Protein AF-A0A8B7NUI6-F1 (afdb_monomer_lite)

Secondary structure (DSSP, 8-state):
---------PPTT----HHHHHHHHHHHHHHTHHHHHHHHHHHHHTTTPPTT--HHHHHHHHHHHHHHHHHHHHHHH-----PPP----HHHHHHTTS-GGG--HHHHHHHHHHHHHHH-SSS-HHHHHHHHHHHHHHHHHHHHHHHHHH-TTTTTT-TTHHHHHHHHHHHHHHHHHHHHT--HHHHHHHHHHHHHTTHHHHS-HHHHHHHHHHHIIIIIHHHHHHHHHHHHSEEE-TTSS-EEEHHHH----EEEE---TTS---EEEGGGGGTSS-SEEEEE--TTSSHHHHHHHHHHHH------S--TTHHHHHHHHHHHHTTSS--EEEEE-HHHHHHHHHHHHHTT--EEEEEEPP---HHHHHHHHHHHHHHS-HHHHHHHHHHHTS-HHHHTTS-HHHHHHHHHHHHHHHHHS---TTS-SS--TT--HHHHHHHHHHHHTSGGGHHHHHHHHHHHHHHH-SS-HHHHHHHHHHSTT-HHHHHHHHHHHHHH-S-----S----

Organism: Hyalella azteca (NCBI:txid294128)

Structure (mmCIF, N/CA/C/O backbone):
data_AF-A0A8B7NUI6-F1
#
_entry.id   AF-A0A8B7NUI6-F1
#
loop_
_atom_site.group_PDB
_atom_site.id
_atom_site.type_symbol
_atom_site.label_atom_id
_atom_site.label_alt_id
_atom_site.label_comp_id
_atom_site.label_asym_id
_atom_site.label_entity_id
_atom_site.label_seq_id
_atom_site.pdbx_PDB_ins_code
_atom_site.Cartn_x
_atom_site.Cartn_y
_atom_site.Cartn_z
_atom_site.occupancy
_atom_site.B_iso_or_equiv
_atom_site.auth_seq_id
_atom_site.auth_comp_id
_atom_site.auth_asym_id
_atom_site.auth_atom_id
_atom_site.pdbx_PDB_model_num
ATOM 1 N N . MET A 1 1 ? 19.124 -33.985 -22.578 1.00 29.58 1 MET A N 1
ATOM 2 C CA . MET A 1 1 ? 19.369 -34.756 -21.335 1.00 29.58 1 MET A CA 1
ATOM 3 C C . MET A 1 1 ? 19.940 -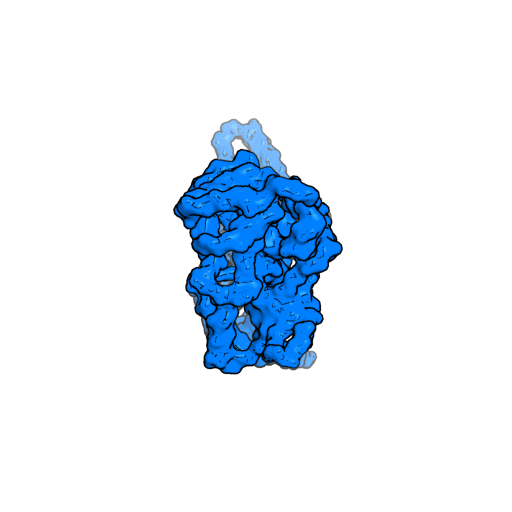33.774 -20.319 1.00 29.58 1 MET A C 1
ATOM 5 O O . MET A 1 1 ? 20.963 -33.202 -20.640 1.00 29.58 1 MET A O 1
ATOM 9 N N . ALA A 1 2 ? 19.350 -33.428 -19.177 1.00 25.31 2 ALA A N 1
ATOM 10 C CA . ALA A 1 2 ? 18.178 -33.902 -18.450 1.00 25.31 2 ALA A CA 1
ATOM 11 C C . ALA A 1 2 ? 17.243 -32.713 -18.150 1.00 25.31 2 ALA A C 1
ATOM 13 O O . ALA A 1 2 ? 17.708 -31.603 -17.903 1.00 25.31 2 ALA A O 1
ATOM 14 N N . ALA A 1 3 ? 15.933 -32.948 -18.213 1.00 27.81 3 ALA A N 1
ATOM 15 C CA . ALA A 1 3 ? 14.922 -31.977 -17.826 1.00 27.81 3 ALA A CA 1
ATOM 16 C C . ALA A 1 3 ? 14.908 -31.856 -16.296 1.00 27.81 3 ALA A C 1
ATOM 18 O O . ALA A 1 3 ? 14.569 -32.817 -15.607 1.00 27.81 3 ALA A O 1
ATOM 19 N N . CYS A 1 4 ? 15.251 -30.682 -15.766 1.00 24.95 4 CYS A N 1
ATOM 20 C CA . CYS A 1 4 ? 14.877 -30.300 -14.406 1.00 24.95 4 CYS A CA 1
ATOM 21 C C . CYS A 1 4 ? 13.381 -29.964 -14.399 1.00 24.95 4 CYS A C 1
ATOM 23 O O . CYS A 1 4 ? 12.984 -28.808 -14.322 1.00 24.95 4 CYS A O 1
ATOM 25 N N . SER A 1 5 ? 12.534 -30.987 -14.499 1.00 32.56 5 SER A N 1
ATOM 26 C CA . SER A 1 5 ? 11.147 -30.899 -14.056 1.00 32.56 5 SER A CA 1
ATOM 27 C C . SER A 1 5 ? 11.153 -30.947 -12.529 1.00 32.56 5 SER A C 1
ATOM 29 O O . SER A 1 5 ? 10.919 -31.995 -11.924 1.00 32.56 5 SER A O 1
ATOM 31 N N . GLN A 1 6 ? 11.500 -29.829 -11.891 1.00 30.98 6 GLN A N 1
ATOM 32 C CA . GLN A 1 6 ? 11.126 -29.635 -10.498 1.00 30.98 6 GLN A CA 1
ATOM 33 C C . GLN A 1 6 ? 9.610 -29.472 -10.491 1.00 30.98 6 GLN A C 1
ATOM 35 O O . GLN A 1 6 ? 9.077 -28.492 -11.005 1.00 30.98 6 GLN A O 1
ATOM 40 N N . ASN A 1 7 ? 8.915 -30.485 -9.976 1.00 28.64 7 ASN A N 1
ATOM 41 C CA . ASN A 1 7 ? 7.499 -30.386 -9.669 1.00 28.64 7 ASN A CA 1
ATOM 42 C C . ASN A 1 7 ? 7.320 -29.176 -8.748 1.00 28.64 7 ASN A C 1
ATOM 44 O O . ASN A 1 7 ? 7.736 -29.212 -7.592 1.00 28.64 7 ASN A O 1
ATOM 48 N N . ILE A 1 8 ? 6.742 -28.100 -9.281 1.00 32.59 8 ILE A N 1
ATOM 49 C CA . ILE A 1 8 ? 6.282 -26.966 -8.489 1.00 32.59 8 ILE A CA 1
ATOM 50 C C . ILE A 1 8 ? 5.172 -27.522 -7.603 1.00 32.59 8 ILE A C 1
ATOM 52 O O . ILE A 1 8 ? 4.062 -27.786 -8.067 1.00 32.59 8 ILE A O 1
ATOM 56 N N . THR A 1 9 ? 5.488 -27.776 -6.337 1.00 29.34 9 THR A N 1
ATOM 57 C CA . THR A 1 9 ? 4.502 -28.187 -5.342 1.00 29.34 9 THR A CA 1
ATOM 58 C C . THR A 1 9 ? 3.598 -26.986 -5.080 1.00 29.34 9 THR A C 1
ATOM 60 O O . THR A 1 9 ? 3.919 -26.103 -4.290 1.00 29.34 9 THR A O 1
ATOM 63 N N . LEU A 1 10 ? 2.495 -26.906 -5.825 1.00 39.50 10 LEU A N 1
ATOM 64 C CA . LEU A 1 10 ? 1.479 -25.873 -5.664 1.00 39.50 10 LEU A CA 1
ATOM 65 C C . LEU A 1 10 ? 0.891 -25.967 -4.254 1.00 39.50 10 LEU A C 1
ATOM 67 O O . LEU A 1 10 ? 0.389 -27.021 -3.864 1.00 39.50 10 LEU A O 1
ATOM 71 N N . VAL A 1 11 ? 0.928 -24.862 -3.505 1.00 36.91 11 VAL A N 1
ATOM 72 C CA . VAL A 1 11 ? 0.215 -24.750 -2.226 1.00 36.91 11 VAL A CA 1
ATOM 73 C C . VAL A 1 11 ? -1.279 -25.019 -2.483 1.00 36.91 11 VAL A C 1
ATOM 75 O O . VAL A 1 11 ? -1.870 -24.350 -3.344 1.00 36.91 11 VAL A O 1
ATOM 78 N N . PRO A 1 12 ? -1.908 -25.991 -1.799 1.00 39.28 12 PRO A N 1
ATOM 79 C CA . PRO A 1 12 ? -3.329 -26.275 -1.968 1.00 39.28 12 PRO A CA 1
ATOM 80 C C . PRO A 1 12 ? -4.184 -25.079 -1.518 1.00 39.28 12 PRO A C 1
ATOM 82 O O . PRO A 1 12 ? -3.974 -24.553 -0.431 1.00 39.28 12 PRO A O 1
ATOM 85 N N . GLY A 1 13 ? -5.177 -24.670 -2.322 1.00 45.88 13 GLY A N 1
ATOM 86 C CA . GLY A 1 13 ? -6.312 -23.870 -1.824 1.00 45.88 13 GLY A CA 1
ATOM 87 C C . GLY A 1 13 ? -6.606 -22.503 -2.462 1.00 45.88 13 GLY A C 1
ATOM 88 O O . GLY A 1 13 ? -7.666 -21.955 -2.178 1.00 45.88 13 GLY A O 1
ATOM 89 N N . ILE A 1 14 ? -5.762 -21.941 -3.340 1.00 49.38 14 ILE A N 1
ATOM 90 C CA . ILE A 1 14 ? -6.050 -20.628 -3.972 1.00 49.38 14 ILE A CA 1
ATOM 91 C C . ILE A 1 14 ? -6.717 -20.809 -5.341 1.00 49.38 14 ILE A C 1
ATOM 93 O O . ILE A 1 14 ? -6.055 -20.715 -6.369 1.00 49.38 14 ILE A O 1
ATOM 97 N N . GLU A 1 15 ? -8.015 -21.085 -5.425 1.00 55.56 15 GLU A N 1
ATOM 98 C CA . GLU A 1 15 ? -8.710 -21.100 -6.724 1.00 55.56 15 GLU A CA 1
ATOM 99 C C . GLU A 1 15 ? -8.772 -19.692 -7.338 1.00 55.56 15 GLU A C 1
ATOM 101 O O . GLU A 1 15 ? -9.546 -18.848 -6.902 1.00 55.56 15 GLU A O 1
ATOM 106 N N . LEU A 1 16 ? -7.949 -19.431 -8.361 1.00 62.56 16 LEU A N 1
ATOM 107 C CA . LEU A 1 16 ? -8.034 -18.196 -9.141 1.00 62.56 16 LEU A CA 1
ATOM 108 C C . LEU A 1 16 ? -9.156 -18.331 -10.170 1.00 62.56 16 LEU A C 1
ATOM 110 O O . LEU A 1 16 ? -9.173 -19.277 -10.974 1.00 62.56 16 LEU A O 1
ATOM 114 N N . SER A 1 17 ? -10.064 -17.361 -10.191 1.00 70.62 17 SER A N 1
ATOM 115 C CA . SER A 1 17 ? -11.037 -17.225 -11.273 1.00 70.62 17 SER A CA 1
ATOM 116 C C . SER A 1 17 ? -10.328 -16.938 -12.612 1.00 70.62 17 SER A C 1
ATOM 118 O O . SER A 1 17 ? -9.193 -16.452 -12.629 1.00 70.62 17 SER A O 1
ATOM 120 N N . PRO A 1 18 ? -10.962 -17.206 -13.769 1.00 74.19 18 PRO A N 1
ATOM 121 C CA . PRO A 1 18 ? -10.399 -16.833 -15.071 1.00 74.19 18 PRO A CA 1
ATOM 122 C C . PRO A 1 18 ? -10.073 -15.333 -15.186 1.00 74.19 18 PRO A C 1
ATOM 124 O O . PRO A 1 18 ? -9.079 -14.960 -15.803 1.00 74.19 18 PRO A O 1
ATOM 127 N N . GLN A 1 19 ? -10.880 -14.477 -14.552 1.00 74.56 19 GLN A N 1
ATOM 128 C CA . GLN A 1 19 ? -10.659 -13.029 -14.515 1.00 74.56 19 GLN A CA 1
ATOM 129 C C . GLN A 1 19 ? -9.409 -12.667 -13.708 1.00 74.56 19 GLN A C 1
ATOM 131 O O . GLN A 1 19 ? -8.601 -11.862 -14.164 1.00 74.56 19 GLN A O 1
ATOM 136 N N . GLU A 1 20 ? -9.208 -13.284 -12.541 1.00 72.38 20 GLU A N 1
ATOM 137 C CA . GLU A 1 20 ? -8.008 -13.060 -11.729 1.00 72.38 20 GLU A CA 1
ATOM 138 C C . GLU A 1 20 ? -6.754 -13.610 -12.413 1.00 72.38 20 GLU A C 1
ATOM 140 O O . GLU A 1 20 ? -5.717 -12.955 -12.404 1.00 72.38 20 GLU A O 1
ATOM 145 N N . ALA A 1 21 ? -6.851 -14.760 -13.086 1.00 75.38 21 ALA A N 1
ATOM 146 C CA . ALA A 1 21 ? -5.753 -15.289 -13.890 1.00 75.38 21 ALA A CA 1
ATOM 147 C C . ALA A 1 21 ? -5.345 -14.314 -15.011 1.00 75.38 21 ALA A C 1
ATOM 149 O O . ALA A 1 21 ? -4.159 -14.039 -15.189 1.00 75.38 21 ALA A O 1
ATOM 150 N N . ASN A 1 22 ? -6.319 -13.734 -15.725 1.00 79.38 22 ASN A N 1
ATOM 151 C CA . ASN A 1 22 ? -6.046 -12.706 -16.732 1.00 79.38 22 ASN A CA 1
ATOM 152 C C . ASN A 1 22 ? -5.454 -11.435 -16.117 1.00 79.38 22 ASN A C 1
ATOM 154 O O . ASN A 1 22 ? -4.500 -10.899 -16.673 1.00 79.38 22 ASN A O 1
ATOM 158 N N . ARG A 1 23 ? -5.958 -11.000 -14.954 1.00 80.75 23 ARG A N 1
ATOM 159 C CA . ARG A 1 23 ? -5.410 -9.860 -14.203 1.00 80.75 23 ARG A CA 1
ATOM 160 C C . ARG A 1 23 ? -3.924 -10.028 -13.944 1.00 80.75 23 ARG A C 1
ATOM 162 O O . ARG A 1 23 ? -3.146 -9.158 -14.321 1.00 80.75 23 ARG A O 1
ATOM 169 N N . TYR A 1 24 ? -3.525 -11.142 -13.341 1.00 77.06 24 TYR A N 1
ATOM 170 C CA . TYR A 1 24 ? -2.122 -11.368 -13.007 1.00 77.06 24 TYR A CA 1
ATOM 171 C C . TYR A 1 24 ? -1.246 -11.554 -14.243 1.00 77.06 24 TYR A C 1
ATOM 173 O O . TYR A 1 24 ? -0.164 -10.977 -14.301 1.00 77.06 24 TYR A O 1
ATOM 181 N N . LYS A 1 25 ? -1.742 -12.258 -15.265 1.00 81.88 25 LYS A N 1
ATOM 182 C CA . LYS A 1 25 ? -1.063 -12.383 -16.559 1.00 81.88 25 LYS A CA 1
ATOM 183 C C . LYS A 1 25 ? -0.791 -11.015 -17.198 1.00 81.88 25 LYS A C 1
ATOM 185 O O . LYS A 1 25 ? 0.335 -10.741 -17.604 1.00 81.88 25 LYS A O 1
ATOM 190 N N . ASN A 1 26 ? -1.803 -10.152 -17.275 1.00 85.62 26 ASN A N 1
ATOM 191 C CA . ASN A 1 26 ? -1.685 -8.839 -17.908 1.00 85.62 26 ASN A CA 1
ATOM 192 C C . ASN A 1 26 ? -0.786 -7.899 -17.091 1.00 85.62 26 ASN A C 1
ATOM 194 O O . ASN A 1 26 ? 0.059 -7.221 -17.673 1.00 85.62 26 ASN A O 1
ATOM 198 N N . ILE A 1 27 ? -0.914 -7.893 -15.757 1.00 82.56 27 ILE A N 1
ATOM 199 C CA . ILE A 1 27 ? -0.044 -7.112 -14.860 1.00 82.56 27 ILE A CA 1
ATOM 200 C C . ILE A 1 27 ? 1.415 -7.546 -15.016 1.00 82.56 27 ILE A C 1
ATOM 202 O O . ILE A 1 27 ? 2.285 -6.698 -15.204 1.00 82.56 27 ILE A O 1
ATOM 206 N N . PHE A 1 28 ? 1.681 -8.855 -15.006 1.00 83.06 28 PHE A N 1
ATOM 207 C CA . PHE A 1 28 ? 3.026 -9.381 -15.215 1.00 83.06 28 PHE A CA 1
ATOM 208 C C . PHE A 1 28 ? 3.612 -8.897 -16.546 1.00 83.06 28 PHE A C 1
ATOM 210 O O . PHE A 1 28 ? 4.716 -8.354 -16.561 1.00 83.06 28 PHE A O 1
ATOM 217 N N . ALA A 1 29 ? 2.852 -9.010 -17.642 1.00 86.19 29 ALA A N 1
ATOM 218 C CA . ALA A 1 29 ? 3.310 -8.633 -18.978 1.00 86.19 29 ALA A CA 1
ATOM 219 C C . ALA A 1 29 ? 3.736 -7.154 -19.068 1.00 86.19 29 ALA A C 1
ATOM 221 O O . ALA A 1 29 ? 4.734 -6.828 -19.713 1.00 86.19 29 ALA A O 1
ATOM 222 N N . VAL A 1 30 ? 3.012 -6.256 -18.389 1.00 87.50 30 VAL A N 1
ATOM 223 C CA . VAL A 1 30 ? 3.309 -4.814 -18.405 1.00 87.50 30 VAL A CA 1
ATOM 224 C C . VAL A 1 30 ? 4.341 -4.379 -17.361 1.00 87.50 30 VAL A C 1
ATOM 226 O O . VAL A 1 30 ? 4.926 -3.308 -17.507 1.00 87.50 30 VAL A O 1
ATOM 229 N N . GLN A 1 31 ? 4.565 -5.166 -16.305 1.00 83.31 31 GLN A N 1
ATOM 230 C CA . GLN A 1 31 ? 5.534 -4.837 -15.253 1.00 83.31 31 GLN A CA 1
ATOM 231 C C . GLN A 1 31 ? 6.921 -5.424 -15.499 1.00 83.31 31 GLN A C 1
ATOM 233 O O . GLN A 1 31 ? 7.908 -4.819 -15.088 1.00 83.31 31 GLN A O 1
ATOM 238 N N . VAL A 1 32 ? 7.009 -6.592 -16.133 1.00 85.31 32 VAL A N 1
ATOM 239 C CA . VAL A 1 32 ? 8.272 -7.322 -16.255 1.00 85.31 32 VAL A CA 1
ATOM 240 C C . VAL A 1 32 ? 8.794 -7.240 -17.698 1.00 85.31 32 VAL A C 1
ATOM 242 O O . VAL A 1 32 ? 9.705 -6.445 -17.938 1.00 85.31 32 VAL A O 1
ATOM 245 N N . PRO A 1 33 ? 8.208 -7.927 -18.694 1.00 89.44 33 PRO A N 1
ATOM 246 C CA . PRO A 1 33 ? 8.700 -7.855 -20.067 1.00 89.44 33 PRO A CA 1
ATOM 247 C C . PRO A 1 33 ? 8.627 -6.467 -20.706 1.00 89.44 33 PRO A C 1
ATOM 249 O O . PRO A 1 33 ? 9.577 -6.045 -21.357 1.00 89.44 33 PRO A O 1
ATOM 252 N N . MET A 1 34 ? 7.535 -5.720 -20.510 1.00 92.44 34 MET A N 1
ATOM 253 C CA . MET A 1 34 ? 7.440 -4.377 -21.092 1.00 92.44 34 MET A CA 1
ATOM 254 C C . MET A 1 34 ? 8.504 -3.438 -20.515 1.00 92.44 34 MET A C 1
ATOM 256 O O . MET A 1 34 ? 9.075 -2.633 -21.250 1.00 92.44 34 MET A O 1
ATOM 260 N N . CYS A 1 35 ? 8.825 -3.569 -19.225 1.00 90.56 35 CYS A N 1
ATOM 261 C CA . CYS A 1 35 ? 9.947 -2.848 -18.633 1.00 90.56 35 CYS A CA 1
ATOM 262 C C . CYS A 1 35 ? 11.273 -3.232 -19.301 1.00 90.56 35 CYS A C 1
ATOM 264 O O . CYS A 1 35 ? 12.048 -2.337 -19.625 1.00 90.56 35 CYS A O 1
ATOM 266 N N . GLU A 1 36 ? 11.520 -4.517 -19.572 1.00 92.12 36 GLU A N 1
ATOM 267 C CA . GLU A 1 36 ? 12.718 -4.960 -20.303 1.00 92.12 36 GLU A CA 1
ATOM 268 C C . GLU A 1 36 ? 12.800 -4.368 -21.717 1.00 92.12 36 GLU A C 1
ATOM 270 O O . GLU A 1 36 ? 13.864 -3.905 -22.127 1.00 92.12 36 GLU A O 1
ATOM 275 N N . VAL A 1 37 ? 11.681 -4.283 -22.443 1.00 95.81 37 VAL A N 1
ATOM 276 C CA . VAL A 1 37 ? 11.644 -3.632 -23.765 1.00 95.81 37 VAL A CA 1
ATOM 277 C C . VAL A 1 37 ? 12.014 -2.152 -23.665 1.00 95.81 37 VAL A C 1
ATOM 279 O O . VAL A 1 37 ? 12.870 -1.678 -24.412 1.00 95.81 37 VAL A O 1
ATOM 282 N N . PHE A 1 38 ? 11.434 -1.413 -22.715 1.00 96.06 38 PHE A N 1
ATOM 283 C CA . PHE A 1 38 ? 11.776 0.000 -22.513 1.00 96.06 38 PHE A CA 1
ATOM 284 C C . PHE A 1 38 ? 13.235 0.187 -22.078 1.00 96.06 38 PHE A C 1
ATOM 286 O O . PHE A 1 38 ? 13.890 1.123 -22.538 1.00 96.06 38 PHE A O 1
ATOM 293 N N . ARG A 1 39 ? 13.772 -0.718 -21.249 1.00 94.06 39 ARG A N 1
ATOM 294 C CA . ARG A 1 39 ? 15.190 -0.719 -20.859 1.00 94.06 39 ARG A CA 1
ATOM 295 C C . ARG A 1 39 ? 16.106 -0.978 -22.049 1.00 94.06 39 ARG A C 1
ATOM 297 O O . ARG A 1 39 ? 17.141 -0.324 -22.151 1.00 94.06 39 ARG A O 1
ATOM 304 N N . ALA A 1 40 ? 15.738 -1.878 -22.959 1.00 94.94 40 ALA A N 1
ATOM 305 C CA . ALA A 1 40 ? 16.501 -2.118 -24.181 1.00 94.94 40 ALA A CA 1
ATOM 306 C C . ALA A 1 40 ? 16.531 -0.870 -25.073 1.00 94.94 40 ALA A C 1
ATOM 308 O O . ALA A 1 40 ? 17.610 -0.439 -25.475 1.00 94.94 40 ALA A O 1
ATOM 309 N N . VAL A 1 41 ? 15.382 -0.216 -25.283 1.00 95.19 41 VAL A N 1
ATOM 310 C CA . VAL A 1 41 ? 15.315 1.053 -26.029 1.00 95.19 41 VAL A CA 1
ATOM 311 C C . VAL A 1 41 ? 16.157 2.137 -25.359 1.00 95.19 41 VAL A C 1
ATOM 313 O O . VAL A 1 41 ? 16.904 2.837 -26.037 1.00 95.19 41 VAL A O 1
ATOM 316 N N . LEU A 1 42 ? 16.088 2.253 -24.031 1.00 93.31 42 LEU A N 1
ATOM 317 C CA . LEU A 1 42 ? 16.917 3.178 -23.262 1.00 93.31 42 LEU A CA 1
ATOM 318 C C . LEU A 1 42 ? 18.413 2.885 -23.439 1.00 93.31 42 LEU A C 1
ATOM 320 O O . LEU A 1 42 ? 19.205 3.805 -23.616 1.00 93.31 42 LEU A O 1
ATOM 324 N N . LYS A 1 43 ? 18.806 1.608 -23.414 1.00 92.00 43 LYS A N 1
ATOM 325 C CA . LYS A 1 43 ? 20.192 1.175 -23.613 1.00 92.00 43 LYS A CA 1
ATOM 326 C C . LYS A 1 43 ? 20.691 1.494 -25.023 1.00 92.00 43 LYS A C 1
ATOM 328 O O . LYS A 1 43 ? 21.831 1.927 -25.161 1.00 92.00 43 LYS A O 1
ATOM 333 N N . TRP A 1 44 ? 19.860 1.297 -26.046 1.00 93.25 44 TRP A N 1
ATOM 334 C CA . TRP A 1 44 ? 20.198 1.641 -27.428 1.00 93.25 44 TRP A CA 1
ATOM 335 C C . TRP A 1 44 ? 20.293 3.154 -27.634 1.00 93.25 44 TRP A C 1
ATOM 337 O O . TRP A 1 44 ? 21.248 3.624 -28.243 1.00 93.25 44 TRP A O 1
ATOM 347 N N . GLU A 1 45 ? 19.367 3.927 -27.065 1.00 91.44 45 GLU A N 1
ATOM 348 C CA . GLU A 1 45 ? 19.408 5.392 -27.110 1.00 91.44 45 GLU A CA 1
ATOM 349 C C . GLU A 1 45 ? 20.659 5.945 -26.413 1.00 91.44 45 GLU A C 1
ATOM 351 O O . GLU A 1 45 ? 21.326 6.832 -26.936 1.00 91.44 45 GLU A O 1
ATOM 356 N N . CYS A 1 46 ? 21.010 5.384 -25.256 1.00 90.56 46 CYS A N 1
ATOM 357 C CA . CYS A 1 46 ? 22.164 5.789 -24.462 1.00 90.56 46 CYS A CA 1
ATOM 358 C C . CYS A 1 46 ? 23.442 4.997 -24.791 1.00 90.56 46 CYS A C 1
ATOM 360 O O . CYS A 1 46 ? 24.315 4.876 -23.931 1.00 90.56 46 CYS A O 1
ATOM 362 N N . SER A 1 47 ? 23.591 4.441 -25.997 1.00 89.62 47 SER A N 1
ATOM 363 C CA . SER A 1 47 ? 24.763 3.620 -26.340 1.00 89.62 47 SER A CA 1
ATOM 364 C C . SER A 1 47 ? 26.087 4.400 -26.331 1.00 89.62 47 SER A C 1
ATOM 366 O O . SER A 1 47 ? 27.153 3.807 -26.203 1.00 89.62 47 SER A O 1
ATOM 368 N N . ASP A 1 48 ? 26.031 5.727 -26.471 1.00 89.44 48 ASP A N 1
ATOM 369 C CA . ASP A 1 48 ? 27.173 6.650 -26.428 1.00 89.44 48 ASP A CA 1
ATOM 370 C C . ASP A 1 48 ? 27.463 7.211 -25.021 1.00 89.44 48 ASP A C 1
ATOM 372 O O . ASP A 1 48 ? 28.302 8.100 -24.854 1.00 89.44 48 ASP A O 1
ATOM 376 N N . LYS A 1 49 ? 26.769 6.701 -24.000 1.00 89.81 49 LYS A N 1
ATOM 377 C CA . LYS A 1 49 ? 26.950 7.071 -22.597 1.00 89.81 49 LYS A CA 1
ATOM 378 C C . LYS A 1 49 ? 28.308 6.600 -22.063 1.00 89.81 49 LYS A C 1
ATOM 380 O O . LYS A 1 49 ? 28.742 5.479 -22.319 1.00 89.81 49 LYS A O 1
ATOM 385 N N . GLN A 1 50 ? 28.972 7.448 -21.278 1.00 88.88 50 GLN A N 1
ATOM 386 C CA . GLN A 1 50 ? 30.272 7.123 -20.684 1.00 88.88 50 GLN A CA 1
ATOM 387 C C . GLN A 1 50 ? 30.136 6.112 -19.535 1.00 88.88 50 GLN A C 1
ATOM 389 O O . GLN A 1 50 ? 29.123 6.069 -18.832 1.00 88.88 50 GLN A O 1
ATOM 394 N N . LEU A 1 51 ? 31.179 5.305 -19.312 1.00 85.31 51 LEU A N 1
ATOM 395 C CA . LEU A 1 51 ? 31.211 4.344 -18.208 1.00 85.31 51 LEU A CA 1
ATOM 396 C C . LEU A 1 51 ? 31.087 5.075 -16.859 1.00 85.31 51 LEU A C 1
ATOM 398 O O . LEU A 1 51 ? 31.830 6.015 -16.595 1.00 85.31 51 LEU A O 1
ATOM 402 N N . GLY A 1 52 ? 30.154 4.636 -16.009 1.00 82.25 52 GLY A N 1
ATOM 403 C CA . GLY A 1 52 ? 29.902 5.234 -14.690 1.00 82.25 52 GLY A CA 1
ATOM 404 C C . GLY A 1 52 ? 29.019 6.488 -14.696 1.00 82.25 52 GLY A C 1
ATOM 405 O O . GLY A 1 52 ? 28.644 6.960 -13.629 1.00 82.25 52 GLY A O 1
ATOM 406 N N . GLN A 1 53 ? 28.638 7.005 -15.867 1.00 88.62 53 GLN A N 1
ATOM 407 C CA . GLN A 1 53 ? 27.677 8.104 -15.984 1.00 88.62 53 GLN A CA 1
ATOM 408 C C . GLN A 1 53 ? 26.276 7.625 -15.544 1.00 88.62 53 GLN A C 1
ATOM 410 O O . GLN A 1 53 ? 25.903 6.477 -15.804 1.00 88.62 53 GLN A O 1
ATOM 415 N N . THR A 1 54 ? 25.454 8.469 -14.916 1.00 89.62 54 THR A N 1
ATOM 416 C CA . THR A 1 54 ? 24.027 8.161 -14.665 1.00 89.62 54 THR A CA 1
ATOM 417 C C . THR A 1 54 ? 23.150 8.569 -15.856 1.00 89.62 54 THR A C 1
ATOM 419 O O . THR A 1 54 ? 23.613 9.222 -16.795 1.00 89.62 54 THR A O 1
ATOM 422 N N . CYS A 1 55 ? 21.879 8.147 -15.897 1.00 88.75 55 CYS A N 1
ATOM 423 C CA . CYS A 1 55 ? 20.956 8.635 -16.934 1.00 88.75 55 CYS A CA 1
ATOM 424 C C . CYS A 1 55 ? 20.644 10.129 -16.744 1.00 88.75 55 CYS A C 1
ATOM 426 O O . CYS A 1 55 ? 20.500 10.844 -17.736 1.00 88.75 55 CYS A O 1
ATOM 428 N N . ALA A 1 56 ? 20.634 10.618 -15.500 1.00 89.50 56 ALA A N 1
ATOM 429 C CA . ALA A 1 56 ? 20.535 12.043 -15.191 1.00 89.50 56 ALA A CA 1
ATOM 430 C C . ALA A 1 56 ? 21.716 12.847 -15.770 1.00 89.50 56 ALA A C 1
ATOM 432 O O . ALA A 1 56 ? 21.500 13.852 -16.449 1.00 89.50 56 ALA A O 1
ATOM 433 N N . ASP A 1 57 ? 22.953 12.372 -15.584 1.00 90.25 57 ASP A N 1
ATOM 434 C CA . ASP A 1 57 ? 24.152 13.033 -16.124 1.00 90.25 57 ASP A CA 1
ATOM 435 C C . ASP A 1 57 ? 24.141 13.060 -17.656 1.00 90.25 57 ASP A C 1
ATOM 437 O O . ASP A 1 57 ? 24.473 14.071 -18.282 1.00 90.25 57 ASP A O 1
ATOM 441 N N . TYR A 1 58 ? 23.736 11.945 -18.271 1.00 91.81 58 TYR A N 1
ATOM 442 C CA . TYR A 1 58 ? 23.598 11.841 -19.721 1.00 91.81 58 TYR A CA 1
ATOM 443 C C . TYR A 1 58 ? 22.558 12.833 -20.257 1.00 91.81 58 TYR A C 1
ATOM 445 O O . TYR A 1 58 ? 22.823 13.553 -21.222 1.00 91.81 58 TYR A O 1
ATOM 453 N N . PHE A 1 59 ? 21.399 12.939 -19.598 1.00 91.06 59 PHE A N 1
ATOM 454 C CA . PHE A 1 59 ? 20.377 13.923 -19.952 1.00 91.06 59 PHE A CA 1
ATOM 455 C C . PHE A 1 59 ? 20.900 15.354 -19.852 1.00 91.06 59 PHE A C 1
ATOM 457 O O . PHE A 1 59 ? 20.713 16.136 -20.783 1.00 91.06 59 PHE A O 1
ATOM 464 N N . GLY A 1 60 ? 21.583 15.690 -18.753 1.00 89.25 60 GLY A N 1
ATOM 465 C CA . GLY A 1 60 ? 22.183 17.009 -18.553 1.00 89.25 60 GLY A CA 1
ATOM 466 C C . GLY A 1 60 ? 23.142 17.376 -19.685 1.00 89.25 60 GLY A C 1
ATOM 467 O O . GLY A 1 60 ? 23.047 18.465 -20.250 1.00 89.25 60 GLY A O 1
ATOM 468 N N . GLN A 1 61 ? 23.992 16.431 -20.096 1.00 90.06 61 GLN A N 1
ATOM 469 C CA . GLN A 1 61 ? 24.910 16.621 -21.215 1.00 90.06 61 GLN A CA 1
ATOM 470 C C . GLN A 1 61 ? 24.177 16.851 -22.544 1.00 90.06 61 GLN A C 1
ATOM 472 O O . GLN A 1 61 ? 24.510 17.785 -23.275 1.00 90.06 61 GLN A O 1
ATOM 477 N N . LYS A 1 62 ? 23.178 16.023 -22.877 1.00 89.12 62 LYS A N 1
ATOM 478 C CA . LYS A 1 62 ? 22.411 16.168 -24.127 1.00 89.12 62 LYS A CA 1
ATOM 479 C C . LYS A 1 62 ? 21.600 17.458 -24.159 1.00 89.12 62 LYS A C 1
ATOM 481 O O . LYS A 1 62 ? 21.553 18.121 -25.194 1.00 89.12 62 LYS A O 1
ATOM 486 N N . LYS A 1 63 ? 21.021 17.847 -23.023 1.00 88.81 63 LYS A N 1
ATOM 487 C CA . LYS A 1 63 ? 20.319 19.119 -22.866 1.00 88.81 63 LYS A CA 1
ATOM 488 C C . LYS A 1 63 ? 21.260 20.300 -23.105 1.00 88.81 63 LYS A C 1
ATOM 490 O O . LYS A 1 63 ? 20.925 21.162 -23.911 1.00 88.81 63 LYS A O 1
ATOM 495 N N . GLN A 1 64 ? 22.443 20.305 -22.489 1.00 88.88 64 GLN A N 1
ATOM 496 C CA . GLN A 1 64 ? 23.428 21.368 -22.702 1.00 88.88 64 GLN A CA 1
ATOM 497 C C . GLN A 1 64 ? 23.860 21.442 -24.173 1.00 88.88 64 GLN A C 1
ATOM 499 O O . GLN A 1 64 ? 23.839 22.513 -24.766 1.00 88.88 64 GLN A O 1
ATOM 504 N N . GLN A 1 65 ? 24.151 20.298 -24.806 1.00 87.19 65 GLN A N 1
ATOM 505 C CA . GLN A 1 65 ? 24.499 20.249 -26.234 1.00 87.19 65 GLN A CA 1
ATOM 506 C C . GLN A 1 65 ? 23.393 20.822 -27.130 1.00 87.19 65 GLN A C 1
ATOM 508 O O . GLN A 1 65 ? 23.682 21.483 -28.129 1.00 87.19 65 GLN A O 1
ATOM 513 N N . TYR A 1 66 ? 22.130 20.557 -26.799 1.00 85.50 66 TYR A N 1
ATOM 514 C CA . TYR A 1 66 ? 20.985 21.124 -27.501 1.00 85.50 66 TYR A CA 1
ATOM 515 C C . TYR A 1 66 ? 20.889 22.644 -27.305 1.00 85.50 66 TYR A C 1
ATOM 517 O O . TYR A 1 66 ? 20.715 23.373 -28.281 1.00 85.50 66 TYR A O 1
ATOM 525 N N . GLU A 1 67 ? 21.048 23.130 -26.073 1.00 86.00 67 GLU A N 1
ATOM 526 C CA . GLU A 1 67 ? 20.999 24.558 -25.739 1.00 86.00 67 GLU A CA 1
ATOM 527 C C . GLU A 1 67 ? 22.149 25.347 -26.386 1.00 86.00 67 GLU A C 1
ATOM 529 O O . GLU A 1 67 ? 21.904 26.400 -26.977 1.00 86.00 67 GLU A O 1
ATOM 534 N N . ASP A 1 68 ? 23.370 24.808 -26.374 1.00 86.50 68 ASP A N 1
ATOM 535 C CA . ASP A 1 68 ? 24.546 25.418 -27.005 1.00 86.50 68 ASP A CA 1
ATOM 536 C C . ASP A 1 68 ? 24.365 25.536 -28.524 1.00 86.50 68 ASP A C 1
ATOM 538 O O . ASP A 1 68 ? 24.586 26.596 -29.119 1.00 86.50 68 ASP A O 1
ATOM 542 N N . ARG A 1 69 ? 23.901 24.458 -29.172 1.00 79.75 69 ARG A N 1
ATOM 543 C CA . ARG A 1 69 ? 23.599 24.461 -30.613 1.00 79.75 69 ARG A CA 1
ATOM 544 C C . ARG A 1 69 ? 22.470 25.425 -30.948 1.00 79.75 69 ARG A C 1
ATOM 546 O O . ARG A 1 69 ? 22.521 26.098 -31.976 1.00 79.75 69 ARG A O 1
ATOM 553 N N . HIS A 1 70 ? 21.458 25.507 -30.090 1.00 78.19 70 HIS A N 1
ATOM 554 C CA . HIS A 1 70 ? 20.372 26.458 -30.256 1.00 78.19 70 HIS A CA 1
ATOM 555 C C . HIS A 1 70 ? 20.876 27.903 -30.184 1.00 78.19 70 HIS A C 1
ATOM 557 O O . HIS A 1 70 ? 20.556 28.699 -31.066 1.00 78.19 70 HIS A O 1
ATOM 563 N N . ALA A 1 71 ? 21.699 28.231 -29.185 1.00 82.75 71 ALA A N 1
ATOM 564 C CA . ALA A 1 71 ? 22.293 29.556 -29.041 1.00 82.75 71 ALA A CA 1
ATOM 565 C C . ALA A 1 71 ? 23.130 29.943 -30.273 1.00 82.75 71 ALA A C 1
ATOM 567 O O . ALA A 1 71 ? 22.981 31.053 -30.789 1.00 82.75 71 ALA A O 1
ATOM 568 N N . ALA A 1 72 ? 23.931 29.011 -30.803 1.00 81.06 72 ALA A N 1
ATOM 569 C CA . ALA A 1 72 ? 24.707 29.220 -32.026 1.00 81.06 72 ALA A CA 1
ATOM 570 C C . ALA A 1 72 ? 23.813 29.515 -33.249 1.00 81.06 72 ALA A C 1
ATOM 572 O O . ALA A 1 72 ? 24.059 30.464 -33.991 1.00 81.06 72 ALA A O 1
ATOM 573 N N . LEU A 1 73 ? 22.721 28.765 -33.433 1.00 74.69 73 LEU A N 1
ATOM 574 C CA . LEU A 1 73 ? 21.791 28.967 -34.553 1.00 74.69 73 LEU A CA 1
ATOM 575 C C . LEU A 1 73 ? 21.007 30.283 -34.466 1.00 74.69 73 LEU A C 1
ATOM 577 O O . LEU A 1 73 ? 20.739 30.914 -35.494 1.00 74.69 73 LEU A O 1
ATOM 581 N N . VAL A 1 74 ? 20.621 30.697 -33.255 1.00 75.12 74 VAL A N 1
ATOM 582 C CA . VAL A 1 74 ? 19.976 31.998 -33.023 1.00 75.12 74 VAL A CA 1
ATOM 583 C C . VAL A 1 74 ? 20.931 33.132 -33.395 1.00 75.12 74 VAL A C 1
ATOM 585 O O . VAL A 1 74 ? 20.500 34.088 -34.041 1.00 75.12 74 VAL A O 1
ATOM 588 N N . ALA A 1 75 ? 22.217 32.994 -33.058 1.00 76.00 75 ALA A N 1
ATOM 589 C CA . ALA A 1 75 ? 23.252 33.959 -33.416 1.00 76.00 75 ALA A CA 1
ATOM 590 C C . ALA A 1 75 ? 23.524 34.017 -34.934 1.00 76.00 75 ALA A C 1
ATOM 592 O O . ALA A 1 75 ? 23.755 35.101 -35.464 1.00 76.00 75 ALA A O 1
ATOM 593 N N . GLU A 1 76 ? 23.456 32.887 -35.649 1.00 71.25 76 GLU A N 1
ATOM 594 C CA . GLU A 1 76 ? 23.760 32.829 -37.088 1.00 71.25 76 GLU A CA 1
ATOM 595 C C . GLU A 1 76 ? 22.614 33.265 -38.016 1.00 71.25 76 GLU A C 1
ATOM 597 O O . GLU A 1 76 ? 22.879 33.791 -39.097 1.00 71.25 76 GLU A O 1
ATOM 602 N N . LYS A 1 77 ? 21.340 33.015 -37.668 1.00 61.44 77 LYS A N 1
ATOM 603 C CA . LYS A 1 77 ? 20.245 33.058 -38.665 1.00 61.44 77 LYS A CA 1
ATOM 604 C C . LYS A 1 77 ? 19.122 34.071 -38.440 1.00 61.44 77 LYS A C 1
ATOM 606 O O . LYS A 1 77 ? 18.158 34.029 -39.201 1.00 61.44 77 LYS A O 1
ATOM 611 N N . ASN A 1 78 ? 19.192 34.982 -37.458 1.00 57.28 78 ASN A N 1
ATOM 612 C CA . ASN A 1 78 ? 18.065 35.889 -37.128 1.00 57.28 78 ASN A CA 1
ATOM 613 C C . ASN A 1 78 ? 16.717 35.127 -37.071 1.00 57.28 78 ASN A C 1
ATOM 615 O O . ASN A 1 78 ? 15.665 35.595 -37.521 1.00 57.28 78 ASN A O 1
ATOM 619 N N . ASN A 1 79 ? 16.771 33.876 -36.607 1.00 55.03 79 ASN A N 1
ATOM 620 C CA . ASN A 1 79 ? 15.739 32.896 -36.893 1.00 55.03 79 ASN A CA 1
ATOM 621 C C . ASN A 1 79 ? 14.621 33.021 -35.851 1.00 55.03 79 ASN A C 1
ATOM 623 O O . ASN A 1 79 ? 14.862 32.894 -34.655 1.00 55.03 79 ASN A O 1
ATOM 627 N N . LYS A 1 80 ? 13.379 33.257 -36.294 1.00 58.19 80 LYS A N 1
ATOM 628 C CA . LYS A 1 80 ? 12.195 33.428 -35.421 1.00 58.19 80 LYS A CA 1
ATOM 629 C C . LYS A 1 80 ? 11.589 32.105 -34.920 1.00 58.19 80 LYS A C 1
ATOM 631 O O . LYS A 1 80 ? 10.488 32.108 -34.368 1.00 58.19 80 LYS A O 1
ATOM 636 N N . PHE A 1 81 ? 12.252 30.970 -35.137 1.00 59.88 81 PHE A N 1
ATOM 637 C CA . PHE A 1 81 ? 11.721 29.664 -34.751 1.00 59.88 81 PHE A CA 1
ATOM 638 C C . PHE A 1 81 ? 11.825 29.453 -33.237 1.00 59.88 81 PHE A C 1
ATOM 640 O O . PHE A 1 81 ? 12.916 29.371 -32.682 1.00 59.88 81 PHE A O 1
ATOM 647 N N . LYS A 1 82 ? 10.671 29.339 -32.567 1.00 63.28 82 LYS A N 1
ATOM 648 C CA . LYS A 1 82 ? 10.595 28.890 -31.172 1.00 63.28 82 LYS A CA 1
ATOM 649 C C . LYS A 1 82 ? 10.841 27.387 -31.133 1.00 63.28 82 LYS A C 1
ATOM 651 O O . LYS A 1 82 ? 9.959 26.609 -31.489 1.00 63.28 82 LYS A O 1
ATOM 656 N N . LEU A 1 83 ? 12.035 26.993 -30.717 1.00 65.62 83 LEU A N 1
ATOM 657 C CA . LEU A 1 83 ? 12.357 25.595 -30.468 1.00 65.62 83 LEU A CA 1
ATOM 658 C C . LEU A 1 83 ? 11.697 25.103 -29.166 1.00 65.62 83 LEU A C 1
ATOM 660 O O . LEU A 1 83 ? 11.461 25.902 -28.250 1.00 65.62 83 LEU A O 1
ATOM 664 N N . PRO A 1 84 ? 11.345 23.808 -29.084 1.00 71.75 84 PRO A N 1
ATOM 665 C CA . PRO A 1 84 ? 10.719 23.250 -27.899 1.00 71.75 84 PRO A CA 1
ATOM 666 C C . PRO A 1 84 ? 11.677 23.346 -26.710 1.00 71.75 84 PRO A C 1
ATOM 668 O O . PRO A 1 84 ? 12.876 23.080 -26.825 1.00 71.75 84 PRO A O 1
ATOM 671 N N . LYS A 1 85 ? 11.132 23.740 -25.556 1.00 78.50 85 LYS A N 1
ATOM 672 C CA . LYS A 1 85 ? 11.851 23.635 -24.287 1.00 78.50 85 LYS A CA 1
ATOM 673 C C . LYS A 1 85 ? 11.979 22.161 -23.930 1.00 78.50 85 LYS A C 1
ATOM 675 O O . LYS A 1 85 ? 10.995 21.430 -24.026 1.00 78.50 85 LYS A O 1
ATOM 680 N N . ILE A 1 86 ? 13.175 21.778 -23.505 1.00 84.44 86 ILE A N 1
ATOM 681 C CA . ILE A 1 86 ? 13.490 20.423 -23.066 1.00 84.44 86 ILE A CA 1
ATOM 682 C C . ILE A 1 86 ? 13.749 20.468 -21.570 1.00 84.44 86 ILE A C 1
ATOM 684 O O . ILE A 1 86 ? 14.510 21.311 -21.080 1.00 84.44 86 ILE A O 1
ATOM 688 N N . GLY A 1 87 ? 13.096 19.586 -20.832 1.00 85.81 87 GLY A N 1
ATOM 689 C CA . GLY A 1 87 ? 13.231 19.556 -19.388 1.00 85.81 87 GLY A CA 1
ATOM 690 C C . GLY A 1 87 ? 12.419 18.453 -18.740 1.00 85.81 87 GLY A C 1
ATOM 691 O O . GLY A 1 87 ? 11.290 18.176 -19.134 1.00 85.81 87 GLY A O 1
ATOM 692 N N . LEU A 1 88 ? 13.006 17.871 -17.699 1.00 88.12 88 LEU A N 1
ATOM 693 C CA . LEU A 1 88 ? 12.355 16.913 -16.820 1.00 88.12 88 LEU A CA 1
ATOM 694 C C . LEU A 1 88 ? 12.069 17.575 -15.461 1.00 88.12 88 LEU A C 1
ATOM 696 O O . LEU A 1 88 ? 12.847 18.436 -15.036 1.00 88.12 88 LEU A O 1
ATOM 700 N N . PRO A 1 89 ? 10.978 17.197 -14.771 1.00 87.75 89 PRO A N 1
ATOM 701 C CA . PRO A 1 89 ? 10.734 17.614 -13.391 1.00 87.75 89 PRO A CA 1
ATOM 702 C C . PRO A 1 89 ? 11.881 17.205 -12.455 1.00 87.75 89 PRO A C 1
ATOM 704 O O . P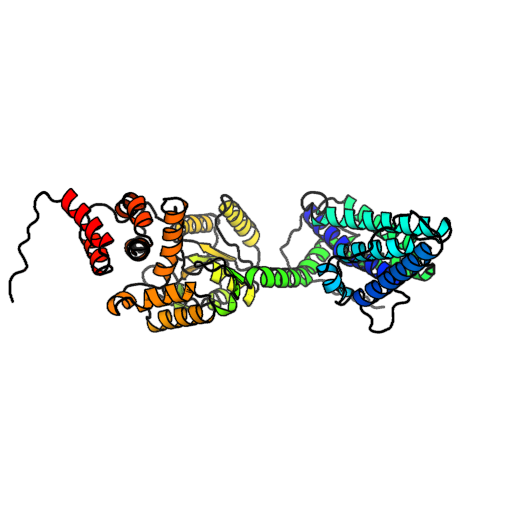RO A 1 89 ? 12.498 16.162 -12.661 1.00 87.75 89 PRO A O 1
ATOM 707 N N . THR A 1 90 ? 12.118 17.966 -11.380 1.00 85.69 90 THR A N 1
ATOM 708 C CA . THR A 1 90 ? 13.194 17.691 -10.404 1.00 85.69 90 THR A CA 1
ATOM 709 C C . THR A 1 90 ? 13.144 16.261 -9.867 1.00 85.69 90 THR A C 1
ATOM 711 O O . THR A 1 90 ? 14.131 15.540 -9.957 1.00 85.69 90 THR A O 1
ATOM 714 N N . ARG A 1 91 ? 11.959 15.804 -9.443 1.00 82.69 91 ARG A N 1
ATOM 715 C CA . ARG A 1 91 ? 11.743 14.431 -8.960 1.00 82.69 91 ARG A CA 1
ATOM 716 C C . ARG A 1 91 ? 12.126 13.369 -9.996 1.00 82.69 91 ARG A C 1
ATOM 718 O O . ARG A 1 91 ? 12.653 12.320 -9.658 1.00 82.69 91 ARG A O 1
ATOM 725 N N . THR A 1 92 ? 11.870 13.634 -11.275 1.00 85.75 92 THR A N 1
ATOM 726 C CA . THR A 1 92 ? 12.240 12.725 -12.365 1.00 85.75 92 THR A CA 1
ATOM 727 C C . THR A 1 92 ? 13.755 12.647 -12.536 1.00 85.75 92 THR A C 1
ATOM 729 O O . THR A 1 92 ? 14.281 11.571 -12.788 1.00 85.75 92 THR A O 1
ATOM 732 N N . ILE A 1 93 ? 14.462 13.767 -12.371 1.00 87.50 93 ILE A N 1
ATOM 733 C CA . ILE A 1 93 ? 15.929 13.808 -12.429 1.00 87.50 93 ILE A CA 1
ATOM 734 C C . ILE A 1 93 ? 16.536 13.028 -11.259 1.00 87.50 93 ILE A C 1
ATOM 736 O O . ILE A 1 93 ? 17.455 12.248 -11.485 1.00 87.50 93 ILE A O 1
ATOM 740 N N . GLU A 1 94 ? 15.998 13.188 -10.048 1.00 87.38 94 GLU A N 1
ATOM 741 C CA . GLU A 1 94 ? 16.415 12.427 -8.861 1.00 87.38 94 GLU A CA 1
ATOM 742 C C . GLU A 1 94 ? 16.274 10.917 -9.095 1.00 87.38 94 GLU A C 1
ATOM 744 O O . GLU A 1 94 ? 17.230 10.171 -8.907 1.00 87.38 94 GLU A O 1
ATOM 749 N N . MET A 1 95 ? 15.131 10.463 -9.624 1.00 85.25 95 MET A N 1
ATOM 750 C CA . MET A 1 95 ? 14.923 9.043 -9.938 1.00 85.25 95 MET A CA 1
ATOM 751 C C . MET A 1 95 ? 15.900 8.510 -11.002 1.00 85.25 95 MET A C 1
ATOM 753 O O . MET A 1 95 ? 16.291 7.348 -10.953 1.00 85.25 95 MET A O 1
ATOM 757 N N . LEU A 1 96 ? 16.335 9.341 -11.956 1.00 88.75 96 LEU A N 1
ATOM 758 C CA . LEU A 1 96 ? 17.304 8.963 -13.000 1.00 88.75 96 LEU A CA 1
ATOM 759 C C . LEU A 1 96 ? 18.761 8.885 -12.506 1.00 88.75 96 LEU A C 1
ATOM 761 O O . LEU A 1 96 ? 19.657 8.552 -13.292 1.00 88.75 96 LEU A O 1
ATOM 765 N N . GLN A 1 97 ? 19.015 9.207 -11.235 1.00 87.38 97 GLN A N 1
ATOM 766 C CA . GLN A 1 97 ? 20.299 8.944 -10.579 1.00 87.38 97 GLN A CA 1
ATOM 767 C C . GLN A 1 97 ? 20.398 7.496 -10.084 1.00 87.38 97 GLN A C 1
ATOM 769 O O . GLN A 1 97 ? 21.501 6.998 -9.871 1.00 87.38 97 GLN A O 1
ATOM 774 N N . GLU A 1 98 ? 19.264 6.807 -9.929 1.00 86.00 98 GLU A N 1
ATOM 775 C CA . GLU A 1 98 ? 19.233 5.407 -9.515 1.00 86.00 98 GLU A CA 1
ATOM 776 C C . GLU A 1 98 ? 19.640 4.445 -10.643 1.00 86.00 98 GLU A C 1
ATOM 778 O O . GLU A 1 98 ? 19.794 4.830 -11.805 1.00 86.00 98 GLU A O 1
ATOM 783 N N . GLU A 1 99 ? 19.795 3.162 -10.308 1.00 82.75 99 GLU A N 1
ATOM 784 C CA . GLU A 1 99 ? 20.076 2.118 -11.291 1.00 82.75 99 GLU A CA 1
ATOM 785 C C . GLU A 1 99 ? 18.909 1.931 -12.283 1.00 82.75 99 GLU A C 1
ATOM 787 O O . GLU A 1 99 ? 17.754 1.839 -11.856 1.00 82.75 99 GLU A O 1
ATOM 792 N N . PRO A 1 100 ? 19.176 1.768 -13.598 1.00 81.38 100 PRO A N 1
ATOM 793 C CA . PRO A 1 100 ? 18.130 1.582 -14.613 1.00 81.38 100 PRO A CA 1
ATOM 794 C C . PRO A 1 100 ? 17.200 0.377 -14.395 1.00 81.38 100 PRO A C 1
ATOM 796 O O . PRO A 1 100 ? 16.087 0.336 -14.923 1.00 81.38 100 PRO A O 1
ATOM 799 N N . SER A 1 101 ? 17.636 -0.605 -13.603 1.00 78.62 101 SER A N 1
ATOM 800 C CA . SER A 1 101 ? 16.825 -1.748 -13.168 1.00 78.62 101 SER A CA 1
ATOM 801 C C . SER A 1 101 ? 15.593 -1.325 -12.358 1.00 78.62 101 SER A C 1
ATOM 803 O O . SER A 1 101 ? 14.586 -2.027 -12.377 1.00 78.62 101 SER A O 1
ATOM 805 N N . LYS A 1 102 ? 15.633 -0.162 -11.701 1.00 81.12 102 LYS A N 1
ATOM 806 C CA . LYS A 1 102 ? 14.543 0.366 -10.870 1.00 81.12 102 LYS A CA 1
ATOM 807 C C . LYS A 1 102 ? 13.569 1.269 -11.621 1.00 81.12 102 LYS A C 1
ATOM 809 O O . LYS A 1 102 ? 12.552 1.671 -11.063 1.00 81.12 102 LYS A O 1
ATOM 814 N N . TYR A 1 103 ? 13.866 1.615 -12.872 1.00 86.00 103 TYR A N 1
ATOM 815 C CA . TYR A 1 103 ? 13.006 2.512 -13.634 1.00 86.00 103 TYR A CA 1
ATOM 816 C C . TYR A 1 103 ? 11.727 1.797 -14.061 1.00 86.00 103 TYR A C 1
ATOM 818 O O . TYR A 1 103 ? 11.766 0.650 -14.515 1.00 86.00 103 TYR A O 1
ATOM 826 N N . ASP A 1 104 ? 10.602 2.504 -13.957 1.00 84.50 104 ASP A N 1
ATOM 827 C CA . ASP A 1 104 ? 9.331 2.064 -14.519 1.00 84.50 104 ASP A CA 1
ATOM 828 C C . ASP A 1 104 ? 9.138 2.574 -15.962 1.00 84.50 104 ASP A C 1
ATOM 830 O O . ASP A 1 104 ? 9.870 3.434 -16.464 1.00 84.50 104 ASP A O 1
ATOM 834 N N . VAL A 1 105 ? 8.125 2.035 -16.648 1.00 88.00 105 VAL A N 1
ATOM 835 C CA . VAL A 1 105 ? 7.777 2.408 -18.033 1.00 88.00 105 VAL A CA 1
ATOM 836 C C . VAL A 1 105 ? 7.497 3.910 -18.175 1.00 88.00 105 VAL A C 1
ATOM 838 O O . VAL A 1 105 ? 7.841 4.512 -19.192 1.00 88.00 105 VAL A O 1
ATOM 841 N N . THR A 1 106 ? 6.891 4.545 -17.168 1.00 89.31 106 THR A N 1
ATOM 842 C CA . THR A 1 106 ? 6.500 5.962 -17.228 1.00 89.31 106 THR A CA 1
ATOM 843 C C . THR A 1 106 ? 7.715 6.880 -17.148 1.00 89.31 106 THR A C 1
ATOM 845 O O . THR A 1 106 ? 7.805 7.853 -17.905 1.00 89.31 106 THR A O 1
ATOM 848 N N . LEU A 1 107 ? 8.658 6.560 -16.264 1.00 88.88 107 LEU A N 1
ATOM 849 C CA . LEU A 1 107 ? 9.928 7.248 -16.106 1.00 88.88 107 LEU A CA 1
ATOM 850 C C . LEU A 1 107 ? 10.755 7.138 -17.388 1.00 88.88 107 LEU A C 1
ATOM 852 O O . LEU A 1 107 ? 11.162 8.162 -17.941 1.00 88.88 107 LEU A O 1
ATOM 856 N N . MET A 1 108 ? 10.927 5.914 -17.901 1.00 94.12 108 MET A N 1
ATOM 857 C CA . MET A 1 108 ? 11.679 5.660 -19.135 1.00 94.12 108 MET A CA 1
ATOM 858 C C . MET A 1 108 ? 11.054 6.370 -20.339 1.00 94.12 108 MET A C 1
ATOM 860 O O . MET A 1 108 ? 11.765 7.027 -21.094 1.00 94.12 108 MET A O 1
ATOM 864 N N . PHE A 1 109 ? 9.726 6.316 -20.489 1.00 94.00 109 PHE A N 1
ATOM 865 C CA . PHE A 1 109 ? 9.016 7.045 -21.543 1.00 94.00 109 PHE A CA 1
ATOM 866 C C . PHE A 1 109 ? 9.268 8.554 -21.471 1.00 94.00 109 PHE A C 1
ATOM 868 O O . PHE A 1 109 ? 9.589 9.180 -22.477 1.00 94.00 109 PHE A O 1
ATOM 875 N N . SER A 1 110 ? 9.126 9.142 -20.279 1.00 90.69 110 SER A N 1
ATOM 876 C CA . SER A 1 110 ? 9.267 10.591 -20.088 1.00 90.69 110 SER A CA 1
ATOM 877 C C . SER A 1 110 ? 10.680 11.057 -20.433 1.00 90.69 110 SER A C 1
ATOM 879 O O . SER A 1 110 ? 10.845 12.056 -21.131 1.00 90.69 110 SER A O 1
ATOM 881 N N . PHE A 1 111 ? 11.690 10.297 -20.005 1.00 92.81 111 PHE A N 1
ATOM 882 C CA . PHE A 1 111 ? 13.082 10.533 -20.370 1.00 92.81 111 PHE A CA 1
ATOM 883 C C . PHE A 1 111 ? 13.303 10.450 -21.888 1.00 92.81 111 PHE A C 1
ATOM 885 O O . PHE A 1 111 ? 13.834 11.390 -22.480 1.00 92.81 111 PHE A O 1
ATOM 892 N N . LEU A 1 112 ? 12.859 9.360 -22.527 1.00 93.00 112 LEU A N 1
ATOM 893 C CA . LEU A 1 112 ? 13.041 9.134 -23.964 1.00 93.00 112 LEU A CA 1
ATOM 894 C C . LEU A 1 112 ? 12.375 10.235 -24.800 1.00 93.00 112 LEU A C 1
ATOM 896 O O . LEU A 1 112 ? 12.997 10.753 -25.722 1.00 93.00 112 LEU A O 1
ATOM 900 N N . CYS A 1 113 ? 11.165 10.670 -24.437 1.00 90.69 113 CYS A N 1
ATOM 901 C CA . CYS A 1 113 ? 10.485 11.786 -25.100 1.00 90.69 113 CYS A CA 1
ATOM 902 C C . CYS A 1 113 ? 11.306 13.084 -25.072 1.00 90.69 113 CYS A C 1
ATOM 904 O O . CYS A 1 113 ? 11.401 13.775 -26.086 1.00 90.69 113 CYS A O 1
ATOM 906 N N . GLU A 1 114 ? 11.907 13.439 -23.933 1.00 90.06 114 GLU A N 1
ATOM 907 C CA . GLU A 1 114 ? 12.732 14.651 -23.843 1.00 90.06 114 GLU A CA 1
ATOM 908 C C . GLU A 1 114 ? 14.034 14.520 -24.647 1.00 90.06 114 GLU A C 1
ATOM 910 O O . GLU A 1 114 ? 14.452 15.469 -25.318 1.00 90.06 114 GLU A O 1
ATOM 915 N N . ILE A 1 115 ? 14.639 13.331 -24.660 1.00 89.00 115 ILE A N 1
ATOM 916 C CA . ILE A 1 115 ? 15.797 13.047 -25.510 1.00 89.00 115 ILE A CA 1
ATOM 917 C C . ILE A 1 115 ? 15.430 13.149 -26.997 1.00 89.00 115 ILE A C 1
ATOM 919 O O . ILE A 1 115 ? 16.148 13.802 -27.758 1.00 89.00 115 ILE A O 1
ATOM 923 N N . PHE A 1 116 ? 14.295 12.599 -27.428 1.00 88.19 116 PHE A N 1
ATOM 924 C CA . PHE A 1 116 ? 13.851 12.688 -28.822 1.00 88.19 116 PHE A CA 1
ATOM 925 C C . PHE A 1 116 ? 13.602 14.133 -29.244 1.00 88.19 116 PHE A C 1
ATOM 927 O O . PHE A 1 116 ? 14.076 14.542 -30.305 1.00 88.19 116 PHE A O 1
ATOM 934 N N . LYS A 1 117 ? 12.986 14.958 -28.387 1.00 83.31 117 LYS A N 1
ATOM 935 C CA . LYS A 1 117 ? 12.848 16.405 -28.636 1.00 83.31 117 LYS A CA 1
ATOM 936 C C . LYS A 1 117 ? 14.193 17.083 -28.901 1.00 83.31 117 LYS A C 1
ATOM 938 O O . LYS A 1 117 ? 14.265 17.937 -29.783 1.00 83.31 117 LYS A O 1
ATOM 943 N N . SER A 1 118 ? 15.258 16.676 -28.202 1.00 78.75 118 SER A N 1
ATOM 944 C CA . SER A 1 118 ? 16.611 17.223 -28.415 1.00 78.75 118 SER A CA 1
ATOM 945 C C . SER A 1 118 ? 17.194 16.874 -29.786 1.00 78.75 118 SER A C 1
ATOM 947 O O . SER A 1 118 ? 18.007 17.622 -30.329 1.00 78.75 118 SER A O 1
ATOM 949 N N . LYS A 1 119 ? 16.735 15.767 -30.381 1.00 77.81 119 LYS A N 1
ATOM 950 C CA . LYS A 1 119 ? 17.176 15.270 -31.690 1.00 77.81 119 LYS A CA 1
ATOM 951 C C . LYS A 1 119 ? 16.317 15.756 -32.858 1.00 77.81 119 LYS A C 1
ATOM 953 O O . LYS A 1 119 ? 16.808 15.792 -33.980 1.00 77.81 119 LYS A O 1
ATOM 958 N N . VAL A 1 120 ? 15.074 16.185 -32.619 1.00 67.50 120 VAL A N 1
ATOM 959 C CA . VAL A 1 120 ? 14.117 16.632 -33.661 1.00 67.50 120 VAL A CA 1
ATOM 960 C C . VAL A 1 120 ? 14.512 17.967 -34.329 1.00 67.50 120 VAL A C 1
ATOM 962 O O . VAL A 1 120 ? 13.815 18.478 -35.204 1.00 67.50 120 VAL A O 1
ATOM 965 N N . SER A 1 121 ? 15.687 18.518 -34.025 1.00 57.28 121 SER A N 1
ATOM 966 C CA . SER A 1 121 ? 16.198 19.713 -34.690 1.00 57.28 121 SER A CA 1
ATOM 967 C C . SER A 1 121 ? 17.258 19.369 -35.761 1.00 57.28 121 SER A C 1
ATOM 969 O O . SER A 1 121 ? 18.410 19.072 -35.457 1.00 57.28 121 SER A O 1
ATOM 971 N N . TYR A 1 122 ? 16.841 19.476 -37.030 1.00 55.16 122 TYR A N 1
ATOM 972 C CA . TYR A 1 122 ? 17.661 19.798 -38.217 1.00 55.16 122 TYR A CA 1
ATOM 973 C C . TYR A 1 122 ? 18.395 18.709 -39.032 1.00 55.16 122 TYR A C 1
ATOM 975 O O . TYR A 1 122 ? 19.103 19.079 -39.969 1.00 55.16 122 TYR A O 1
ATOM 983 N N . THR A 1 123 ? 18.200 17.404 -38.825 1.00 42.81 123 THR A N 1
ATOM 984 C CA . THR A 1 123 ? 18.717 16.377 -39.765 1.00 42.81 123 THR A CA 1
ATOM 985 C C . THR A 1 123 ? 17.631 15.836 -40.701 1.00 42.81 123 THR A C 1
ATOM 987 O O . THR A 1 123 ? 16.443 15.898 -40.401 1.00 42.81 123 THR A O 1
ATOM 990 N N . HIS A 1 124 ? 18.053 15.390 -41.891 1.00 45.94 124 HIS A N 1
ATOM 991 C CA . HIS A 1 124 ? 17.244 14.941 -43.030 1.00 45.94 124 HIS A CA 1
ATOM 992 C C . HIS A 1 124 ? 15.868 14.332 -42.693 1.00 45.94 124 HIS A C 1
ATOM 994 O O . HIS A 1 124 ? 15.742 13.487 -41.812 1.00 45.94 124 HIS A O 1
ATOM 1000 N N . ILE A 1 125 ? 14.868 14.695 -43.507 1.00 50.41 125 ILE A N 1
ATOM 1001 C CA . ILE A 1 125 ? 13.440 14.300 -43.480 1.00 50.41 125 ILE A CA 1
ATOM 1002 C C . ILE A 1 125 ? 13.199 12.806 -43.142 1.00 50.41 125 ILE A C 1
ATOM 1004 O O . ILE A 1 125 ? 12.165 12.472 -42.570 1.00 50.41 125 ILE A O 1
ATOM 1008 N N . GLY A 1 126 ? 14.147 11.910 -43.441 1.00 50.25 126 GLY A N 1
ATOM 1009 C CA . GLY A 1 126 ? 14.087 10.488 -43.083 1.00 50.25 126 GLY A CA 1
ATOM 1010 C C . GLY A 1 126 ? 14.244 10.164 -41.587 1.00 50.25 126 GLY A C 1
ATOM 1011 O O . GLY A 1 126 ? 13.486 9.348 -41.077 1.00 50.25 126 GLY A O 1
ATOM 1012 N N . HIS A 1 127 ? 15.164 10.813 -40.862 1.00 52.88 127 HIS A N 1
ATOM 1013 C CA . HIS A 1 127 ? 15.491 10.461 -39.464 1.00 52.88 127 HIS A CA 1
ATOM 1014 C C . HIS A 1 127 ? 14.487 11.029 -38.444 1.00 52.88 127 HIS A C 1
ATOM 1016 O O . HIS A 1 127 ? 14.293 10.482 -37.361 1.00 52.88 127 HIS A O 1
ATOM 1022 N N . VAL A 1 128 ? 13.818 12.127 -38.805 1.00 57.59 128 VAL A N 1
ATOM 1023 C CA . VAL A 1 128 ? 12.750 12.750 -38.002 1.00 57.59 128 VAL A CA 1
ATOM 1024 C C . VAL A 1 128 ? 11.471 11.900 -38.032 1.00 57.59 128 VAL A C 1
ATOM 1026 O O . VAL A 1 128 ? 10.720 11.845 -37.055 1.00 57.59 128 VAL A O 1
ATOM 1029 N N . ARG A 1 129 ? 11.227 11.193 -39.143 1.00 55.94 129 ARG A N 1
ATOM 1030 C CA . ARG A 1 129 ? 10.050 10.333 -39.310 1.00 55.94 129 ARG A CA 1
ATOM 1031 C C . ARG A 1 129 ? 10.136 9.041 -38.485 1.00 55.94 129 ARG A C 1
ATOM 1033 O O . ARG A 1 129 ? 9.111 8.609 -37.976 1.00 55.94 129 ARG A O 1
ATOM 1040 N N . SER A 1 130 ? 11.326 8.465 -38.307 1.00 62.00 130 SER A N 1
ATOM 1041 C CA . SER A 1 130 ? 11.508 7.238 -37.514 1.00 62.00 130 SER A CA 1
ATOM 1042 C C . SER A 1 130 ? 11.451 7.493 -36.000 1.00 62.00 130 SER A C 1
ATOM 1044 O O . SER A 1 130 ? 10.775 6.771 -35.275 1.00 62.00 130 SER A O 1
ATOM 1046 N N . LEU A 1 131 ? 12.037 8.593 -35.504 1.00 78.50 131 LEU A N 1
ATOM 1047 C CA . LEU A 1 131 ? 11.926 8.961 -34.080 1.00 78.50 131 LEU A CA 1
ATOM 1048 C C . LEU A 1 131 ? 10.488 9.296 -33.660 1.00 78.50 131 LEU A C 1
ATOM 1050 O O . LEU A 1 131 ? 10.068 8.937 -32.563 1.00 78.50 131 LEU A O 1
ATOM 1054 N N . SER A 1 132 ? 9.716 9.945 -34.537 1.00 82.25 132 SER A N 1
ATOM 1055 C CA . SER A 1 132 ? 8.302 10.238 -34.261 1.00 82.25 132 SER A CA 1
ATOM 1056 C C . SER A 1 132 ? 7.427 8.982 -34.261 1.00 82.25 132 SER A C 1
ATOM 1058 O O . SER A 1 132 ? 6.501 8.892 -33.453 1.00 82.25 132 SER A O 1
ATOM 1060 N N . GLN A 1 133 ? 7.733 7.992 -35.107 1.00 89.25 133 GLN A N 1
ATOM 1061 C CA . GLN A 1 133 ? 7.052 6.697 -35.091 1.00 89.25 133 GLN A CA 1
ATOM 1062 C C . GLN A 1 133 ? 7.382 5.910 -33.816 1.00 89.25 133 GLN A C 1
ATOM 1064 O O . GLN A 1 133 ? 6.467 5.431 -33.145 1.00 89.25 133 GLN A O 1
ATOM 1069 N N . LEU A 1 134 ? 8.662 5.843 -33.432 1.00 93.00 134 LEU A N 1
ATOM 1070 C CA . LEU A 1 134 ? 9.086 5.193 -32.192 1.00 93.00 134 LEU A CA 1
ATOM 1071 C C . LEU A 1 134 ? 8.444 5.845 -30.958 1.00 93.00 134 LEU A C 1
ATOM 1073 O O . LEU A 1 134 ? 7.952 5.143 -30.077 1.00 93.00 134 LEU A O 1
ATOM 1077 N N . GLU A 1 135 ? 8.382 7.179 -30.906 1.00 93.19 135 GLU A N 1
ATOM 1078 C CA . GLU A 1 135 ? 7.693 7.902 -29.831 1.00 93.19 135 GLU A CA 1
ATOM 1079 C C . GLU A 1 135 ? 6.204 7.526 -29.752 1.00 93.19 135 GLU A C 1
ATOM 1081 O O . GLU A 1 135 ? 5.676 7.310 -28.657 1.00 93.19 135 GLU A O 1
ATOM 1086 N N . CYS A 1 136 ? 5.526 7.407 -30.900 1.00 94.19 136 CYS A N 1
ATOM 1087 C CA . CYS A 1 136 ? 4.121 7.000 -30.955 1.00 94.19 136 CYS A CA 1
ATOM 1088 C C . CYS A 1 136 ? 3.916 5.578 -30.421 1.00 94.19 136 CYS A C 1
ATOM 1090 O O . CYS A 1 136 ? 3.019 5.371 -29.604 1.00 94.19 136 CYS A O 1
ATOM 1092 N N . LEU A 1 137 ? 4.766 4.628 -30.817 1.00 96.62 137 LEU A N 1
ATOM 1093 C CA . LEU A 1 137 ? 4.684 3.234 -30.370 1.00 96.62 137 LEU A CA 1
ATOM 1094 C C . LEU A 1 137 ? 5.007 3.087 -28.877 1.00 96.62 137 LEU A C 1
ATOM 1096 O O . LEU A 1 137 ? 4.283 2.412 -28.147 1.00 96.62 137 LEU A O 1
ATOM 1100 N N . LEU A 1 138 ? 6.025 3.793 -28.376 1.00 96.25 138 LEU A N 1
ATOM 1101 C CA . LEU A 1 138 ? 6.317 3.842 -26.939 1.00 96.25 138 LEU A CA 1
ATOM 1102 C C . LEU A 1 138 ? 5.148 4.450 -26.151 1.00 96.25 138 LEU A C 1
ATOM 1104 O O . LEU A 1 138 ? 4.812 3.985 -25.059 1.00 96.25 138 LEU A O 1
ATOM 1108 N N . LYS A 1 139 ? 4.486 5.475 -26.698 1.00 95.75 139 LYS A N 1
ATOM 1109 C CA . LYS A 1 139 ? 3.300 6.074 -26.078 1.00 95.75 139 LYS A CA 1
ATOM 1110 C C . LYS A 1 139 ? 2.126 5.098 -26.054 1.00 95.75 139 LYS A C 1
ATOM 1112 O O . LYS A 1 139 ? 1.431 5.034 -25.042 1.00 95.75 139 LYS A O 1
ATOM 1117 N N . GLU A 1 140 ? 1.909 4.351 -27.131 1.00 96.50 140 GLU A N 1
ATOM 1118 C CA . GLU A 1 140 ? 0.883 3.311 -27.214 1.00 96.50 140 GLU A CA 1
ATOM 1119 C C . GLU A 1 140 ? 1.123 2.210 -26.175 1.00 96.50 140 GLU A C 1
ATOM 1121 O O . GLU A 1 140 ? 0.241 1.950 -25.355 1.00 96.50 140 GLU A O 1
ATOM 1126 N N . ALA A 1 141 ? 2.340 1.662 -26.107 1.00 95.88 141 ALA A N 1
ATOM 1127 C CA . ALA A 1 141 ? 2.718 0.662 -25.109 1.00 95.88 141 ALA A CA 1
ATOM 1128 C C . ALA A 1 141 ? 2.519 1.178 -23.670 1.00 95.88 141 ALA A C 1
ATOM 1130 O O . ALA A 1 141 ? 1.902 0.504 -22.840 1.00 95.88 141 ALA A O 1
ATOM 1131 N N . LYS A 1 142 ? 2.942 2.419 -23.378 1.00 94.75 142 LYS A N 1
ATOM 1132 C CA . LYS A 1 142 ? 2.700 3.060 -22.074 1.00 94.75 142 LYS A CA 1
ATOM 1133 C C . LYS A 1 142 ? 1.207 3.200 -21.770 1.00 94.75 142 LYS A C 1
ATOM 1135 O O . LYS A 1 142 ? 0.785 2.970 -20.638 1.00 94.75 142 LYS A O 1
ATOM 1140 N N . ASN A 1 143 ? 0.397 3.596 -22.750 1.00 92.50 143 ASN A N 1
ATOM 1141 C CA . ASN A 1 143 ? -1.044 3.752 -22.561 1.00 92.50 143 ASN A CA 1
ATOM 1142 C C . ASN A 1 143 ? -1.721 2.404 -22.284 1.00 92.50 143 ASN A C 1
ATOM 1144 O O . ASN A 1 143 ? -2.569 2.335 -21.399 1.00 92.50 143 ASN A O 1
ATOM 1148 N N . ILE A 1 144 ? -1.305 1.331 -22.966 1.00 92.38 144 ILE A N 1
ATOM 1149 C CA . ILE A 1 144 ? -1.766 -0.035 -22.685 1.00 92.38 144 ILE A CA 1
ATOM 1150 C C . ILE A 1 144 ? -1.400 -0.434 -21.251 1.00 92.38 144 ILE A C 1
ATOM 1152 O O . ILE A 1 144 ? -2.269 -0.895 -20.509 1.00 92.38 144 ILE A O 1
ATOM 1156 N N . ARG A 1 145 ? -0.155 -0.191 -20.819 1.00 91.19 145 ARG A N 1
ATOM 1157 C CA . ARG A 1 145 ? 0.261 -0.412 -19.424 1.00 91.19 145 ARG A CA 1
ATOM 1158 C C . ARG A 1 145 ? -0.606 0.362 -18.444 1.00 91.19 145 ARG A C 1
ATOM 1160 O O . ARG A 1 145 ? -1.021 -0.189 -17.430 1.00 91.19 145 ARG A O 1
ATOM 1167 N N . ASN A 1 146 ? -0.884 1.631 -18.725 1.00 86.94 146 ASN A N 1
ATOM 1168 C CA . ASN A 1 146 ? -1.711 2.459 -17.856 1.00 86.94 146 ASN A CA 1
ATOM 1169 C C . ASN A 1 146 ? -3.151 1.947 -17.781 1.00 86.94 146 ASN A C 1
ATOM 1171 O O . ASN A 1 146 ? -3.694 1.900 -16.684 1.00 86.94 146 ASN A O 1
ATOM 1175 N N . ALA A 1 147 ? -3.732 1.491 -18.891 1.00 85.88 147 ALA A N 1
ATOM 1176 C CA . ALA A 1 147 ? -5.043 0.847 -18.875 1.00 85.88 147 ALA A CA 1
ATOM 1177 C C . ALA A 1 147 ? -5.034 -0.410 -17.988 1.00 85.88 147 ALA A C 1
ATOM 1179 O O . ALA A 1 147 ? -5.891 -0.566 -17.128 1.00 85.88 147 ALA A O 1
ATOM 1180 N N . VAL A 1 148 ? -4.021 -1.275 -18.103 1.00 83.50 148 VAL A N 1
ATOM 1181 C CA . VAL A 1 148 ? -3.905 -2.477 -17.252 1.00 83.50 148 VAL A CA 1
ATOM 1182 C C . VAL A 1 148 ? -3.745 -2.124 -15.770 1.00 83.50 148 VAL A C 1
ATOM 1184 O O . VAL A 1 148 ? -4.361 -2.759 -14.918 1.00 83.50 148 VAL A O 1
ATOM 1187 N N . MET A 1 149 ? -2.932 -1.118 -15.448 1.00 80.88 149 MET A N 1
ATOM 1188 C CA . MET A 1 149 ? -2.596 -0.785 -14.059 1.00 80.88 149 MET A CA 1
ATOM 1189 C C . MET A 1 149 ? -3.643 0.089 -13.360 1.00 80.88 149 MET A C 1
ATOM 1191 O O . MET A 1 149 ? -3.759 0.021 -12.139 1.00 80.88 149 MET A O 1
ATOM 1195 N N . HIS A 1 150 ? -4.394 0.908 -14.102 1.00 76.81 150 HIS A N 1
ATOM 1196 C CA . HIS A 1 150 ? -5.380 1.833 -13.534 1.00 76.81 150 HIS A CA 1
ATOM 1197 C C . HIS A 1 150 ? -6.831 1.366 -13.723 1.00 76.81 150 HIS A C 1
ATOM 1199 O O . HIS A 1 150 ? -7.670 1.658 -12.875 1.00 76.81 150 HIS A O 1
ATOM 1205 N N . GLU A 1 151 ? -7.140 0.582 -14.760 1.00 80.62 151 GLU A N 1
ATOM 1206 C CA . GLU A 1 151 ? -8.486 0.047 -15.017 1.00 80.62 151 GLU A CA 1
ATOM 1207 C C . GLU A 1 151 ? -8.572 -1.414 -14.552 1.00 80.62 151 GLU A C 1
ATOM 1209 O O . GLU A 1 151 ? -8.793 -2.351 -15.321 1.00 80.62 151 GLU A O 1
ATOM 1214 N N . VAL A 1 152 ? -8.379 -1.626 -13.247 1.00 69.50 152 VAL A N 1
ATOM 1215 C CA . VAL A 1 152 ? -8.243 -2.963 -12.631 1.00 69.50 152 VAL A CA 1
ATOM 1216 C C . VAL A 1 152 ? -9.481 -3.856 -12.837 1.00 69.50 152 VAL A C 1
ATOM 1218 O O . VAL A 1 152 ? -9.377 -5.089 -12.811 1.00 69.50 152 VAL A O 1
ATOM 1221 N N . ALA A 1 153 ? -10.653 -3.250 -13.042 1.00 69.06 153 ALA A N 1
ATOM 1222 C CA . ALA A 1 153 ? -11.917 -3.945 -13.287 1.00 69.06 153 ALA A CA 1
ATOM 1223 C C . ALA A 1 153 ? -12.140 -4.340 -14.758 1.00 69.06 153 ALA A C 1
ATOM 1225 O O . ALA A 1 153 ? -12.880 -5.289 -14.994 1.00 69.06 153 ALA A O 1
ATOM 1226 N N . ASP A 1 154 ? -11.468 -3.680 -15.708 1.00 77.88 154 ASP A N 1
ATOM 1227 C CA . ASP A 1 154 ? -11.693 -3.854 -17.149 1.00 77.88 154 ASP A CA 1
ATOM 1228 C C . ASP A 1 154 ? -10.392 -4.234 -17.867 1.00 77.88 154 ASP A C 1
ATOM 1230 O O . ASP A 1 154 ? -10.191 -5.392 -18.249 1.00 77.88 154 ASP A O 1
ATOM 1234 N N . GLY A 1 155 ? -9.469 -3.277 -18.002 1.00 73.38 155 GLY A N 1
ATOM 1235 C CA . GLY A 1 155 ? -8.200 -3.447 -18.707 1.00 73.38 155 GLY A CA 1
ATOM 1236 C C . GLY A 1 155 ? -7.361 -4.601 -18.163 1.00 73.38 155 GLY A C 1
ATOM 1237 O O . GLY A 1 155 ? -6.801 -5.375 -18.939 1.00 73.38 155 GLY A O 1
ATOM 1238 N N . ALA A 1 156 ? -7.320 -4.779 -16.842 1.00 78.12 156 ALA A N 1
ATOM 1239 C CA . ALA A 1 156 ? -6.522 -5.844 -16.245 1.00 78.12 156 ALA A CA 1
ATOM 1240 C C . ALA A 1 156 ? -7.103 -7.245 -16.495 1.00 78.12 156 ALA A C 1
ATOM 1242 O O . ALA A 1 156 ? -6.348 -8.183 -16.717 1.00 78.12 156 ALA A O 1
ATOM 1243 N N . VAL A 1 157 ? -8.425 -7.419 -16.491 1.00 80.62 157 VAL A N 1
ATOM 1244 C CA . VAL A 1 157 ? -9.064 -8.751 -16.555 1.00 80.62 157 VAL A CA 1
ATOM 1245 C C . VAL A 1 157 ? -9.385 -9.212 -17.982 1.00 80.62 157 VAL A C 1
ATOM 1247 O O . VAL A 1 157 ? -9.731 -10.380 -18.185 1.00 80.62 157 VAL A O 1
ATOM 1250 N N . ASN A 1 158 ? -9.279 -8.318 -18.971 1.00 83.06 158 ASN A N 1
ATOM 1251 C CA . ASN A 1 158 ? -9.617 -8.609 -20.360 1.00 83.06 158 ASN A CA 1
ATOM 1252 C C . ASN A 1 158 ? -8.634 -9.635 -20.975 1.00 83.06 158 ASN A C 1
ATOM 1254 O O . ASN A 1 158 ? -7.431 -9.364 -21.048 1.00 83.06 158 ASN A O 1
ATOM 1258 N N . PRO A 1 159 ? -9.117 -10.799 -21.458 1.00 82.81 159 PRO A N 1
ATOM 1259 C CA . PRO A 1 159 ? -8.259 -11.829 -22.043 1.00 82.81 159 PRO A CA 1
ATOM 1260 C C . PRO A 1 159 ? -7.541 -11.379 -23.322 1.00 82.81 159 PRO A C 1
ATOM 1262 O O . PRO A 1 159 ? -6.421 -11.826 -23.550 1.00 82.81 159 PRO A O 1
ATOM 1265 N N . MET A 1 160 ? -8.147 -10.486 -24.115 1.00 87.31 160 MET A N 1
ATOM 1266 C CA . MET A 1 160 ? -7.579 -9.987 -25.377 1.00 87.31 160 MET A CA 1
ATOM 1267 C C . MET A 1 160 ? -6.453 -8.973 -25.154 1.00 87.31 160 MET A C 1
ATOM 1269 O O . MET A 1 160 ? -5.644 -8.725 -26.045 1.00 87.31 160 MET A O 1
ATOM 1273 N N . LYS A 1 161 ? -6.367 -8.399 -23.947 1.00 88.75 161 LYS A N 1
ATOM 1274 C CA . LYS A 1 161 ? -5.373 -7.370 -23.632 1.00 88.75 161 LYS A CA 1
ATOM 1275 C C . LYS A 1 161 ? -3.948 -7.906 -23.688 1.00 88.75 161 LYS A C 1
ATOM 1277 O O . LYS A 1 161 ? -3.034 -7.159 -24.009 1.00 88.75 161 LYS A O 1
ATOM 1282 N N . PHE A 1 162 ? -3.768 -9.194 -23.408 1.00 88.19 162 PHE A N 1
ATOM 1283 C CA . PHE A 1 162 ? -2.464 -9.840 -23.471 1.00 88.19 162 PHE A CA 1
ATOM 1284 C C . PHE A 1 162 ? -1.863 -9.781 -24.879 1.00 88.19 162 PHE A C 1
ATOM 1286 O O . PHE A 1 162 ? -0.712 -9.384 -25.035 1.00 88.19 162 PHE A O 1
ATOM 1293 N N . ASP A 1 163 ? -2.655 -10.097 -25.903 1.00 89.00 163 ASP A N 1
ATOM 1294 C CA . ASP A 1 163 ? -2.186 -10.078 -27.290 1.00 89.00 163 ASP A CA 1
ATOM 1295 C C . ASP A 1 163 ? -1.895 -8.644 -27.761 1.00 89.00 163 ASP A C 1
ATOM 1297 O O . ASP A 1 163 ? -0.911 -8.413 -28.463 1.00 89.00 163 ASP A O 1
ATOM 1301 N N . GLU A 1 164 ? -2.689 -7.660 -27.311 1.00 93.81 164 GLU A N 1
ATOM 1302 C CA . GLU A 1 164 ? -2.402 -6.233 -27.529 1.00 93.81 164 GLU A CA 1
ATOM 1303 C C . GLU A 1 164 ? -1.057 -5.818 -26.909 1.00 93.81 164 GLU A C 1
ATOM 1305 O O . GLU A 1 164 ? -0.272 -5.123 -27.554 1.00 93.81 164 GLU A O 1
ATOM 1310 N N . ILE A 1 165 ? -0.768 -6.262 -25.678 1.00 92.88 165 ILE A N 1
ATOM 1311 C CA . ILE A 1 165 ? 0.498 -5.986 -24.981 1.00 92.88 165 ILE A CA 1
ATOM 1312 C C . ILE A 1 165 ? 1.678 -6.589 -25.752 1.00 92.88 165 ILE A C 1
ATOM 1314 O O . ILE A 1 165 ? 2.659 -5.888 -26.007 1.00 92.88 165 ILE A O 1
ATOM 1318 N N . VAL A 1 166 ? 1.582 -7.866 -26.142 1.00 91.81 166 VAL A N 1
ATOM 1319 C CA . VAL A 1 166 ? 2.635 -8.573 -26.894 1.00 91.81 166 VAL A CA 1
ATOM 1320 C C . VAL A 1 166 ? 2.917 -7.868 -28.214 1.00 91.81 166 VAL A C 1
ATOM 1322 O O . VAL A 1 166 ? 4.072 -7.563 -28.513 1.00 91.81 166 VAL A O 1
ATOM 1325 N N . LYS A 1 167 ? 1.863 -7.542 -28.967 1.00 95.25 167 LYS A N 1
ATOM 1326 C CA . LYS A 1 167 ? 1.991 -6.826 -30.233 1.00 95.25 167 LYS A CA 1
ATOM 1327 C C . LYS A 1 167 ? 2.680 -5.472 -30.045 1.00 95.25 167 LYS A C 1
ATOM 1329 O O . LYS A 1 167 ? 3.650 -5.194 -30.740 1.00 95.25 167 LYS A O 1
ATOM 1334 N N . ALA A 1 168 ? 2.238 -4.665 -29.079 1.00 96.75 168 ALA A N 1
ATOM 1335 C CA . ALA A 1 168 ? 2.825 -3.349 -28.830 1.00 96.75 168 ALA A CA 1
ATOM 1336 C C . ALA A 1 168 ? 4.319 -3.432 -28.472 1.00 96.75 168 ALA A C 1
ATOM 1338 O O . ALA A 1 168 ? 5.108 -2.595 -28.904 1.00 96.75 168 ALA A O 1
ATOM 1339 N N . MET A 1 169 ? 4.730 -4.453 -27.713 1.00 96.38 169 MET A N 1
ATOM 1340 C CA . MET A 1 169 ? 6.146 -4.692 -27.418 1.00 96.38 169 MET A CA 1
ATOM 1341 C C . MET A 1 169 ? 6.944 -5.057 -28.670 1.00 96.38 169 MET A C 1
ATOM 1343 O O . MET A 1 169 ? 8.020 -4.501 -28.879 1.00 96.38 169 MET A O 1
ATOM 1347 N N . HIS A 1 170 ? 6.437 -5.961 -29.513 1.00 96.50 170 HIS A N 1
ATOM 1348 C CA . HIS A 1 170 ? 7.107 -6.328 -30.764 1.00 96.50 170 HIS A CA 1
ATOM 1349 C C . HIS A 1 170 ? 7.213 -5.146 -31.732 1.00 96.50 170 HIS A C 1
ATOM 1351 O O . HIS A 1 170 ? 8.292 -4.944 -32.285 1.00 96.50 170 HIS A O 1
ATOM 1357 N N . ASP A 1 171 ? 6.157 -4.338 -31.860 1.00 97.25 171 ASP A N 1
ATOM 1358 C CA . ASP A 1 171 ? 6.147 -3.136 -32.701 1.00 97.25 171 ASP A CA 1
ATOM 1359 C C . ASP A 1 171 ? 7.203 -2.117 -32.222 1.00 97.25 171 ASP A C 1
ATOM 1361 O O . ASP A 1 171 ? 7.947 -1.558 -33.030 1.00 97.25 171 ASP A O 1
ATOM 1365 N N . VAL A 1 172 ? 7.333 -1.911 -30.901 1.00 97.38 172 VAL A N 1
ATOM 1366 C CA . VAL A 1 172 ? 8.389 -1.061 -30.316 1.00 97.38 172 VAL A CA 1
ATOM 1367 C C . VAL A 1 172 ? 9.782 -1.612 -30.616 1.00 97.38 172 VAL A C 1
ATOM 1369 O O . VAL A 1 172 ? 10.663 -0.838 -30.986 1.00 97.38 172 VAL A O 1
ATOM 1372 N N . ILE A 1 173 ? 9.996 -2.923 -30.459 1.00 97.12 173 ILE A N 1
ATOM 1373 C CA . ILE A 1 173 ? 11.293 -3.559 -30.733 1.00 97.12 173 ILE A CA 1
ATOM 1374 C C . ILE A 1 173 ? 11.680 -3.372 -32.203 1.00 97.12 173 ILE A C 1
ATOM 1376 O O . ILE A 1 173 ? 12.814 -2.984 -32.483 1.00 97.12 173 ILE A O 1
ATOM 1380 N N . ASP A 1 174 ? 10.751 -3.613 -33.130 1.00 95.38 174 ASP A N 1
ATOM 1381 C CA . ASP A 1 174 ? 11.007 -3.475 -34.564 1.00 95.38 174 ASP A CA 1
ATOM 1382 C C . ASP A 1 174 ? 11.367 -2.038 -34.934 1.00 95.38 174 ASP A C 1
ATOM 1384 O O . ASP A 1 174 ? 12.405 -1.803 -35.555 1.00 95.38 174 ASP A O 1
ATOM 1388 N N . GLU A 1 175 ? 10.570 -1.059 -34.505 1.00 95.19 175 GLU A N 1
ATOM 1389 C CA . GLU A 1 175 ? 10.845 0.337 -34.842 1.00 95.19 175 GLU A CA 1
ATOM 1390 C C . GLU A 1 175 ? 12.131 0.841 -34.180 1.00 95.19 175 GLU A C 1
ATOM 1392 O O . GLU A 1 175 ? 12.937 1.514 -34.823 1.00 95.19 175 GLU A O 1
ATOM 1397 N N . ALA A 1 176 ? 12.379 0.481 -32.919 1.00 93.56 176 ALA A N 1
ATOM 1398 C CA . ALA A 1 176 ? 13.620 0.838 -32.245 1.00 93.56 176 ALA A CA 1
ATOM 1399 C C . ALA A 1 176 ? 14.835 0.215 -32.945 1.00 93.56 176 ALA A C 1
ATOM 1401 O O . ALA A 1 176 ? 15.840 0.896 -33.144 1.00 93.56 176 ALA A O 1
ATOM 1402 N N . SER A 1 177 ? 14.736 -1.040 -33.391 1.00 92.88 177 SER A N 1
ATOM 1403 C CA . SER A 1 177 ? 15.816 -1.683 -34.138 1.00 92.88 177 SER A CA 1
ATOM 1404 C C . SER A 1 177 ? 16.143 -0.957 -35.442 1.00 92.88 177 SER A C 1
ATOM 1406 O O . SER A 1 177 ? 17.318 -0.770 -35.757 1.00 92.88 177 SER A O 1
ATOM 1408 N N . ASN A 1 178 ? 15.122 -0.451 -36.141 1.00 91.12 178 ASN A N 1
ATOM 1409 C CA . ASN A 1 178 ? 15.293 0.361 -37.343 1.00 91.12 178 ASN A CA 1
ATOM 1410 C C . ASN A 1 178 ? 15.934 1.719 -37.020 1.00 91.12 178 ASN A C 1
ATOM 1412 O O . ASN A 1 178 ? 16.852 2.151 -37.716 1.00 91.12 178 ASN A O 1
ATOM 1416 N N . VAL A 1 179 ? 15.479 2.388 -35.954 1.00 89.75 179 VAL A N 1
ATOM 1417 C CA . VAL A 1 179 ? 15.999 3.694 -35.514 1.00 89.75 179 VAL A CA 1
ATOM 1418 C C . VAL A 1 179 ? 17.476 3.615 -35.122 1.00 89.75 179 VAL A C 1
ATOM 1420 O O . VAL A 1 179 ? 18.245 4.506 -35.488 1.00 89.75 179 VAL A O 1
ATOM 1423 N N . TYR A 1 180 ? 17.878 2.564 -34.405 1.00 90.56 180 TYR A N 1
ATOM 1424 C CA . TYR A 1 180 ? 19.243 2.404 -33.887 1.00 90.56 180 TYR A CA 1
ATOM 1425 C C . TYR A 1 180 ? 20.125 1.478 -34.732 1.00 90.56 180 TYR A C 1
ATOM 1427 O O . TYR A 1 180 ? 21.278 1.252 -34.375 1.00 90.56 180 TYR A O 1
ATOM 1435 N N . SER A 1 181 ? 19.622 0.981 -35.868 1.00 92.62 181 SER A N 1
ATOM 1436 C CA . SER A 1 181 ? 20.344 0.071 -36.773 1.00 92.62 181 SER A CA 1
ATOM 1437 C C . SER A 1 181 ? 20.864 -1.199 -36.077 1.00 92.62 181 SER A C 1
ATOM 1439 O O . SER A 1 181 ? 22.015 -1.596 -36.265 1.00 92.62 181 SER A O 1
ATOM 1441 N N . ILE A 1 182 ? 20.015 -1.828 -35.261 1.00 93.12 182 ILE A N 1
ATOM 1442 C CA . ILE A 1 182 ? 20.351 -3.049 -34.515 1.00 93.12 182 ILE A CA 1
ATOM 1443 C C . ILE A 1 182 ? 20.360 -4.264 -35.465 1.00 93.12 182 ILE A C 1
ATOM 1445 O O . ILE A 1 182 ? 19.454 -4.388 -36.295 1.00 93.12 182 ILE A O 1
ATOM 1449 N N . PRO A 1 183 ? 21.347 -5.178 -35.371 1.00 94.50 183 PRO A N 1
ATOM 1450 C CA . PRO A 1 183 ? 21.402 -6.384 -36.198 1.00 94.50 183 PRO A CA 1
ATOM 1451 C C . PRO A 1 183 ? 20.163 -7.283 -36.057 1.00 94.50 183 PRO A C 1
ATOM 1453 O O . PRO A 1 183 ? 19.652 -7.503 -34.960 1.00 94.50 183 PRO A O 1
ATOM 1456 N N . ALA A 1 184 ? 19.684 -7.847 -37.171 1.00 93.19 184 ALA A N 1
ATOM 1457 C CA . ALA A 1 184 ? 18.444 -8.631 -37.203 1.00 93.19 184 ALA A CA 1
ATOM 1458 C C . ALA A 1 184 ? 18.487 -9.905 -36.334 1.00 93.19 184 ALA A C 1
ATOM 1460 O O . ALA A 1 184 ? 17.456 -10.345 -35.821 1.00 93.19 184 ALA A O 1
ATOM 1461 N N . ASP A 1 185 ? 19.666 -10.500 -36.159 1.00 94.00 185 ASP A N 1
ATOM 1462 C CA . ASP A 1 185 ? 19.901 -11.636 -35.267 1.00 94.00 185 ASP A CA 1
ATOM 1463 C C . ASP A 1 185 ? 19.768 -11.237 -33.791 1.00 94.00 185 ASP A C 1
ATOM 1465 O O . ASP A 1 185 ? 19.113 -11.951 -33.031 1.00 94.00 185 ASP A O 1
ATOM 1469 N N . GLU A 1 186 ? 20.283 -10.066 -33.402 1.00 93.38 186 GLU A N 1
ATOM 1470 C CA . GLU A 1 186 ? 20.097 -9.509 -32.055 1.00 93.38 186 GLU A CA 1
ATOM 1471 C C . GLU A 1 186 ? 18.619 -9.191 -31.790 1.00 93.38 186 GLU A C 1
ATOM 1473 O O . GLU A 1 186 ? 18.087 -9.568 -30.746 1.00 93.38 186 GLU A O 1
ATOM 1478 N N . VAL A 1 187 ? 17.918 -8.592 -32.760 1.00 93.31 187 VAL A N 1
ATOM 1479 C CA . VAL A 1 187 ? 16.472 -8.312 -32.667 1.00 93.31 187 VAL A CA 1
ATOM 1480 C C . VAL A 1 187 ? 15.664 -9.598 -32.505 1.00 93.31 187 VAL A C 1
ATOM 1482 O O . VAL A 1 187 ? 14.797 -9.686 -31.636 1.00 93.31 187 VAL A O 1
ATOM 1485 N N . THR A 1 188 ? 15.958 -10.618 -33.313 1.00 94.25 188 THR A N 1
ATOM 1486 C CA . THR A 1 188 ? 15.265 -11.915 -33.257 1.00 94.25 188 THR A CA 1
ATOM 1487 C C . THR A 1 188 ? 15.541 -12.630 -31.936 1.00 94.25 188 THR A C 1
ATOM 1489 O O . THR A 1 188 ? 14.621 -13.178 -31.323 1.00 94.25 188 THR A O 1
ATOM 1492 N N . SER A 1 189 ? 16.790 -12.591 -31.463 1.00 94.88 189 SER A N 1
ATOM 1493 C CA . SER A 1 189 ? 17.177 -13.136 -30.162 1.00 94.88 189 SER A CA 1
ATOM 1494 C C . SER A 1 189 ? 16.461 -12.413 -29.023 1.00 94.88 189 SER A C 1
ATOM 1496 O O . SER A 1 189 ? 15.947 -13.066 -28.118 1.00 94.88 189 SER A O 1
ATOM 1498 N N . PHE A 1 190 ? 16.379 -11.081 -29.073 1.00 94.56 190 PHE A N 1
ATOM 1499 C CA . PHE A 1 190 ? 15.709 -10.293 -28.044 1.00 94.56 190 PHE A CA 1
ATOM 1500 C C . PHE A 1 190 ? 14.198 -10.536 -28.037 1.00 94.56 190 PHE A C 1
ATOM 1502 O O . PHE A 1 190 ? 13.628 -10.786 -26.980 1.00 94.56 190 PHE A O 1
ATOM 1509 N N . LYS A 1 191 ? 13.548 -10.579 -29.207 1.00 94.25 191 LYS A N 1
ATOM 1510 C CA . LYS A 1 191 ? 12.138 -10.984 -29.313 1.00 94.25 191 LYS A CA 1
ATOM 1511 C C . LYS A 1 191 ? 11.901 -12.377 -28.742 1.00 94.25 191 LYS A C 1
ATOM 1513 O O . LYS A 1 191 ? 10.967 -12.546 -27.973 1.00 94.25 191 LYS A O 1
ATOM 1518 N N . SER A 1 192 ? 12.780 -13.335 -29.040 1.00 92.69 192 SER A N 1
ATOM 1519 C CA . SER A 1 192 ? 12.689 -14.700 -28.504 1.00 92.69 192 SER A CA 1
ATOM 1520 C C . SER A 1 192 ? 12.883 -14.746 -26.985 1.00 92.69 192 SER A C 1
ATOM 1522 O O . SER A 1 192 ? 12.201 -15.508 -26.308 1.00 92.69 192 SER A O 1
ATOM 1524 N N . GLN A 1 193 ? 13.783 -13.925 -26.433 1.00 91.81 193 GLN A N 1
ATOM 1525 C CA . GLN A 1 193 ? 13.955 -13.781 -24.985 1.00 91.81 193 GLN A CA 1
ATOM 1526 C C . GLN A 1 193 ? 12.677 -13.237 -24.343 1.00 91.81 193 GLN A C 1
ATOM 1528 O O . GLN A 1 193 ? 12.193 -13.802 -23.367 1.00 91.81 193 GLN A O 1
ATOM 1533 N N . ILE A 1 194 ? 12.137 -12.162 -24.912 1.00 90.81 194 ILE A N 1
ATOM 1534 C CA . ILE A 1 194 ? 10.903 -11.517 -24.474 1.00 90.81 194 ILE A CA 1
ATOM 1535 C C . ILE A 1 194 ? 9.720 -12.500 -24.571 1.00 90.81 194 ILE A C 1
ATOM 1537 O O . ILE A 1 194 ? 8.985 -12.654 -23.602 1.00 90.81 194 ILE A O 1
ATOM 1541 N N . ASP A 1 195 ? 9.609 -13.264 -25.661 1.00 89.12 195 ASP A N 1
ATOM 1542 C CA . ASP A 1 195 ? 8.617 -14.332 -25.820 1.00 89.12 195 ASP A CA 1
ATOM 1543 C C . ASP A 1 195 ? 8.770 -15.454 -24.781 1.00 89.12 195 ASP A C 1
ATOM 1545 O O . ASP A 1 195 ? 7.785 -15.896 -24.185 1.00 89.12 195 ASP A O 1
ATOM 1549 N N . GLY A 1 196 ? 10.008 -15.868 -24.503 1.00 84.88 196 GLY A N 1
ATOM 1550 C CA . GLY A 1 196 ? 10.317 -16.883 -23.499 1.00 84.88 196 GLY A CA 1
ATOM 1551 C C . GLY A 1 196 ? 9.947 -16.467 -22.072 1.00 84.88 196 GLY A C 1
ATOM 1552 O O . GLY A 1 196 ? 9.618 -17.326 -21.256 1.00 84.88 196 GLY A O 1
ATOM 1553 N N . MET A 1 197 ? 9.924 -15.162 -21.764 1.00 83.19 197 MET A N 1
ATOM 1554 C CA . MET A 1 197 ? 9.549 -14.656 -20.434 1.00 83.19 197 MET A CA 1
ATOM 1555 C C . MET A 1 197 ? 8.093 -14.947 -20.055 1.00 83.19 197 MET A C 1
ATOM 1557 O O . MET A 1 197 ? 7.745 -14.853 -18.879 1.00 83.19 197 MET A O 1
ATOM 1561 N N . TRP A 1 198 ? 7.233 -15.294 -21.015 1.00 78.06 198 TRP A N 1
ATOM 1562 C CA . TRP A 1 198 ? 5.820 -15.569 -20.756 1.00 78.06 198 TRP A CA 1
ATOM 1563 C C . TRP A 1 198 ? 5.315 -16.884 -21.357 1.00 78.06 198 TRP A C 1
ATOM 1565 O O . TRP A 1 198 ? 4.111 -17.140 -21.300 1.00 78.06 198 TRP A O 1
ATOM 1575 N N . ASP A 1 199 ? 6.186 -17.750 -21.884 1.00 72.75 199 ASP A N 1
ATOM 1576 C CA . ASP A 1 199 ? 5.788 -19.073 -22.396 1.00 72.75 199 ASP A CA 1
ATOM 1577 C C . ASP A 1 199 ? 5.087 -19.930 -21.322 1.00 72.75 199 ASP A C 1
ATOM 1579 O O . ASP A 1 199 ? 4.150 -20.678 -21.623 1.00 72.75 199 ASP A O 1
ATOM 1583 N N . GLU A 1 200 ? 5.452 -19.736 -20.050 1.00 61.12 200 GLU A N 1
ATOM 1584 C CA . GLU A 1 200 ? 4.818 -20.375 -18.887 1.00 61.12 200 GLU A CA 1
ATOM 1585 C C . GLU A 1 200 ? 3.394 -19.857 -18.598 1.00 61.12 200 GLU A C 1
ATOM 1587 O O . GLU A 1 200 ? 2.588 -20.563 -17.991 1.00 61.12 200 GLU A O 1
ATOM 1592 N N . VAL A 1 201 ? 3.053 -18.651 -19.069 1.00 63.78 201 VAL A N 1
ATOM 1593 C CA . VAL A 1 201 ? 1.750 -17.984 -18.854 1.00 63.78 201 VAL A CA 1
ATOM 1594 C C . VAL A 1 201 ? 0.864 -18.027 -20.110 1.00 63.78 201 VAL A C 1
ATOM 1596 O O . VAL A 1 201 ? -0.347 -17.810 -20.037 1.00 63.78 201 VAL A O 1
ATOM 1599 N N . ARG A 1 202 ? 1.462 -18.317 -21.273 1.00 64.69 202 ARG A N 1
ATOM 1600 C CA . ARG A 1 202 ? 0.829 -18.323 -22.601 1.00 64.69 202 ARG A CA 1
ATOM 1601 C C . ARG A 1 202 ? 0.007 -19.584 -22.874 1.00 64.69 202 ARG A C 1
ATOM 1603 O O . ARG A 1 202 ? -0.946 -19.527 -23.648 1.00 64.69 202 ARG A O 1
ATOM 1610 N N . THR A 1 203 ? 0.349 -20.720 -22.264 1.00 60.12 203 THR A N 1
ATOM 1611 C CA . THR A 1 203 ? -0.291 -22.008 -22.573 1.00 60.12 203 THR A CA 1
ATOM 1612 C C . THR A 1 203 ? -0.949 -22.625 -21.345 1.00 60.12 203 THR A C 1
ATOM 1614 O O . THR A 1 203 ? -0.289 -22.897 -20.353 1.00 60.12 203 THR A O 1
ATOM 1617 N N . ASP A 1 204 ? -2.253 -22.889 -21.461 1.00 58.22 204 ASP A N 1
ATOM 1618 C CA . ASP A 1 204 ? -3.133 -23.482 -20.447 1.00 58.22 204 ASP A CA 1
ATOM 1619 C C . ASP A 1 204 ? -3.516 -22.558 -19.273 1.00 58.22 204 ASP A C 1
ATOM 1621 O O . ASP A 1 204 ? -2.681 -22.002 -18.558 1.00 58.22 204 ASP A O 1
ATOM 1625 N N . SER A 1 205 ? -4.827 -22.419 -19.049 1.00 60.91 205 SER A N 1
ATOM 1626 C CA . SER A 1 205 ? -5.376 -21.598 -17.967 1.00 60.91 205 SER A CA 1
ATOM 1627 C C . SER A 1 205 ? -4.902 -22.071 -16.591 1.00 60.91 205 SER A C 1
ATOM 1629 O O . SER A 1 205 ? -4.751 -21.253 -15.688 1.00 60.91 205 SER A O 1
ATOM 1631 N N . GLU A 1 206 ? -4.620 -23.367 -16.427 1.00 58.84 206 GLU A N 1
ATOM 1632 C CA . GLU A 1 206 ? -4.134 -23.910 -15.157 1.00 58.84 206 GLU A CA 1
ATOM 1633 C C . GLU A 1 206 ? -2.655 -23.617 -14.912 1.00 58.84 206 GLU A C 1
ATOM 1635 O O . GLU A 1 206 ? -2.283 -23.282 -13.787 1.00 58.84 206 GLU A O 1
ATOM 1640 N N . LYS A 1 207 ? -1.818 -23.647 -15.954 1.00 59.66 207 LYS A N 1
ATOM 1641 C CA . LYS A 1 207 ? -0.401 -23.266 -15.854 1.00 59.66 207 LYS A CA 1
ATOM 1642 C C . LYS A 1 207 ? -0.239 -21.770 -15.628 1.00 59.66 207 LYS A C 1
ATOM 1644 O O . LYS A 1 207 ? 0.513 -21.376 -14.742 1.00 59.66 207 LYS A O 1
ATOM 1649 N N . ALA A 1 208 ? -1.034 -20.950 -16.317 1.00 61.03 208 ALA A N 1
ATOM 1650 C CA . ALA A 1 208 ? -1.090 -19.517 -16.055 1.00 61.03 208 ALA A CA 1
ATOM 1651 C C . ALA A 1 208 ? -1.499 -19.232 -14.599 1.00 61.03 208 ALA A C 1
ATOM 1653 O O . ALA A 1 208 ? -0.866 -18.420 -13.928 1.00 61.03 208 ALA A O 1
ATOM 1654 N N . LYS A 1 209 ? -2.502 -19.945 -14.063 1.00 62.31 209 LYS A N 1
ATOM 1655 C CA . LYS A 1 209 ? -2.892 -19.835 -12.646 1.00 62.31 209 LYS A CA 1
ATOM 1656 C C . LYS A 1 209 ? -1.782 -20.292 -11.698 1.00 62.31 209 LYS A C 1
ATOM 1658 O O . LYS A 1 209 ? -1.530 -19.616 -10.706 1.00 62.31 209 LYS A O 1
ATOM 1663 N N . ALA A 1 210 ? -1.125 -21.412 -11.988 1.00 60.75 210 ALA A N 1
ATOM 1664 C CA . ALA A 1 210 ? -0.016 -21.946 -11.202 1.00 60.75 210 ALA A CA 1
ATOM 1665 C C . ALA A 1 210 ? 1.169 -20.970 -11.145 1.00 60.75 210 ALA A C 1
ATOM 1667 O O . ALA A 1 210 ? 1.672 -20.677 -10.061 1.00 60.75 210 ALA A O 1
ATOM 1668 N N . TYR A 1 211 ? 1.547 -20.401 -12.290 1.00 65.06 211 TYR A N 1
ATOM 1669 C CA . TYR A 1 211 ? 2.586 -19.383 -12.388 1.00 65.06 211 TYR A CA 1
ATOM 1670 C C . TYR A 1 211 ? 2.198 -18.102 -11.645 1.00 65.06 211 TYR A C 1
ATOM 1672 O O . TYR A 1 211 ? 2.976 -17.594 -10.845 1.00 65.06 211 TYR A O 1
ATOM 1680 N N . CYS A 1 212 ? 0.970 -17.605 -11.831 1.00 64.69 212 CYS A N 1
ATOM 1681 C CA . CYS A 1 212 ? 0.497 -16.413 -11.124 1.00 64.69 212 CYS A CA 1
ATOM 1682 C C . CYS A 1 212 ? 0.488 -16.617 -9.601 1.00 64.69 212 CYS A C 1
ATOM 1684 O O . CYS A 1 212 ? 0.877 -15.713 -8.865 1.00 64.69 212 CYS A O 1
ATOM 1686 N N . ARG A 1 213 ? 0.110 -17.812 -9.116 1.00 65.81 213 ARG A N 1
ATOM 1687 C CA . ARG A 1 213 ? 0.221 -18.174 -7.692 1.00 65.81 213 ARG A CA 1
ATOM 1688 C C . ARG A 1 213 ? 1.673 -18.139 -7.219 1.00 65.81 213 ARG A C 1
ATOM 1690 O O . ARG A 1 213 ? 1.951 -17.511 -6.203 1.00 65.81 213 ARG A O 1
ATOM 1697 N N . PHE A 1 214 ? 2.585 -18.774 -7.955 1.00 64.88 214 PHE A N 1
ATOM 1698 C CA . PHE A 1 214 ? 4.013 -18.767 -7.631 1.00 64.88 214 PHE A CA 1
ATOM 1699 C C . PHE A 1 214 ? 4.578 -17.339 -7.587 1.00 64.88 214 PHE A C 1
ATOM 1701 O O . PHE A 1 214 ? 5.256 -16.968 -6.629 1.00 64.88 214 PHE A O 1
ATOM 1708 N N . PHE A 1 215 ? 4.254 -16.515 -8.584 1.00 64.62 215 PHE A N 1
ATOM 1709 C CA . PHE A 1 215 ? 4.710 -15.132 -8.673 1.00 64.62 215 PHE A CA 1
ATOM 1710 C C . PHE A 1 215 ? 4.191 -14.284 -7.505 1.00 64.62 215 PHE A C 1
ATOM 1712 O O . PHE A 1 215 ? 4.970 -13.585 -6.858 1.00 64.62 215 PHE A O 1
ATOM 1719 N N . LEU A 1 216 ? 2.900 -14.391 -7.172 1.00 65.12 216 LEU A N 1
ATOM 1720 C CA . LEU A 1 216 ? 2.311 -13.727 -6.006 1.00 65.12 216 LEU A CA 1
ATOM 1721 C C . LEU A 1 216 ? 2.997 -14.125 -4.701 1.00 65.12 216 LEU A C 1
ATOM 1723 O O . LEU A 1 216 ? 3.344 -13.264 -3.896 1.00 65.12 216 LEU A O 1
ATOM 1727 N N . GLN A 1 217 ? 3.229 -15.420 -4.507 1.00 62.75 217 GLN A N 1
ATOM 1728 C CA . GLN A 1 217 ? 3.887 -15.929 -3.306 1.00 62.75 217 GLN A CA 1
ATOM 1729 C C . GLN A 1 217 ? 5.345 -15.461 -3.205 1.00 62.75 217 GLN A C 1
ATOM 1731 O O . GLN A 1 217 ? 5.824 -15.161 -2.113 1.00 62.75 217 GLN A O 1
ATOM 1736 N N . THR A 1 218 ? 6.043 -15.375 -4.339 1.00 59.78 218 THR A N 1
ATOM 1737 C CA . THR A 1 218 ? 7.485 -15.093 -4.381 1.00 59.78 218 THR A CA 1
ATOM 1738 C C . THR A 1 218 ? 7.801 -13.599 -4.344 1.00 59.78 218 THR A C 1
ATOM 1740 O O . THR A 1 218 ? 8.722 -13.172 -3.641 1.00 59.78 218 THR A O 1
ATOM 1743 N N . TYR A 1 219 ? 7.048 -12.807 -5.104 1.00 61.25 219 TYR A N 1
ATOM 1744 C CA . TYR A 1 219 ? 7.305 -11.382 -5.323 1.00 61.25 219 TYR A CA 1
ATOM 1745 C C . TYR A 1 219 ? 6.217 -10.504 -4.714 1.00 61.25 219 TYR A C 1
ATOM 1747 O O . TYR A 1 219 ? 6.540 -9.487 -4.108 1.00 61.25 219 TYR A O 1
ATOM 1755 N N . GLY A 1 220 ? 4.952 -10.929 -4.787 1.00 62.28 220 GLY A N 1
ATOM 1756 C CA . GLY A 1 220 ? 3.822 -10.176 -4.236 1.00 62.28 220 GLY A CA 1
ATOM 1757 C C . GLY A 1 220 ? 3.988 -9.868 -2.749 1.00 62.28 220 GLY A C 1
ATOM 1758 O O . GLY A 1 220 ? 3.819 -8.724 -2.350 1.00 62.28 220 GLY A O 1
ATOM 1759 N N . ASN A 1 221 ? 4.430 -10.842 -1.948 1.00 59.88 221 ASN A N 1
ATOM 1760 C CA . ASN A 1 221 ? 4.688 -10.627 -0.519 1.00 59.88 221 ASN A CA 1
ATOM 1761 C C . ASN A 1 221 ? 5.804 -9.603 -0.250 1.00 59.88 221 ASN A C 1
ATOM 1763 O O . ASN A 1 221 ? 5.712 -8.833 0.701 1.00 59.88 221 ASN A O 1
ATOM 1767 N N . LYS A 1 222 ? 6.862 -9.577 -1.073 1.00 62.12 222 LYS A N 1
ATOM 1768 C CA . LYS A 1 222 ? 7.979 -8.630 -0.907 1.00 62.12 222 LYS A CA 1
ATOM 1769 C C . LYS A 1 222 ? 7.572 -7.212 -1.296 1.00 62.12 222 LYS A C 1
ATOM 1771 O O . LYS A 1 222 ? 7.878 -6.278 -0.566 1.00 62.12 222 LYS A O 1
ATOM 1776 N N . GLU A 1 223 ? 6.858 -7.064 -2.406 1.00 61.88 223 GLU A N 1
ATOM 1777 C CA . GLU A 1 223 ? 6.360 -5.767 -2.874 1.00 61.88 223 GLU A CA 1
ATOM 1778 C C . GLU A 1 223 ? 5.277 -5.209 -1.940 1.00 61.88 223 GLU A C 1
ATOM 1780 O O . GLU A 1 223 ? 5.339 -4.046 -1.546 1.00 61.88 223 GLU A O 1
ATOM 1785 N N . ALA A 1 224 ? 4.330 -6.053 -1.508 1.00 62.19 224 ALA A N 1
ATOM 1786 C CA . ALA A 1 224 ? 3.328 -5.682 -0.511 1.00 62.19 224 ALA A CA 1
ATOM 1787 C C . ALA A 1 224 ? 3.991 -5.242 0.796 1.00 62.19 224 ALA A C 1
ATOM 1789 O O . ALA A 1 224 ? 3.583 -4.242 1.372 1.00 62.19 224 ALA A O 1
ATOM 1790 N N . LYS A 1 225 ? 5.065 -5.924 1.215 1.00 63.56 225 LYS A N 1
ATOM 1791 C CA . LYS A 1 225 ? 5.850 -5.529 2.384 1.00 63.56 225 LYS A CA 1
ATOM 1792 C C . LYS A 1 225 ? 6.443 -4.128 2.228 1.00 63.56 225 LYS A C 1
ATOM 1794 O O . LYS A 1 225 ? 6.224 -3.311 3.109 1.00 63.56 225 LYS A O 1
ATOM 1799 N N . VAL A 1 226 ? 7.154 -3.838 1.137 1.00 65.25 226 VAL A N 1
ATOM 1800 C CA . VAL A 1 226 ? 7.744 -2.501 0.911 1.00 65.25 226 VAL A CA 1
ATOM 1801 C C . VAL A 1 226 ? 6.657 -1.425 0.912 1.00 65.25 226 VAL A C 1
ATOM 1803 O O . VAL A 1 226 ? 6.829 -0.361 1.504 1.00 65.25 226 VAL A O 1
ATOM 1806 N N . MET A 1 227 ? 5.514 -1.715 0.288 1.00 65.06 227 MET A N 1
ATOM 1807 C CA . MET A 1 227 ? 4.374 -0.804 0.257 1.00 65.06 227 MET A CA 1
ATOM 1808 C C . MET A 1 227 ? 3.754 -0.593 1.645 1.00 65.06 227 MET A C 1
ATOM 1810 O O . MET A 1 227 ? 3.465 0.545 2.008 1.00 65.06 227 MET A O 1
ATOM 1814 N N . TRP A 1 228 ? 3.553 -1.657 2.424 1.00 66.88 228 TRP A N 1
ATOM 1815 C CA . TRP A 1 228 ? 3.019 -1.575 3.783 1.00 66.88 228 TRP A CA 1
ATOM 1816 C C . TRP A 1 228 ? 3.994 -0.902 4.739 1.00 66.88 228 TRP A C 1
ATOM 1818 O O . TRP A 1 228 ? 3.566 -0.068 5.523 1.00 66.88 228 TRP A O 1
ATOM 1828 N N . GLU A 1 229 ? 5.290 -1.195 4.650 1.00 68.44 229 GLU A N 1
ATOM 1829 C CA . GLU A 1 229 ? 6.316 -0.498 5.424 1.00 68.44 229 GLU A CA 1
ATOM 1830 C C . GLU A 1 229 ? 6.280 0.999 5.116 1.00 68.44 229 GLU A C 1
ATOM 1832 O O . GLU A 1 229 ? 6.216 1.784 6.048 1.00 68.44 229 GLU A O 1
ATOM 1837 N N . ALA A 1 230 ? 6.210 1.408 3.846 1.00 71.38 230 ALA A N 1
ATOM 1838 C CA . ALA A 1 230 ? 6.112 2.825 3.487 1.00 71.38 230 ALA A CA 1
ATOM 1839 C C . ALA A 1 230 ? 4.787 3.487 3.914 1.00 71.38 230 ALA A C 1
ATOM 1841 O O . ALA A 1 230 ? 4.761 4.677 4.210 1.00 71.38 230 ALA A O 1
ATOM 1842 N N . MET A 1 231 ? 3.675 2.744 3.911 1.00 67.25 231 MET A N 1
ATOM 1843 C CA . MET A 1 231 ? 2.352 3.277 4.259 1.00 67.25 231 MET A CA 1
ATOM 1844 C C . MET A 1 231 ? 2.115 3.338 5.771 1.00 67.25 231 MET A C 1
ATOM 1846 O O . MET A 1 231 ? 1.398 4.216 6.240 1.00 67.25 231 MET A O 1
ATOM 1850 N N . LEU A 1 232 ? 2.675 2.389 6.521 1.00 71.25 232 LEU A N 1
ATOM 1851 C CA . LEU A 1 232 ? 2.432 2.207 7.952 1.00 71.25 232 LEU A CA 1
ATOM 1852 C C . LEU A 1 232 ? 3.624 2.645 8.812 1.00 71.25 232 LEU A C 1
ATOM 1854 O O . LEU A 1 232 ? 3.510 2.644 10.036 1.00 71.25 232 LEU A O 1
ATOM 1858 N N . SER A 1 233 ? 4.758 3.023 8.203 1.00 71.50 233 SER A N 1
ATOM 1859 C CA . SER A 1 233 ? 5.933 3.520 8.930 1.00 71.50 233 SER A CA 1
ATOM 1860 C C . SER A 1 233 ? 5.625 4.758 9.748 1.00 71.50 233 SER A C 1
ATOM 1862 O O . SER A 1 233 ? 6.275 4.976 10.766 1.00 71.50 233 SER A O 1
ATOM 1864 N N . GLU A 1 234 ? 4.656 5.559 9.309 1.00 72.69 234 GLU A N 1
ATOM 1865 C CA . GLU A 1 234 ? 4.256 6.795 9.961 1.00 72.69 234 GLU A CA 1
ATOM 1866 C C . GLU A 1 234 ? 2.857 6.680 10.572 1.00 72.69 234 GLU A C 1
ATOM 1868 O O . GLU A 1 234 ? 1.943 6.064 10.023 1.00 72.69 234 GLU A O 1
ATOM 1873 N N . GLU A 1 235 ? 2.688 7.304 11.729 1.00 69.75 235 GLU A N 1
ATOM 1874 C CA . GLU A 1 235 ? 1.420 7.440 12.420 1.00 69.75 235 GLU A CA 1
ATOM 1875 C C . GLU A 1 235 ? 1.153 8.921 12.668 1.00 69.75 235 GLU A C 1
ATOM 1877 O O . GLU A 1 235 ? 1.969 9.614 13.279 1.00 69.75 235 GLU A O 1
ATOM 1882 N N . THR A 1 236 ? 0.015 9.408 12.171 1.00 67.94 236 THR A N 1
ATOM 1883 C CA . THR A 1 236 ? -0.476 10.743 12.510 1.00 67.94 236 THR A CA 1
ATOM 1884 C C . THR A 1 236 ? -0.984 10.711 13.938 1.00 67.94 236 THR A C 1
ATOM 1886 O O . THR A 1 236 ? -1.824 9.882 14.301 1.00 67.94 236 THR A O 1
ATOM 1889 N N . LEU A 1 237 ? -0.446 11.593 14.764 1.00 64.75 237 LEU A N 1
ATOM 1890 C CA . LEU A 1 237 ? -0.771 11.610 16.177 1.00 64.75 237 LEU A CA 1
ATOM 1891 C C . LEU A 1 237 ? -2.099 12.301 16.448 1.00 64.75 237 LEU A C 1
ATOM 1893 O O . LEU A 1 237 ? -2.493 13.244 15.776 1.00 64.75 237 LEU A O 1
ATOM 1897 N N . LEU A 1 238 ? -2.759 11.890 17.528 1.00 59.84 238 LEU A N 1
ATOM 1898 C CA . LEU A 1 238 ? -4.028 12.486 17.959 1.00 59.84 238 LEU A CA 1
ATOM 1899 C C . LEU A 1 238 ? -3.911 13.965 18.384 1.00 59.84 238 LEU A C 1
ATOM 1901 O O . LEU A 1 238 ? -4.934 14.620 18.561 1.00 59.84 238 LEU A O 1
ATOM 1905 N N . PHE A 1 239 ? -2.693 14.496 18.564 1.00 58.28 239 PHE A N 1
ATOM 1906 C CA . PHE A 1 239 ? -2.444 15.849 19.088 1.00 58.28 239 PHE A CA 1
ATOM 1907 C C . PHE A 1 239 ? -1.842 16.830 18.064 1.00 58.28 239 PHE A C 1
ATOM 1909 O O . PHE A 1 239 ? -1.301 17.858 18.469 1.00 58.28 239 PHE A O 1
ATOM 1916 N N . GLY A 1 240 ? -1.936 16.541 16.762 1.00 56.00 240 GLY A N 1
ATOM 1917 C CA . GLY A 1 240 ? -1.519 17.452 15.690 1.00 56.00 240 GLY A CA 1
ATOM 1918 C C . GLY A 1 240 ? -1.499 16.784 14.314 1.00 56.00 240 GLY A C 1
ATOM 1919 O O . GLY A 1 240 ? -1.662 15.576 14.212 1.00 56.00 240 GLY A O 1
ATOM 1920 N N . ASP A 1 241 ? -1.227 17.555 13.259 1.00 57.66 241 ASP A N 1
ATOM 1921 C CA . ASP A 1 241 ? -1.002 17.027 11.897 1.00 57.66 241 ASP A CA 1
ATOM 1922 C C . ASP A 1 241 ? 0.397 16.390 11.735 1.00 57.66 241 ASP A C 1
ATOM 1924 O O . ASP A 1 241 ? 0.903 16.215 10.625 1.00 57.66 241 ASP A O 1
ATOM 1928 N N . ASP A 1 242 ? 1.056 16.079 12.852 1.00 63.69 242 ASP A N 1
ATOM 1929 C CA . ASP A 1 242 ? 2.415 15.564 12.876 1.00 63.69 242 ASP A CA 1
ATOM 1930 C C . ASP A 1 242 ? 2.413 14.050 12.673 1.00 63.69 242 ASP A C 1
ATOM 1932 O O . ASP A 1 242 ? 1.744 13.295 13.388 1.00 63.69 242 ASP A O 1
ATOM 1936 N N . ASN A 1 243 ? 3.231 13.613 11.720 1.00 69.62 243 ASN A N 1
ATOM 1937 C CA . ASN A 1 243 ? 3.528 12.212 11.486 1.00 69.62 243 ASN A CA 1
ATOM 1938 C C . ASN A 1 243 ? 4.779 11.811 12.265 1.00 69.62 243 ASN A C 1
ATOM 1940 O O . ASN A 1 243 ? 5.822 12.463 12.170 1.00 69.62 243 ASN A O 1
ATOM 1944 N N . VAL A 1 244 ? 4.697 10.704 12.998 1.00 71.12 244 VAL A N 1
ATOM 1945 C CA . VAL A 1 244 ? 5.849 10.114 13.686 1.00 71.12 244 VAL A CA 1
ATOM 1946 C C . VAL A 1 244 ? 6.065 8.680 13.263 1.00 71.12 244 VAL A C 1
ATOM 1948 O O . VAL A 1 244 ? 5.133 7.978 12.890 1.00 71.12 244 VAL A O 1
ATOM 1951 N N . GLU A 1 245 ? 7.309 8.223 13.352 1.00 74.50 245 GLU A N 1
ATOM 1952 C CA . GLU A 1 245 ? 7.625 6.835 13.044 1.00 74.50 245 GLU A CA 1
ATOM 1953 C C . GLU A 1 245 ? 6.954 5.900 14.065 1.00 74.50 245 GLU A C 1
ATOM 1955 O O . GLU A 1 245 ? 7.256 5.967 15.260 1.00 74.50 245 GLU A O 1
ATOM 1960 N N . CYS A 1 246 ? 6.065 5.014 13.605 1.00 72.38 246 CYS A N 1
ATOM 1961 C CA . CYS A 1 246 ? 5.247 4.148 14.461 1.00 72.38 246 CYS A CA 1
ATOM 1962 C C . CYS A 1 246 ? 6.124 3.295 15.401 1.00 72.38 246 CYS A C 1
ATOM 1964 O O . CYS A 1 246 ? 5.850 3.178 16.595 1.00 72.38 246 CYS A O 1
ATOM 1966 N N . SER A 1 247 ? 7.269 2.806 14.906 1.00 71.56 247 SER A N 1
ATOM 1967 C CA . SER A 1 247 ? 8.257 2.036 15.680 1.00 71.56 247 SER A CA 1
ATOM 1968 C C . SER A 1 247 ? 8.814 2.793 16.901 1.00 71.56 247 SER A C 1
ATOM 1970 O O . SER A 1 247 ? 9.114 2.187 17.934 1.00 71.56 247 SER A O 1
ATOM 1972 N N . LYS A 1 248 ? 8.939 4.125 16.806 1.00 73.31 248 LYS A N 1
ATOM 1973 C CA . LYS A 1 248 ? 9.521 4.982 17.848 1.00 73.31 248 LYS A CA 1
ATOM 1974 C C . LYS A 1 248 ? 8.542 5.310 18.960 1.00 73.31 248 LYS A C 1
ATOM 1976 O O . LYS A 1 248 ? 8.990 5.562 20.074 1.00 73.31 248 LYS A O 1
ATOM 1981 N N . VAL A 1 249 ? 7.241 5.282 18.683 1.00 71.88 249 VAL A N 1
ATOM 1982 C CA . VAL A 1 249 ? 6.188 5.617 19.656 1.00 71.88 249 VAL A CA 1
ATOM 1983 C C . VAL A 1 249 ? 5.399 4.401 20.139 1.00 71.88 249 VAL A C 1
ATOM 1985 O O . VAL A 1 249 ? 4.746 4.483 21.173 1.00 71.88 249 VAL A O 1
ATOM 1988 N N . PHE A 1 250 ? 5.512 3.250 19.467 1.00 76.50 250 PHE A N 1
ATOM 1989 C CA . PHE A 1 250 ? 4.821 2.025 19.868 1.00 76.50 250 PHE A CA 1
ATOM 1990 C C . PHE A 1 250 ? 5.224 1.575 21.278 1.00 76.50 250 PHE A C 1
ATOM 1992 O O . PHE A 1 250 ? 6.405 1.353 21.567 1.00 76.50 250 PHE A O 1
ATOM 1999 N N . HIS A 1 251 ? 4.241 1.398 22.154 1.00 77.44 251 HIS A N 1
ATOM 2000 C CA . HIS A 1 251 ? 4.411 0.774 23.461 1.00 77.44 251 HIS A CA 1
ATOM 2001 C C . HIS A 1 251 ? 3.918 -0.673 23.402 1.00 77.44 251 HIS A C 1
ATOM 2003 O O . HIS A 1 251 ? 2.901 -0.961 22.773 1.00 77.44 251 HIS A O 1
ATOM 2009 N N . SER A 1 252 ? 4.655 -1.590 24.033 1.00 79.56 252 SER A N 1
ATOM 2010 C CA . SER A 1 252 ? 4.315 -3.012 24.011 1.00 79.56 252 SER A CA 1
ATOM 2011 C C . SER A 1 252 ? 3.026 -3.250 24.787 1.00 79.56 252 SER A C 1
ATOM 2013 O O . SER A 1 252 ? 3.035 -3.227 26.010 1.00 79.56 252 SER A O 1
ATOM 2015 N N . LEU A 1 253 ? 1.932 -3.502 24.072 1.00 80.06 253 LEU A N 1
ATOM 2016 C CA . LEU A 1 253 ? 0.640 -3.763 24.695 1.00 80.06 253 LEU A CA 1
ATOM 2017 C C . LEU A 1 253 ? 0.622 -5.125 25.395 1.00 80.06 253 LEU A C 1
ATOM 2019 O O . LEU A 1 253 ? 1.079 -6.136 24.843 1.00 80.06 253 LEU A O 1
ATOM 2023 N N . GLU A 1 254 ? 0.024 -5.134 26.580 1.00 84.31 254 GLU A N 1
ATOM 2024 C CA . GLU A 1 254 ? -0.420 -6.344 27.259 1.00 84.31 254 GLU A CA 1
ATOM 2025 C C . GLU A 1 254 ? -1.864 -6.652 26.867 1.00 84.31 254 GLU A C 1
ATOM 2027 O O . GLU A 1 254 ? -2.690 -5.753 26.686 1.00 84.31 254 GLU A O 1
ATOM 2032 N N . LEU A 1 255 ? -2.173 -7.937 26.730 1.00 84.06 255 LEU A N 1
ATOM 2033 C CA . LEU A 1 255 ? -3.511 -8.412 26.414 1.00 84.06 255 LEU A CA 1
ATOM 2034 C C . LEU A 1 255 ? -3.978 -9.375 27.497 1.00 84.06 255 LEU A C 1
ATOM 2036 O O . LEU A 1 255 ? -3.223 -10.242 27.936 1.00 84.06 255 LEU A O 1
ATOM 2040 N N . THR A 1 256 ? -5.232 -9.262 27.905 1.00 84.00 256 THR A N 1
ATOM 2041 C CA . THR A 1 256 ? -5.878 -10.200 28.818 1.00 84.00 256 THR A CA 1
ATOM 2042 C C . THR A 1 256 ? -6.701 -11.200 28.022 1.00 84.00 256 THR A C 1
ATOM 2044 O O . THR A 1 256 ? -7.509 -10.862 27.156 1.00 84.00 256 THR A O 1
ATOM 2047 N N . LEU A 1 257 ? -6.468 -12.482 28.289 1.00 81.25 257 LEU A N 1
ATOM 2048 C CA . LEU A 1 257 ? -7.228 -13.562 27.675 1.00 81.25 257 LEU A CA 1
ATOM 2049 C C . LEU A 1 257 ? -8.622 -13.647 28.310 1.00 81.25 257 LEU A C 1
ATOM 2051 O O . LEU A 1 257 ? -8.733 -14.022 29.479 1.00 81.25 257 LEU A O 1
ATOM 2055 N N . GLN A 1 258 ? -9.687 -13.380 27.546 1.00 70.06 258 GLN A N 1
ATOM 2056 C CA . GLN A 1 258 ? -11.049 -13.558 28.056 1.00 70.06 258 GLN A CA 1
ATOM 2057 C C . GLN A 1 258 ? -11.377 -15.057 28.134 1.00 70.06 258 GLN A C 1
ATOM 2059 O O . GLN A 1 258 ? -11.627 -15.727 27.128 1.00 70.06 258 GLN A O 1
ATOM 2064 N N . LYS A 1 259 ? -11.352 -15.605 29.353 1.00 64.06 259 LYS A N 1
ATOM 2065 C CA . LYS A 1 259 ? -11.794 -16.972 29.665 1.00 64.06 259 LYS A CA 1
ATOM 2066 C C . LYS A 1 259 ? -13.164 -16.961 30.359 1.00 64.06 259 LYS A C 1
ATOM 2068 O O . LYS A 1 259 ? -13.558 -15.940 30.918 1.00 64.06 259 LYS A O 1
ATOM 2073 N N . PRO A 1 260 ? -13.907 -18.088 30.361 1.00 55.97 260 PRO A N 1
ATOM 2074 C CA . PRO A 1 260 ? -15.108 -18.231 31.187 1.00 55.97 260 PRO A CA 1
ATOM 2075 C C . PRO A 1 260 ? -14.807 -17.895 32.656 1.00 55.97 260 PRO A C 1
ATOM 2077 O O . PRO A 1 260 ? -13.710 -18.202 33.119 1.00 55.97 260 PRO A O 1
ATOM 2080 N N . LYS A 1 261 ? -15.795 -17.312 33.356 1.00 50.25 261 LYS A N 1
ATOM 2081 C CA . LYS A 1 261 ? -15.739 -16.570 34.643 1.00 50.25 261 LYS A CA 1
ATOM 2082 C C . LYS A 1 261 ? -14.976 -17.185 35.845 1.00 50.25 261 LYS A C 1
ATOM 2084 O O . LYS A 1 261 ? -14.921 -16.542 36.883 1.00 50.25 261 LYS A O 1
ATOM 2089 N N . ASP A 1 262 ? -14.349 -18.352 35.714 1.00 49.47 262 ASP A N 1
ATOM 2090 C CA . ASP A 1 262 ? -13.720 -19.109 36.807 1.00 49.47 262 ASP A CA 1
ATOM 2091 C C . ASP A 1 262 ? -12.195 -19.329 36.647 1.00 49.47 262 ASP A C 1
ATOM 2093 O O . ASP A 1 262 ? -11.617 -20.165 37.342 1.00 49.47 262 ASP A O 1
ATOM 2097 N N . GLN A 1 263 ? -11.507 -18.625 35.736 1.00 51.06 263 GLN A N 1
ATOM 2098 C CA . GLN A 1 263 ? -10.041 -18.716 35.589 1.00 51.06 263 GLN A CA 1
ATOM 2099 C C . GLN A 1 263 ? -9.353 -17.362 35.774 1.00 51.06 263 GLN A C 1
ATOM 2101 O O . GLN A 1 263 ? -9.860 -16.345 35.314 1.00 51.06 263 GLN A O 1
ATOM 2106 N N . LEU A 1 264 ? -8.178 -17.381 36.422 1.00 51.69 264 LEU A N 1
ATOM 2107 C CA . LEU A 1 264 ? -7.309 -16.213 36.586 1.00 51.69 264 LEU A CA 1
ATOM 2108 C C . LEU A 1 264 ? -7.037 -15.540 35.235 1.00 51.69 264 LEU A C 1
ATOM 2110 O O . LEU A 1 264 ? -6.648 -16.211 34.271 1.00 51.69 264 LEU A O 1
ATOM 2114 N N . GLU A 1 265 ? -7.203 -14.218 35.206 1.00 62.34 265 GLU A N 1
ATOM 2115 C CA . GLU A 1 265 ? -6.766 -13.369 34.104 1.00 62.34 265 GLU A CA 1
ATOM 2116 C C . GLU A 1 265 ? -5.266 -13.565 33.892 1.00 62.34 265 GLU A C 1
ATOM 2118 O O . GLU A 1 265 ? -4.447 -13.345 34.785 1.00 62.34 265 GLU A O 1
ATOM 2123 N N . CYS A 1 266 ? -4.908 -14.034 32.702 1.00 70.88 266 CYS A N 1
ATOM 2124 C CA . CYS A 1 266 ? -3.522 -14.159 32.295 1.00 70.88 266 CYS A CA 1
ATOM 2125 C C . CYS A 1 266 ? -3.230 -13.000 31.349 1.00 70.88 266 CYS A C 1
ATOM 2127 O O . CYS A 1 266 ? -3.792 -12.950 30.250 1.00 70.88 266 CYS A O 1
ATOM 2129 N N . LYS A 1 267 ? -2.380 -12.075 31.800 1.00 80.50 267 LYS A N 1
ATOM 2130 C CA . LYS A 1 267 ? -1.761 -11.067 30.943 1.00 80.50 267 LYS A CA 1
ATOM 2131 C C . LYS A 1 267 ? -0.739 -11.759 30.048 1.00 80.50 267 LYS A C 1
ATOM 2133 O O . LYS A 1 267 ? 0.065 -12.554 30.534 1.00 80.50 267 LYS A O 1
ATOM 2138 N N . ILE A 1 268 ? -0.812 -11.478 28.757 1.00 84.12 268 ILE A N 1
ATOM 2139 C CA . ILE A 1 268 ? 0.112 -11.976 27.741 1.00 84.12 268 ILE A CA 1
ATOM 2140 C C . ILE A 1 268 ? 0.676 -10.804 26.938 1.00 84.12 268 ILE A C 1
ATOM 2142 O O . ILE A 1 268 ? 0.042 -9.753 26.814 1.00 84.12 268 ILE A O 1
ATOM 2146 N N . SER A 1 269 ? 1.854 -10.988 26.351 1.00 84.50 269 SER A N 1
ATOM 2147 C CA . SER A 1 269 ? 2.390 -10.025 25.386 1.00 84.50 269 SER A CA 1
ATOM 2148 C C . SER A 1 269 ? 1.594 -10.071 24.079 1.00 84.50 269 SER A C 1
ATOM 2150 O O . SER A 1 269 ? 1.185 -11.144 23.634 1.00 84.50 269 SER A O 1
ATOM 2152 N N . TYR A 1 270 ? 1.458 -8.939 23.379 1.00 82.69 270 TYR A N 1
ATOM 2153 C CA . TYR A 1 270 ? 0.873 -8.924 22.031 1.00 82.69 270 TYR A CA 1
ATOM 2154 C C . TYR A 1 270 ? 1.569 -9.878 21.041 1.00 82.69 270 TYR A C 1
ATOM 2156 O O . TYR A 1 270 ? 0.942 -10.360 20.099 1.00 82.69 270 TYR A O 1
ATOM 2164 N N . THR A 1 271 ? 2.854 -10.183 21.252 1.00 81.75 271 THR A N 1
ATOM 2165 C CA . THR A 1 271 ? 3.610 -11.129 20.412 1.00 81.75 271 THR A CA 1
ATOM 2166 C C . THR A 1 271 ? 3.087 -12.563 20.524 1.00 81.75 271 THR A C 1
ATOM 2168 O O . THR A 1 271 ? 3.191 -13.342 19.575 1.00 81.75 271 THR A O 1
ATOM 2171 N N . GLU A 1 272 ? 2.441 -12.911 21.638 1.00 82.69 272 GLU A N 1
ATOM 2172 C CA . GLU A 1 272 ? 1.851 -14.233 21.856 1.00 82.69 272 GLU A CA 1
ATOM 2173 C C . GLU A 1 272 ? 0.573 -14.458 21.032 1.00 82.69 272 GLU A C 1
ATOM 2175 O O . GLU A 1 272 ? 0.189 -15.604 20.782 1.00 82.69 272 GLU A O 1
ATOM 2180 N N . LEU A 1 273 ? -0.030 -13.394 20.476 1.00 80.75 273 LEU A N 1
ATOM 2181 C CA . LEU A 1 273 ? -1.085 -13.529 19.460 1.00 80.75 273 LEU A CA 1
ATOM 2182 C C . LEU A 1 273 ? -0.611 -14.351 18.251 1.00 80.75 273 LEU A C 1
ATOM 2184 O O . LEU A 1 273 ? -1.419 -14.939 17.527 1.00 80.75 273 LEU A O 1
ATOM 2188 N N . LEU A 1 274 ? 0.703 -14.419 18.026 1.00 75.94 274 LEU A N 1
ATOM 2189 C CA . LEU A 1 274 ? 1.318 -15.089 16.882 1.00 75.94 274 LEU A CA 1
ATOM 2190 C C . LEU A 1 274 ? 1.725 -16.528 17.171 1.00 75.94 274 LEU A C 1
ATOM 2192 O O . LEU A 1 274 ? 1.933 -17.305 16.243 1.00 75.94 274 LEU A O 1
ATOM 2196 N N . THR A 1 275 ? 1.747 -16.930 18.438 1.00 74.19 275 THR A N 1
ATOM 2197 C CA . THR A 1 275 ? 2.205 -18.257 18.868 1.00 74.19 275 THR A CA 1
ATOM 2198 C C . THR A 1 275 ? 1.067 -19.187 19.290 1.00 74.19 275 THR A C 1
ATOM 2200 O O . THR A 1 275 ? 1.290 -20.389 19.405 1.00 74.19 275 THR A O 1
ATOM 2203 N N . GLY A 1 276 ? -0.157 -18.669 19.462 1.00 70.38 276 GLY A N 1
ATOM 2204 C CA . GLY A 1 276 ? -1.345 -19.468 19.803 1.00 70.38 276 GLY A CA 1
ATOM 2205 C C . GLY A 1 276 ? -1.727 -20.535 18.764 1.00 70.38 276 GLY A C 1
ATOM 2206 O O . GLY A 1 276 ? -1.152 -20.596 17.683 1.00 70.38 276 GLY A O 1
ATOM 2207 N N . ASN A 1 277 ? -2.718 -21.379 19.064 1.00 70.75 277 ASN A N 1
ATOM 2208 C CA . ASN A 1 277 ? -3.243 -22.379 18.113 1.00 70.75 277 ASN A CA 1
ATOM 2209 C C . ASN A 1 277 ? -4.484 -21.890 17.354 1.00 70.75 277 ASN A C 1
ATOM 2211 O O . ASN A 1 277 ? -4.881 -22.490 16.353 1.00 70.75 277 ASN A O 1
ATOM 2215 N N . ASP A 1 278 ? -5.103 -20.809 17.823 1.00 79.38 278 ASP A N 1
ATOM 2216 C CA . ASP A 1 278 ? -6.330 -20.298 17.241 1.00 79.38 278 ASP A CA 1
ATOM 2217 C C . ASP A 1 278 ? -6.067 -19.513 15.966 1.00 79.38 278 ASP A C 1
ATOM 2219 O O . ASP A 1 278 ? -5.143 -18.706 15.839 1.00 79.38 278 ASP A O 1
ATOM 2223 N N . LYS A 1 279 ? -6.913 -19.790 14.982 1.00 81.38 279 LYS A N 1
ATOM 2224 C CA . LYS A 1 279 ? -6.815 -19.187 13.663 1.00 81.38 279 LYS A CA 1
ATOM 2225 C C . LYS A 1 279 ? -7.460 -17.813 13.611 1.00 81.38 279 LYS A C 1
ATOM 2227 O O . LYS A 1 279 ? -6.917 -16.919 12.978 1.00 81.38 279 LYS A O 1
ATOM 2232 N N . PHE A 1 280 ? -8.628 -17.666 14.222 1.00 82.31 280 PHE A N 1
ATOM 2233 C CA . PHE A 1 280 ? -9.307 -16.385 14.316 1.00 82.31 280 PHE A CA 1
ATOM 2234 C C . PHE A 1 280 ? -9.096 -15.834 15.715 1.00 82.31 280 PHE A C 1
ATOM 2236 O O . PHE A 1 280 ? -9.316 -16.528 16.705 1.00 82.31 280 PHE A O 1
ATOM 2243 N N . ILE A 1 281 ? -8.660 -14.588 15.783 1.00 86.06 281 ILE A N 1
ATOM 2244 C CA . ILE A 1 281 ? -8.381 -13.899 17.028 1.00 86.06 281 ILE A CA 1
ATOM 2245 C C . ILE A 1 281 ? -9.161 -12.596 17.017 1.00 86.06 281 ILE A C 1
ATOM 2247 O O . ILE A 1 281 ? -9.102 -11.843 16.047 1.00 86.06 281 ILE A O 1
ATOM 2251 N N . VAL A 1 282 ? -9.903 -12.339 18.086 1.00 84.94 282 VAL A N 1
ATOM 2252 C CA . VAL A 1 282 ? -10.646 -11.098 18.278 1.00 84.94 282 VAL A CA 1
ATOM 2253 C C . VAL A 1 282 ? -9.956 -10.306 19.375 1.00 84.94 282 VAL A C 1
ATOM 2255 O O . VAL A 1 282 ? -9.885 -10.769 20.510 1.00 84.94 282 VAL A O 1
ATOM 2258 N N . VAL A 1 283 ? -9.450 -9.124 19.027 1.00 84.38 283 VAL A N 1
ATOM 2259 C CA . VAL A 1 283 ? -8.824 -8.187 19.965 1.00 84.38 283 VAL A CA 1
ATOM 2260 C C . VAL A 1 283 ? -9.798 -7.049 20.241 1.00 84.38 283 VAL A C 1
ATOM 2262 O O . VAL A 1 283 ? -10.204 -6.319 19.335 1.00 84.38 283 VAL A O 1
ATOM 2265 N N . ILE A 1 284 ? -10.185 -6.908 21.498 1.00 82.00 284 ILE A N 1
ATOM 2266 C CA . ILE A 1 284 ? -11.159 -5.936 21.978 1.00 82.00 284 ILE A CA 1
ATOM 2267 C C . ILE A 1 284 ? -10.411 -4.821 22.707 1.00 82.00 284 ILE A C 1
ATOM 2269 O O . ILE A 1 284 ? -9.447 -5.075 23.419 1.00 82.00 284 ILE A O 1
ATOM 2273 N N . GLY A 1 285 ? -10.831 -3.575 22.525 1.00 73.69 285 GLY A N 1
ATOM 2274 C CA . GLY A 1 285 ? -10.308 -2.471 23.325 1.00 73.69 285 GLY A CA 1
ATOM 2275 C C . GLY A 1 285 ? -11.030 -1.160 23.061 1.00 73.69 285 GLY A C 1
ATOM 2276 O O . GLY A 1 285 ? -11.609 -0.958 21.983 1.00 73.69 285 GLY A O 1
ATOM 2277 N N . ASP A 1 286 ? -10.982 -0.254 24.026 1.00 70.12 286 ASP A N 1
ATOM 2278 C CA . ASP A 1 286 ? -11.677 1.030 23.973 1.00 70.12 286 ASP A CA 1
ATOM 2279 C C . ASP A 1 286 ? -11.086 2.030 22.980 1.00 70.12 286 ASP A C 1
ATOM 2281 O O . ASP A 1 286 ? -10.048 1.817 22.350 1.00 70.12 286 ASP A O 1
ATOM 2285 N N . SER A 1 287 ? -11.802 3.126 22.736 1.00 64.94 287 SER A N 1
ATOM 2286 C CA . SER A 1 287 ? -11.286 4.193 21.875 1.00 64.94 287 SER A CA 1
ATOM 2287 C C . SER A 1 287 ? -9.972 4.726 22.450 1.00 64.94 287 SER A C 1
ATOM 2289 O O . SER A 1 287 ? -9.904 4.995 23.637 1.00 64.94 287 SER A O 1
ATOM 2291 N N . GLY A 1 288 ? -8.928 4.864 21.630 1.00 67.38 288 GLY A N 1
ATOM 2292 C CA . GLY A 1 288 ? -7.608 5.287 22.118 1.00 67.38 288 GLY A CA 1
ATOM 2293 C C . GLY A 1 288 ? -6.752 4.175 22.742 1.00 67.38 288 GLY A C 1
ATOM 2294 O O . GLY A 1 288 ? -5.578 4.407 22.988 1.00 67.38 288 GLY A O 1
ATOM 2295 N N . SER A 1 289 ? -7.258 2.943 22.887 1.00 70.75 289 SER A N 1
ATOM 2296 C CA . SER A 1 289 ? -6.503 1.815 23.469 1.00 70.75 289 SER A CA 1
ATOM 2297 C C . SER A 1 289 ? -5.350 1.279 22.597 1.00 70.75 289 SER A C 1
ATOM 2299 O O . SER A 1 289 ? -4.773 0.245 22.910 1.00 70.75 289 SER A O 1
ATOM 2301 N N . GLY A 1 290 ? -5.064 1.891 21.443 1.00 73.94 290 GLY A N 1
ATOM 2302 C CA . GLY A 1 290 ? -3.980 1.455 20.554 1.00 73.94 290 GLY A CA 1
ATOM 2303 C C . GLY A 1 290 ? -4.292 0.269 19.627 1.00 73.94 290 GLY A C 1
ATOM 2304 O O . GLY A 1 290 ? -3.365 -0.329 19.095 1.00 73.94 290 GLY A O 1
ATOM 2305 N N . LYS A 1 291 ? -5.567 -0.081 19.376 1.00 79.69 291 LYS A N 1
ATOM 2306 C CA . LYS A 1 291 ? -5.949 -1.170 18.435 1.00 79.69 291 LYS A CA 1
ATOM 2307 C C . LYS A 1 291 ? -5.357 -1.008 17.029 1.00 79.69 291 LYS A C 1
ATOM 2309 O O . LYS A 1 291 ? -4.8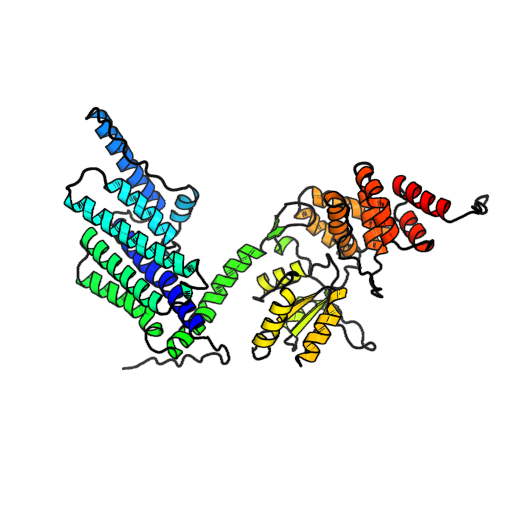06 -1.962 16.488 1.00 79.69 291 LYS A O 1
ATOM 2314 N N . SER A 1 292 ? -5.487 0.181 16.443 1.00 74.12 292 SER A N 1
ATOM 2315 C CA . SER A 1 292 ? -4.960 0.491 15.108 1.00 74.12 292 SER A CA 1
ATOM 2316 C C . SER A 1 292 ? -3.437 0.416 15.099 1.00 74.12 292 SER A C 1
ATOM 2318 O O . SER A 1 292 ? -2.852 -0.261 14.262 1.00 74.12 292 SER A O 1
ATOM 2320 N N . THR A 1 293 ? -2.797 1.015 16.102 1.00 77.62 293 THR A N 1
ATOM 2321 C CA . THR A 1 293 ? -1.344 0.974 16.310 1.00 77.62 293 THR A CA 1
ATOM 2322 C C . THR A 1 293 ? -0.829 -0.462 16.474 1.00 77.62 293 THR A C 1
ATOM 2324 O O . THR A 1 293 ? 0.181 -0.826 15.877 1.00 77.62 293 THR A O 1
ATOM 2327 N N . LEU A 1 294 ? -1.555 -1.326 17.194 1.00 79.62 294 LEU A N 1
ATOM 2328 C CA . LEU A 1 294 ? -1.262 -2.757 17.290 1.00 79.62 294 LEU A CA 1
ATOM 2329 C C . LEU A 1 294 ? -1.334 -3.446 15.926 1.00 79.62 294 LEU A C 1
ATOM 2331 O O . LEU A 1 294 ? -0.402 -4.158 15.560 1.00 79.62 294 LEU A O 1
ATOM 2335 N N . ALA A 1 295 ? -2.414 -3.234 15.171 1.00 76.44 295 ALA A N 1
ATOM 2336 C CA . ALA A 1 295 ? -2.572 -3.825 13.846 1.00 76.44 295 ALA A CA 1
ATOM 2337 C C . ALA A 1 295 ? -1.441 -3.391 12.898 1.00 76.44 295 ALA A C 1
ATOM 2339 O O . ALA A 1 295 ? -0.820 -4.241 12.263 1.00 76.44 295 ALA A O 1
ATOM 2340 N N . LYS A 1 296 ? -1.107 -2.094 12.871 1.00 75.31 296 LYS A N 1
ATOM 2341 C CA . LYS A 1 296 ? 0.016 -1.552 12.089 1.00 75.31 296 LYS A CA 1
ATOM 2342 C C . LYS A 1 296 ? 1.345 -2.188 12.489 1.00 75.31 296 LYS A C 1
ATOM 2344 O O . LYS A 1 296 ? 2.077 -2.669 11.627 1.00 75.31 296 LYS A O 1
ATOM 2349 N N . ASN A 1 297 ? 1.638 -2.250 13.789 1.00 76.56 297 ASN A N 1
ATOM 2350 C CA . ASN A 1 297 ? 2.885 -2.828 14.281 1.00 76.56 297 ASN A CA 1
ATOM 2351 C C . ASN A 1 297 ? 2.998 -4.326 13.942 1.00 76.56 297 ASN A C 1
ATOM 2353 O O . ASN A 1 297 ? 4.060 -4.791 13.534 1.00 76.56 297 ASN A O 1
ATOM 2357 N N . LEU A 1 298 ? 1.895 -5.074 14.026 1.00 76.31 298 LEU A N 1
ATOM 2358 C CA . LEU A 1 298 ? 1.834 -6.478 13.614 1.00 76.31 298 LEU A CA 1
ATOM 2359 C C . LEU A 1 298 ? 2.092 -6.669 12.109 1.00 76.31 298 LEU A C 1
ATOM 2361 O O . LEU A 1 298 ? 2.804 -7.601 11.729 1.00 76.31 298 LEU A O 1
ATOM 2365 N N . VAL A 1 299 ? 1.570 -5.782 11.254 1.00 71.88 299 VAL A N 1
ATOM 2366 C CA . VAL A 1 299 ? 1.838 -5.805 9.804 1.00 71.88 299 VAL A CA 1
ATOM 2367 C C . VAL A 1 299 ? 3.328 -5.586 9.530 1.00 71.88 299 VAL A C 1
ATOM 2369 O O . VAL A 1 299 ? 3.943 -6.367 8.801 1.00 71.88 299 VAL A O 1
ATOM 2372 N N . ILE A 1 300 ? 3.914 -4.561 10.158 1.00 67.19 300 ILE A N 1
ATOM 2373 C CA . ILE A 1 300 ? 5.320 -4.168 9.979 1.00 67.19 300 ILE A CA 1
ATOM 2374 C C . ILE A 1 300 ? 6.271 -5.265 10.477 1.00 67.19 300 ILE A C 1
ATOM 2376 O O . ILE A 1 300 ? 7.216 -5.634 9.780 1.00 67.19 300 ILE A O 1
ATOM 2380 N N . GLN A 1 301 ? 6.034 -5.799 11.678 1.00 63.72 301 GLN A N 1
ATOM 2381 C CA . GLN A 1 301 ? 6.965 -6.724 12.330 1.00 63.72 301 GLN A CA 1
ATOM 2382 C C . GLN A 1 301 ? 6.807 -8.178 11.874 1.00 63.72 301 GLN A C 1
ATOM 2384 O O . GLN A 1 301 ? 7.791 -8.921 11.860 1.00 63.72 301 GLN A O 1
ATOM 2389 N N . HIS A 1 302 ? 5.592 -8.601 11.514 1.00 56.69 302 HIS A N 1
ATOM 2390 C CA . HIS A 1 302 ? 5.256 -10.024 11.411 1.00 56.69 302 HIS A CA 1
ATOM 2391 C C . HIS A 1 302 ? 4.507 -10.426 10.132 1.00 56.69 302 HIS A C 1
ATOM 2393 O O . HIS A 1 302 ? 4.007 -11.548 10.058 1.00 56.69 302 HIS A O 1
ATOM 2399 N N . HIS A 1 303 ? 4.461 -9.557 9.113 1.00 51.53 303 HIS A N 1
ATOM 2400 C CA . HIS A 1 303 ? 3.846 -9.845 7.803 1.00 51.53 303 HIS A CA 1
ATOM 2401 C C . HIS A 1 303 ? 2.367 -10.235 7.900 1.00 51.53 303 HIS A C 1
ATOM 2403 O O . HIS A 1 303 ? 1.904 -11.161 7.232 1.00 51.53 303 HIS A O 1
ATOM 2409 N N . ILE A 1 304 ? 1.627 -9.542 8.760 1.00 48.50 304 ILE A N 1
ATOM 2410 C CA . ILE A 1 304 ? 0.212 -9.816 9.018 1.00 48.50 304 ILE A CA 1
ATOM 2411 C C . ILE A 1 304 ? -0.637 -8.861 8.192 1.00 48.50 304 ILE A C 1
ATOM 2413 O O . ILE A 1 304 ? -0.402 -7.662 8.218 1.00 48.50 304 ILE A O 1
ATOM 2417 N N . ASP A 1 305 ? -1.624 -9.381 7.468 1.00 41.03 305 ASP A N 1
ATOM 2418 C CA . ASP A 1 305 ? -2.611 -8.553 6.773 1.00 41.03 305 ASP A CA 1
ATOM 2419 C C . ASP A 1 305 ? -3.571 -7.957 7.816 1.00 41.03 305 ASP A C 1
ATOM 2421 O O . ASP A 1 305 ? -4.351 -8.673 8.452 1.00 41.03 305 ASP A O 1
ATOM 2425 N N . GLY A 1 306 ? -3.428 -6.657 8.073 1.00 36.88 306 GLY A N 1
ATOM 2426 C CA . GLY A 1 306 ? -4.208 -5.912 9.055 1.00 36.88 306 GLY A CA 1
ATOM 2427 C C . GLY A 1 306 ? -5.274 -5.066 8.367 1.00 36.88 306 GLY A C 1
ATOM 2428 O O . GLY A 1 306 ? -4.952 -4.160 7.604 1.00 36.88 306 GLY A O 1
ATOM 2429 N N . TYR A 1 307 ? -6.546 -5.337 8.662 1.00 39.19 307 TYR A N 1
ATOM 2430 C CA . TYR A 1 307 ? -7.676 -4.512 8.231 1.00 39.19 307 TYR A CA 1
ATOM 2431 C C . TYR A 1 307 ? -8.036 -3.528 9.347 1.00 39.19 307 TYR A C 1
ATOM 2433 O O . TYR A 1 307 ? -8.359 -3.967 10.452 1.00 39.19 307 TYR A O 1
ATOM 2441 N N . ASP A 1 308 ? -7.996 -2.224 9.063 1.00 33.47 308 ASP A N 1
ATOM 2442 C CA . ASP A 1 308 ? -8.387 -1.184 10.017 1.00 33.47 308 ASP A CA 1
ATOM 2443 C C . ASP A 1 308 ? -9.607 -0.368 9.551 1.00 33.47 308 ASP A C 1
ATOM 2445 O O . ASP A 1 308 ? -9.801 -0.101 8.366 1.00 33.47 308 ASP A O 1
ATOM 2449 N N . GLU A 1 309 ? -10.392 0.010 10.557 1.00 39.38 309 GLU A N 1
ATOM 2450 C CA . GLU A 1 309 ? -11.500 0.965 10.636 1.00 39.38 309 GLU A CA 1
ATOM 2451 C C . GLU A 1 309 ? -12.824 0.779 9.855 1.00 39.38 309 GLU A C 1
ATOM 2453 O O . GLU A 1 309 ? -12.942 0.338 8.711 1.00 39.38 309 GLU A O 1
ATOM 2458 N N . CYS A 1 310 ? -13.890 1.140 10.582 1.00 39.12 310 CYS A N 1
ATOM 2459 C CA . CYS A 1 310 ? -15.305 0.997 10.260 1.00 39.12 310 CYS A CA 1
ATOM 2460 C C . CYS A 1 310 ? -15.755 1.880 9.083 1.00 39.12 310 CYS A C 1
ATOM 2462 O O . CYS A 1 310 ? -16.181 3.019 9.264 1.00 39.12 310 CYS A O 1
ATOM 2464 N N . HIS A 1 311 ? -15.811 1.301 7.888 1.00 42.78 311 HIS A N 1
ATOM 2465 C CA . HIS A 1 311 ? -16.669 1.750 6.798 1.00 42.78 311 HIS A CA 1
ATOM 2466 C C . HIS A 1 311 ? -18.073 1.131 6.930 1.00 42.78 311 HIS A C 1
ATOM 2468 O O . HIS A 1 311 ? -18.261 0.064 7.519 1.00 42.78 311 HIS A O 1
ATOM 2474 N N . LYS A 1 312 ? -19.087 1.729 6.289 1.00 46.97 312 LYS A N 1
ATOM 2475 C CA . LYS A 1 312 ? -20.453 1.155 6.205 1.00 46.97 312 LYS A CA 1
ATOM 2476 C C . LYS A 1 312 ? -20.491 -0.257 5.590 1.00 46.97 312 LYS A C 1
ATOM 2478 O O . LYS A 1 312 ? -21.485 -0.965 5.738 1.00 46.97 312 LYS A O 1
ATOM 2483 N N . ASP A 1 313 ? -19.401 -0.675 4.947 1.00 53.88 313 ASP A N 1
ATOM 2484 C CA . ASP A 1 313 ? -19.223 -1.983 4.318 1.00 53.88 313 ASP A CA 1
ATOM 2485 C C . ASP A 1 313 ? -18.264 -2.919 5.076 1.00 53.88 313 ASP A C 1
ATOM 2487 O O . ASP A 1 313 ? -18.080 -4.055 4.640 1.00 53.88 313 ASP A O 1
ATOM 2491 N N . SER A 1 314 ? -17.702 -2.522 6.228 1.00 58.84 314 SER A N 1
ATOM 2492 C CA . SER A 1 314 ? -16.748 -3.360 6.980 1.00 58.84 314 SER A CA 1
ATOM 2493 C C . SER A 1 314 ? -17.335 -4.713 7.370 1.00 58.84 314 SER A C 1
ATOM 2495 O O . SER A 1 314 ? -16.637 -5.719 7.341 1.00 58.84 314 SER A O 1
ATOM 2497 N N . TYR A 1 315 ? -18.644 -4.786 7.634 1.00 64.25 315 TYR A N 1
ATOM 2498 C CA . TYR A 1 315 ? -19.310 -6.066 7.886 1.00 64.25 315 TYR A CA 1
ATOM 2499 C C . TYR A 1 315 ? -19.269 -7.003 6.669 1.00 64.25 315 TYR A C 1
ATOM 2501 O O . TYR A 1 315 ? -19.015 -8.195 6.821 1.00 64.25 315 TYR A O 1
ATOM 2509 N N . LYS A 1 316 ? -19.468 -6.477 5.450 1.00 65.50 316 LYS A N 1
ATOM 2510 C CA . LYS A 1 316 ? -19.370 -7.279 4.219 1.00 65.50 316 LYS A CA 1
ATOM 2511 C C . LYS A 1 316 ? -17.940 -7.755 3.995 1.00 65.50 316 LYS A C 1
ATOM 2513 O O . LYS A 1 316 ? -17.747 -8.890 3.572 1.00 65.50 316 LYS A O 1
ATOM 2518 N N . VAL A 1 317 ? -16.954 -6.907 4.288 1.00 65.00 317 VAL A N 1
ATOM 2519 C CA . VAL A 1 317 ? -15.533 -7.252 4.165 1.00 65.00 317 VAL A CA 1
ATOM 2520 C C . VAL A 1 317 ? -15.163 -8.348 5.161 1.00 65.00 317 VAL A C 1
ATOM 2522 O O . VAL A 1 317 ? -14.626 -9.371 4.750 1.00 65.00 317 VAL A O 1
ATOM 2525 N N . VAL A 1 318 ? -15.535 -8.203 6.438 1.00 67.00 318 VAL A N 1
ATOM 2526 C CA . VAL A 1 318 ? -15.324 -9.237 7.465 1.00 67.00 318 VAL A CA 1
ATOM 2527 C C . VAL A 1 318 ? -16.017 -10.539 7.071 1.00 67.00 318 VAL A C 1
ATOM 2529 O O . VAL A 1 318 ? -15.416 -11.605 7.168 1.00 67.00 318 VAL A O 1
ATOM 2532 N N . GLN A 1 319 ? -17.243 -10.474 6.548 1.00 69.19 319 GLN A N 1
ATOM 2533 C CA . GLN A 1 319 ? -17.956 -11.655 6.072 1.00 69.19 319 GLN A CA 1
ATOM 2534 C C . GLN A 1 319 ? -17.237 -12.337 4.899 1.00 69.19 319 GLN A C 1
ATOM 2536 O O . GLN A 1 319 ? -17.064 -13.555 4.900 1.00 69.19 319 GLN A O 1
ATOM 2541 N N . GLN A 1 320 ? -16.777 -11.572 3.906 1.00 69.31 320 GLN A N 1
ATOM 2542 C CA . GLN A 1 320 ? -16.003 -12.107 2.785 1.00 69.31 320 GLN A CA 1
ATOM 2543 C C . GLN A 1 320 ? -14.666 -12.694 3.243 1.00 69.31 320 GLN A C 1
ATOM 2545 O O . GLN A 1 320 ? -14.285 -13.765 2.773 1.00 69.31 320 GLN A O 1
ATOM 2550 N N . MET A 1 321 ? -13.979 -12.026 4.168 1.00 74.81 321 MET A N 1
ATOM 2551 C CA . MET A 1 321 ? -12.719 -12.484 4.738 1.00 74.81 321 MET A CA 1
ATOM 2552 C C . MET A 1 321 ? -12.916 -13.800 5.484 1.00 74.81 321 MET A C 1
ATOM 2554 O O . MET A 1 321 ? -12.235 -14.768 5.179 1.00 74.81 321 MET A O 1
ATOM 2558 N N . VAL A 1 322 ? -13.888 -13.891 6.393 1.00 75.25 322 VAL A N 1
ATOM 2559 C CA . VAL A 1 322 ? -14.188 -15.134 7.119 1.00 75.25 322 VAL A CA 1
ATOM 2560 C C . VAL A 1 322 ? -14.516 -16.271 6.146 1.00 75.25 322 VAL A C 1
ATOM 2562 O O . VAL A 1 322 ? -13.946 -17.358 6.254 1.00 75.25 322 VAL A O 1
ATOM 2565 N N . ASN A 1 323 ? -15.347 -16.008 5.134 1.00 73.56 323 ASN A N 1
ATOM 2566 C CA . ASN A 1 323 ? -15.739 -17.007 4.138 1.00 73.56 323 ASN A CA 1
ATOM 2567 C C . ASN A 1 323 ? -14.583 -17.496 3.261 1.00 73.56 323 ASN A C 1
ATOM 2569 O O . ASN A 1 323 ? -14.530 -18.680 2.931 1.00 73.56 323 ASN A O 1
ATOM 2573 N N . LYS A 1 324 ? -13.658 -16.612 2.879 1.00 72.38 324 LYS A N 1
ATOM 2574 C CA . LYS A 1 324 ? -12.483 -16.980 2.077 1.00 72.38 324 LYS A CA 1
ATOM 2575 C C . LYS A 1 324 ? -11.406 -17.639 2.930 1.00 72.38 324 LYS A C 1
ATOM 2577 O O . LYS A 1 324 ? -10.803 -18.628 2.524 1.00 72.38 324 LYS A O 1
ATOM 2582 N N . MET A 1 325 ? -11.195 -17.121 4.134 1.00 73.38 325 MET A N 1
ATOM 2583 C CA . MET A 1 325 ? -10.074 -17.509 4.977 1.00 73.38 325 MET A CA 1
ATOM 2584 C C . MET A 1 325 ? -10.368 -18.745 5.812 1.00 73.38 325 MET A C 1
ATOM 2586 O O . MET A 1 325 ? -9.412 -19.401 6.194 1.00 73.38 325 MET A O 1
ATOM 2590 N N . ARG A 1 326 ? -11.629 -19.150 6.051 1.00 73.12 326 ARG A N 1
ATOM 2591 C CA . ARG A 1 326 ? -11.982 -20.339 6.868 1.00 73.12 326 ARG A CA 1
ATOM 2592 C C . ARG A 1 326 ? -11.261 -21.629 6.477 1.00 73.12 326 ARG A C 1
ATOM 2594 O O . ARG A 1 326 ? -10.928 -22.402 7.369 1.00 73.12 326 ARG A O 1
ATOM 2601 N N . ASN A 1 327 ? -10.938 -21.814 5.197 1.00 70.12 327 ASN A N 1
ATOM 2602 C CA . ASN A 1 327 ? -10.264 -23.014 4.690 1.00 70.12 327 ASN A CA 1
ATOM 2603 C C . ASN A 1 327 ? -8.754 -22.809 4.448 1.00 70.12 327 ASN A C 1
ATOM 2605 O O . ASN A 1 327 ? -8.072 -23.757 4.083 1.00 70.12 327 ASN A O 1
ATOM 2609 N N . HIS A 1 328 ? -8.234 -21.593 4.642 1.00 68.00 328 HIS A N 1
ATOM 2610 C CA . HIS A 1 328 ? -6.817 -21.270 4.451 1.00 68.00 328 HIS A CA 1
ATOM 2611 C C . HIS A 1 328 ? -5.981 -21.542 5.715 1.00 68.00 328 HIS A C 1
ATOM 2613 O O . HIS A 1 328 ? -6.523 -21.612 6.809 1.00 68.00 328 HIS A O 1
ATOM 2619 N N . GLU A 1 329 ? -4.658 -21.630 5.632 1.00 67.81 329 GLU A N 1
ATOM 2620 C CA . GLU A 1 329 ? -3.800 -21.788 6.827 1.00 67.81 329 GLU A CA 1
ATOM 2621 C C . GLU A 1 329 ? -3.471 -20.455 7.525 1.00 67.81 329 GLU A C 1
ATOM 2623 O O . GLU A 1 329 ? -2.808 -20.425 8.558 1.00 67.81 329 GLU A O 1
ATOM 2628 N N . CYS A 1 330 ? -3.959 -19.333 6.990 1.00 70.06 330 CYS A N 1
ATOM 2629 C CA . CYS A 1 330 ? -3.660 -18.007 7.527 1.00 70.06 330 CYS A CA 1
ATOM 2630 C C . CYS A 1 330 ? -4.394 -17.743 8.843 1.00 70.06 330 CYS A C 1
ATOM 2632 O O . CYS A 1 330 ? -5.590 -18.027 8.967 1.00 70.06 330 CYS A O 1
ATOM 2634 N N . ARG A 1 331 ? -3.679 -17.114 9.779 1.00 75.31 331 ARG A N 1
ATOM 2635 C CA . ARG A 1 331 ? -4.241 -16.523 10.992 1.00 75.31 331 ARG A CA 1
ATOM 2636 C C . ARG A 1 331 ? -4.874 -15.171 10.672 1.00 75.31 331 ARG A C 1
ATOM 2638 O O . ARG A 1 331 ? -4.356 -14.421 9.852 1.00 75.31 331 ARG A O 1
ATOM 2645 N N . VAL A 1 332 ? -5.996 -14.883 11.316 1.00 78.06 332 VAL A N 1
ATOM 2646 C CA . VAL A 1 332 ? -6.801 -13.681 11.110 1.00 78.06 332 VAL A CA 1
ATOM 2647 C C . VAL A 1 332 ? -6.988 -13.000 12.457 1.00 78.06 332 VAL A C 1
ATOM 2649 O O . VAL A 1 332 ? -7.551 -13.596 13.374 1.00 78.06 332 VAL A O 1
ATOM 2652 N N . ILE A 1 333 ? -6.538 -11.752 12.562 1.00 81.19 333 ILE A N 1
ATOM 2653 C CA . ILE A 1 333 ? -6.710 -10.917 13.752 1.00 81.19 333 ILE A CA 1
ATOM 2654 C C . ILE A 1 333 ? -7.736 -9.839 13.410 1.00 81.19 333 ILE A C 1
ATOM 2656 O O . ILE A 1 333 ? -7.569 -9.102 12.444 1.00 81.19 333 ILE A O 1
ATOM 2660 N N . ILE A 1 334 ? -8.814 -9.768 14.186 1.00 80.25 334 ILE A N 1
ATOM 2661 C CA . ILE A 1 334 ? -9.882 -8.784 14.025 1.00 80.25 334 ILE A CA 1
ATOM 2662 C C . ILE A 1 334 ? -9.885 -7.900 15.261 1.00 80.25 334 ILE A C 1
ATOM 2664 O O . ILE A 1 334 ? -10.135 -8.379 16.366 1.00 80.25 334 ILE A O 1
ATOM 2668 N N . THR A 1 335 ? -9.629 -6.610 15.081 1.00 80.19 335 THR A N 1
ATOM 2669 C CA . THR A 1 335 ? -9.751 -5.632 16.160 1.00 80.19 335 THR A CA 1
ATOM 2670 C C . THR A 1 335 ? -11.180 -5.087 16.202 1.00 80.19 335 THR A C 1
ATOM 2672 O O . THR A 1 335 ? -11.823 -4.877 15.173 1.00 80.19 335 THR A O 1
ATOM 2675 N N . THR A 1 336 ? -11.732 -4.886 17.397 1.00 73.12 336 THR A N 1
ATOM 2676 C CA . THR A 1 336 ? -13.074 -4.313 17.563 1.00 73.12 336 THR A CA 1
ATOM 2677 C C . THR A 1 336 ? -13.196 -3.531 18.865 1.00 73.12 336 THR A C 1
ATOM 2679 O O . THR A 1 336 ? -12.428 -3.707 19.806 1.00 73.12 336 THR A O 1
ATOM 2682 N N . ARG A 1 337 ? -14.193 -2.650 18.930 1.00 70.12 337 ARG A N 1
ATOM 2683 C CA . ARG A 1 337 ? -14.602 -1.992 20.177 1.00 70.12 337 ARG A CA 1
ATOM 2684 C C . ARG A 1 337 ? -15.485 -2.931 21.008 1.00 70.12 337 ARG A C 1
ATOM 2686 O O . ARG A 1 337 ? -16.189 -3.746 20.395 1.00 70.12 337 ARG A O 1
ATOM 2693 N N . PRO A 1 338 ? -15.546 -2.771 22.345 1.00 73.06 338 PRO A N 1
ATOM 2694 C CA . PRO A 1 338 ? -16.442 -3.556 23.196 1.00 73.06 338 PRO A CA 1
ATOM 2695 C C . PRO A 1 338 ? -17.901 -3.510 22.729 1.00 73.06 338 PRO A C 1
ATOM 2697 O O . PRO A 1 338 ? -18.536 -4.549 22.573 1.00 73.06 338 PRO A O 1
ATOM 2700 N N . SER A 1 339 ? -18.401 -2.326 22.356 1.00 66.75 339 SER A N 1
ATOM 2701 C CA . SER A 1 339 ? -19.789 -2.126 21.907 1.00 66.75 339 SER A CA 1
ATOM 2702 C C . SER A 1 339 ? -20.186 -2.910 20.649 1.00 66.75 339 SER A C 1
ATOM 2704 O O . SER A 1 339 ? -21.369 -3.154 20.418 1.00 66.75 339 SER A O 1
ATOM 2706 N N . ALA A 1 340 ? -19.216 -3.307 19.821 1.00 69.25 340 ALA A N 1
ATOM 2707 C CA . ALA A 1 340 ? -19.440 -4.100 18.614 1.00 69.25 340 ALA A CA 1
ATOM 2708 C C . ALA A 1 340 ? -18.983 -5.562 18.764 1.00 69.25 340 ALA A C 1
ATOM 2710 O O . ALA A 1 340 ? -19.225 -6.370 17.862 1.00 69.25 340 ALA A O 1
ATOM 2711 N N . ALA A 1 341 ? -18.340 -5.909 19.884 1.00 76.75 341 ALA A N 1
ATOM 2712 C CA . ALA A 1 341 ? -17.718 -7.207 20.089 1.00 76.75 341 ALA A CA 1
ATOM 2713 C C . ALA A 1 341 ? -18.753 -8.335 20.075 1.00 76.75 341 ALA A C 1
ATOM 2715 O O . ALA A 1 341 ? -18.588 -9.285 19.317 1.00 76.75 341 ALA A O 1
ATOM 2716 N N . ASP A 1 342 ? -19.859 -8.208 20.810 1.00 79.12 342 ASP A N 1
ATOM 2717 C CA . ASP A 1 342 ? -20.881 -9.263 20.877 1.00 79.12 342 ASP A CA 1
ATOM 2718 C C . ASP A 1 342 ? -21.497 -9.569 19.511 1.00 79.12 342 ASP A C 1
ATOM 2720 O O . ASP A 1 342 ? -21.617 -10.729 19.115 1.00 79.12 342 ASP A O 1
ATOM 2724 N N . ARG A 1 343 ? -21.781 -8.530 18.717 1.00 78.69 343 ARG A N 1
ATOM 2725 C CA . ARG A 1 343 ? -22.289 -8.695 17.349 1.00 78.69 343 ARG A CA 1
ATOM 2726 C C . ARG A 1 343 ? -21.302 -9.454 16.457 1.00 78.69 343 ARG A C 1
ATOM 2728 O O . ARG A 1 343 ? -21.727 -10.261 15.628 1.00 78.69 343 ARG A O 1
ATOM 2735 N N . LEU A 1 344 ? -20.003 -9.183 16.592 1.00 79.75 344 LEU A N 1
ATOM 2736 C CA . LEU A 1 344 ? -18.954 -9.895 15.862 1.00 79.75 344 LEU A CA 1
ATOM 2737 C C . LEU A 1 344 ? -18.833 -11.348 16.344 1.00 79.75 344 LEU A C 1
ATOM 2739 O O . LEU A 1 344 ? -18.789 -12.258 15.517 1.00 79.75 344 LEU A O 1
ATOM 2743 N N . LYS A 1 345 ? -18.842 -11.576 17.661 1.00 84.19 345 LYS A N 1
ATOM 2744 C CA . LYS A 1 345 ? -18.797 -12.910 18.277 1.00 84.19 345 LYS A CA 1
ATOM 2745 C C . LYS A 1 345 ? -19.961 -13.774 17.792 1.00 84.19 345 LYS A C 1
ATOM 2747 O O . LYS A 1 345 ? -19.751 -14.906 17.363 1.00 84.19 345 LYS A O 1
ATOM 2752 N N . ASP A 1 346 ? -21.175 -13.233 17.795 1.00 85.50 346 ASP A N 1
ATOM 2753 C CA . ASP A 1 346 ? -22.374 -13.928 17.322 1.00 85.50 346 ASP A CA 1
ATOM 2754 C C . ASP A 1 346 ? -22.302 -14.268 15.834 1.00 85.50 346 ASP A C 1
ATOM 2756 O O . ASP A 1 346 ? -22.756 -15.335 15.413 1.00 85.50 346 ASP A O 1
ATOM 2760 N N . PHE A 1 347 ? -21.716 -13.380 15.029 1.00 83.12 347 PHE A N 1
ATOM 2761 C CA . PHE A 1 347 ? -21.459 -13.648 13.620 1.00 83.12 347 PHE A CA 1
ATOM 2762 C C . PHE A 1 347 ? -20.466 -14.806 13.441 1.00 83.12 347 PHE A C 1
ATOM 2764 O O . PHE A 1 347 ? -20.791 -15.776 12.762 1.00 83.12 347 PHE A O 1
ATOM 2771 N N . LEU A 1 348 ? -19.306 -14.767 14.103 1.00 84.62 348 LEU A N 1
ATOM 2772 C CA . LEU A 1 348 ? -18.295 -15.828 14.005 1.00 84.62 348 LEU A CA 1
ATOM 2773 C C . LEU A 1 348 ? -18.834 -17.187 14.485 1.00 84.62 348 LEU A C 1
ATOM 2775 O O . LEU A 1 348 ? -18.612 -18.205 13.828 1.00 84.62 348 LEU A O 1
ATOM 2779 N N . LYS A 1 349 ? -19.613 -17.200 15.577 1.00 88.88 349 LYS A N 1
ATOM 2780 C CA . LYS A 1 349 ? -20.299 -18.405 16.077 1.00 88.88 349 LYS A CA 1
ATOM 2781 C C . LYS A 1 349 ? -21.290 -18.961 15.055 1.00 88.88 349 LYS A C 1
ATOM 2783 O O . LYS A 1 349 ? -21.318 -20.170 14.836 1.00 88.88 349 LYS A O 1
ATOM 2788 N N . ARG A 1 350 ? -22.087 -18.098 14.415 1.00 87.69 350 ARG A N 1
ATOM 2789 C CA . ARG A 1 350 ? -23.063 -18.490 13.382 1.00 87.69 350 ARG A CA 1
ATOM 2790 C C . ARG A 1 350 ? -22.396 -19.104 12.155 1.00 87.69 350 ARG A C 1
ATOM 2792 O O . ARG A 1 350 ? -22.921 -20.068 11.610 1.00 87.69 350 ARG A O 1
ATOM 2799 N N . GLU A 1 351 ? -21.237 -18.583 11.767 1.00 82.81 351 GLU A N 1
ATOM 2800 C CA . GLU A 1 351 ? -20.421 -19.127 10.674 1.00 82.81 351 GLU A CA 1
ATOM 2801 C C . GLU A 1 351 ? -19.634 -20.394 11.077 1.00 82.81 351 GLU A C 1
ATOM 2803 O O . GLU A 1 351 ? -18.913 -20.969 10.260 1.00 82.81 351 GLU A O 1
ATOM 2808 N N . GLY A 1 352 ? -19.767 -20.861 12.326 1.00 84.44 352 GLY A N 1
ATOM 2809 C CA . GLY A 1 352 ? -19.112 -22.073 12.824 1.00 84.44 352 GLY A CA 1
ATOM 2810 C C . GLY A 1 352 ? -17.600 -21.928 13.014 1.00 84.44 352 GLY A C 1
ATOM 2811 O O . GLY A 1 352 ? -16.875 -22.924 12.993 1.00 84.44 352 GLY A O 1
ATOM 2812 N N . VAL A 1 353 ? -17.110 -20.699 13.175 1.00 84.75 353 VAL A N 1
ATOM 2813 C CA . VAL A 1 353 ? -15.686 -20.390 13.313 1.00 84.75 353 VAL A CA 1
ATOM 2814 C C . VAL A 1 353 ? -15.283 -20.428 14.784 1.00 84.75 353 VAL A C 1
ATOM 2816 O O . VAL A 1 353 ? -15.916 -19.797 15.629 1.00 84.75 353 VAL A O 1
ATOM 2819 N N . LYS A 1 354 ? -14.203 -21.152 15.094 1.00 87.75 354 LYS A N 1
ATOM 2820 C CA . LYS A 1 354 ? -13.545 -21.080 16.405 1.00 87.75 354 LYS A CA 1
ATOM 2821 C C . LYS A 1 354 ? -12.644 -19.854 16.450 1.00 87.75 354 LYS A C 1
ATOM 2823 O O . LYS A 1 354 ? -11.891 -19.627 15.501 1.00 87.75 354 LYS A O 1
ATOM 2828 N N . PHE A 1 355 ? -12.714 -19.102 17.539 1.00 86.62 355 PHE A N 1
ATOM 2829 C CA . PHE A 1 355 ? -11.892 -17.920 17.738 1.00 86.62 355 PHE A CA 1
ATOM 2830 C C . PHE A 1 355 ? -11.498 -17.754 19.204 1.00 86.62 355 PHE A C 1
ATOM 2832 O O . PHE A 1 355 ? -12.198 -18.244 20.092 1.00 86.62 355 PHE A O 1
ATOM 2839 N N . GLN A 1 356 ? -10.390 -17.048 19.423 1.00 88.12 356 GLN A N 1
ATOM 2840 C CA . GLN A 1 356 ? -9.899 -16.670 20.744 1.00 88.12 356 GLN A CA 1
ATOM 2841 C C . GLN A 1 356 ? -10.123 -15.177 20.981 1.00 88.12 356 GLN A C 1
ATOM 2843 O O . GLN A 1 356 ? -9.936 -14.361 20.078 1.00 88.12 356 GLN A O 1
ATOM 2848 N N . GLU A 1 357 ? -10.536 -14.833 22.194 1.00 88.25 357 GLU A N 1
ATOM 2849 C CA . GLU A 1 357 ? -10.853 -13.464 22.597 1.00 88.25 357 GLU A CA 1
ATOM 2850 C C . GLU A 1 357 ? -9.745 -12.902 23.489 1.00 88.25 357 GLU A C 1
ATOM 2852 O O . GLU A 1 357 ? -9.357 -13.529 24.478 1.00 88.25 357 GLU A O 1
ATOM 2857 N N . TYR A 1 358 ? -9.269 -11.712 23.140 1.00 86.50 358 TYR A N 1
ATOM 2858 C CA . TYR A 1 358 ? -8.317 -10.937 23.922 1.00 86.50 358 TYR A CA 1
ATOM 2859 C C . TYR A 1 358 ? -8.837 -9.523 24.112 1.00 86.50 358 TYR A C 1
ATOM 2861 O O . TYR A 1 358 ? -9.463 -8.962 23.213 1.00 86.50 358 TYR A O 1
ATOM 2869 N N . GLU A 1 359 ? -8.536 -8.937 25.256 1.00 85.81 359 GLU A N 1
ATOM 2870 C CA . GLU A 1 359 ? -8.821 -7.545 25.566 1.00 85.81 359 GLU A CA 1
ATOM 2871 C C . GLU A 1 359 ? -7.506 -6.803 25.800 1.00 85.81 359 GLU A C 1
ATOM 2873 O O . GLU A 1 359 ? -6.562 -7.364 26.351 1.00 85.81 359 GLU A O 1
ATOM 2878 N N . ILE A 1 360 ? -7.394 -5.576 25.298 1.00 82.38 360 ILE A N 1
ATOM 2879 C CA . ILE A 1 360 ? -6.209 -4.751 25.532 1.00 82.38 360 ILE A CA 1
ATOM 2880 C C . ILE A 1 360 ? -6.238 -4.302 26.986 1.00 82.38 360 ILE A C 1
ATOM 2882 O O . ILE A 1 360 ? -7.191 -3.650 27.403 1.00 82.38 360 ILE A O 1
ATOM 2886 N N . ALA A 1 361 ? -5.193 -4.648 27.731 1.00 82.31 361 ALA A N 1
ATOM 2887 C CA . ALA A 1 361 ? -5.073 -4.252 29.120 1.00 82.31 361 ALA A CA 1
ATOM 2888 C C . ALA A 1 361 ? -4.768 -2.753 29.233 1.00 82.31 361 ALA A C 1
ATOM 2890 O O . ALA A 1 361 ? -4.028 -2.180 28.425 1.00 82.31 361 ALA A O 1
ATOM 2891 N N . GLU A 1 362 ? -5.315 -2.130 30.270 1.00 76.38 362 GLU A N 1
ATOM 2892 C CA . GLU A 1 362 ? -4.949 -0.772 30.652 1.00 76.38 362 GLU A CA 1
ATOM 2893 C C . GLU A 1 362 ? -3.531 -0.722 31.230 1.00 76.38 362 GLU A C 1
ATOM 2895 O O . GLU A 1 362 ? -3.043 -1.680 31.841 1.00 76.38 362 GLU A O 1
ATOM 2900 N N . ILE A 1 363 ? -2.869 0.423 31.045 1.00 76.31 363 ILE A N 1
ATOM 2901 C CA . ILE A 1 363 ? -1.575 0.694 31.672 1.00 76.31 363 ILE A CA 1
ATOM 2902 C C . ILE A 1 363 ? -1.906 1.288 33.038 1.00 76.31 363 ILE A C 1
ATOM 2904 O O . ILE A 1 363 ? -2.033 2.498 33.184 1.00 76.31 363 ILE A O 1
ATOM 2908 N N . CYS A 1 364 ? -2.149 0.423 34.020 1.00 71.12 364 CYS A N 1
ATOM 2909 C CA . CYS A 1 364 ? -2.571 0.855 35.354 1.00 71.12 364 CYS A CA 1
ATOM 2910 C C . CYS A 1 364 ? -1.397 1.341 36.216 1.00 71.12 364 CYS A C 1
ATOM 2912 O O . CYS A 1 364 ? -1.601 2.120 37.142 1.00 71.12 364 CYS A O 1
ATOM 2914 N N . ASP A 1 365 ? -0.180 0.867 35.943 1.00 80.25 365 ASP A N 1
ATOM 2915 C CA . ASP A 1 365 ? 1.004 1.224 36.720 1.00 80.25 365 ASP A CA 1
ATOM 2916 C C . ASP A 1 365 ? 1.484 2.638 36.367 1.00 80.25 365 ASP A C 1
ATOM 2918 O O . ASP A 1 365 ? 1.671 2.970 35.196 1.00 80.25 365 ASP A O 1
ATOM 2922 N N . LEU A 1 366 ? 1.649 3.488 37.384 1.00 76.12 366 LEU A N 1
ATOM 2923 C CA . LEU A 1 366 ? 2.012 4.889 37.189 1.00 76.12 366 LEU A CA 1
ATOM 2924 C C . LEU A 1 366 ? 3.403 5.042 36.560 1.00 76.12 366 LEU A C 1
ATOM 2926 O O . LEU A 1 366 ? 3.583 5.924 35.720 1.00 76.12 366 LEU A O 1
ATOM 2930 N N . ASP A 1 367 ? 4.368 4.191 36.918 1.00 79.50 367 ASP A N 1
ATOM 2931 C CA . ASP A 1 367 ? 5.708 4.250 36.335 1.00 79.50 367 ASP A CA 1
ATOM 2932 C C . ASP A 1 367 ? 5.647 3.874 34.848 1.00 79.50 367 ASP A C 1
ATOM 2934 O O . ASP A 1 367 ? 6.224 4.572 34.014 1.00 79.50 367 ASP A O 1
ATOM 2938 N N . ASP A 1 368 ? 4.869 2.852 34.481 1.00 78.62 368 ASP A N 1
ATOM 2939 C CA . ASP A 1 368 ? 4.648 2.483 33.078 1.00 78.62 368 ASP A CA 1
ATOM 2940 C C . ASP A 1 368 ? 3.910 3.580 32.287 1.00 78.62 368 ASP A C 1
ATOM 2942 O O . ASP A 1 368 ? 4.262 3.857 31.132 1.00 78.62 368 ASP A O 1
ATOM 2946 N N . GLN A 1 369 ? 2.926 4.253 32.898 1.00 79.56 369 GLN A N 1
ATOM 2947 C CA . GLN A 1 369 ? 2.246 5.409 32.297 1.00 79.56 369 GLN A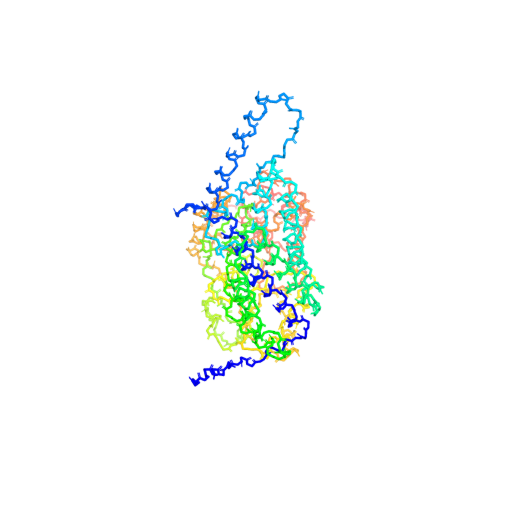 CA 1
ATOM 2948 C C . GLN A 1 369 ? 3.217 6.576 32.061 1.00 79.56 369 GLN A C 1
ATOM 2950 O O . GLN A 1 369 ? 3.196 7.198 30.995 1.00 79.56 369 GLN A O 1
ATOM 2955 N N . LEU A 1 370 ? 4.103 6.861 33.020 1.00 77.56 370 LEU A N 1
ATOM 2956 C CA . LEU A 1 370 ? 5.120 7.905 32.891 1.00 77.56 370 LEU A CA 1
ATOM 2957 C C . LEU A 1 370 ? 6.171 7.544 31.837 1.00 77.56 370 LEU A C 1
ATOM 2959 O O . LEU A 1 370 ? 6.494 8.381 30.998 1.00 77.56 370 LEU A O 1
ATOM 2963 N N . ILE A 1 371 ? 6.639 6.294 31.793 1.00 81.25 371 ILE A N 1
ATOM 2964 C CA . ILE A 1 371 ? 7.561 5.802 30.756 1.00 81.25 371 ILE A CA 1
ATOM 2965 C C . ILE A 1 371 ? 6.930 5.930 29.365 1.00 81.25 371 ILE A C 1
ATOM 2967 O O . ILE A 1 371 ? 7.600 6.329 28.404 1.00 81.25 371 ILE A O 1
ATOM 2971 N N . PHE A 1 372 ? 5.639 5.608 29.235 1.00 80.31 372 PHE A N 1
ATOM 2972 C CA . PHE A 1 372 ? 4.899 5.825 27.995 1.00 80.31 372 PHE A CA 1
ATOM 2973 C C . PHE A 1 372 ? 4.904 7.309 27.606 1.00 80.31 372 PHE A C 1
ATOM 2975 O O . PHE A 1 372 ? 5.227 7.639 26.462 1.00 80.31 372 PHE A O 1
ATOM 2982 N N . LEU A 1 373 ? 4.590 8.204 28.548 1.00 77.75 373 LEU A N 1
ATOM 2983 C CA . LEU A 1 373 ? 4.550 9.650 28.318 1.00 77.75 373 LEU A CA 1
ATOM 2984 C C . LEU A 1 373 ? 5.916 10.230 27.958 1.00 77.75 373 LEU A C 1
ATOM 2986 O O . LEU A 1 373 ? 5.989 11.024 27.028 1.00 77.75 373 LEU A O 1
ATOM 2990 N N . GLU A 1 374 ? 6.995 9.812 28.617 1.00 77.56 374 GLU A N 1
ATOM 2991 C CA . GLU A 1 374 ? 8.360 10.248 28.301 1.00 77.56 374 GLU A CA 1
ATOM 2992 C C . GLU A 1 374 ? 8.777 9.819 26.892 1.00 77.56 374 GLU A C 1
ATOM 2994 O O . GLU A 1 374 ? 9.363 10.595 26.129 1.00 77.56 374 GLU A O 1
ATOM 2999 N N . LYS A 1 375 ? 8.454 8.576 26.512 1.00 76.94 375 LYS A N 1
ATOM 3000 C CA . LYS A 1 375 ? 8.703 8.071 25.157 1.00 76.94 375 LYS A CA 1
ATOM 3001 C C . LYS A 1 375 ? 7.916 8.875 24.125 1.00 76.94 375 LYS A C 1
ATOM 3003 O O . LYS A 1 375 ? 8.449 9.187 23.058 1.00 76.94 375 LYS A O 1
ATOM 3008 N N . TYR A 1 376 ? 6.678 9.225 24.456 1.00 73.19 376 TYR A N 1
ATOM 3009 C CA . TYR A 1 376 ? 5.832 10.071 23.632 1.00 73.19 376 TYR A CA 1
ATOM 3010 C C . TYR A 1 376 ? 6.401 11.497 23.524 1.00 73.19 376 TYR A C 1
ATOM 3012 O O . TYR A 1 376 ? 6.565 12.004 22.423 1.00 73.19 376 TYR A O 1
ATOM 3020 N N . GLU A 1 377 ? 6.814 12.125 24.625 1.00 74.88 377 GLU A N 1
ATOM 3021 C CA . GLU A 1 377 ? 7.401 13.474 24.641 1.00 74.88 377 GLU A CA 1
ATOM 3022 C C . GLU A 1 377 ? 8.679 13.564 23.803 1.00 74.88 377 GLU A C 1
ATOM 3024 O O . GLU A 1 377 ? 8.853 14.480 23.004 1.00 74.88 377 GLU A O 1
ATOM 3029 N N . LYS A 1 378 ? 9.568 12.574 23.935 1.00 75.69 378 LYS A N 1
ATOM 3030 C CA . LYS A 1 378 ? 10.865 12.547 23.246 1.00 75.69 378 LYS A CA 1
ATOM 3031 C C . LYS A 1 378 ? 10.749 12.542 21.720 1.00 75.69 378 LYS A C 1
ATOM 3033 O O . LYS A 1 378 ? 11.684 12.950 21.027 1.00 75.69 378 LYS A O 1
ATOM 3038 N N . HIS A 1 379 ? 9.649 12.013 21.196 1.00 70.19 379 HIS A N 1
ATOM 3039 C CA . HIS A 1 379 ? 9.476 11.745 19.772 1.00 70.19 379 HIS A CA 1
ATOM 3040 C C . HIS A 1 379 ? 8.401 12.614 19.114 1.00 70.19 379 HIS A C 1
ATOM 3042 O O . HIS A 1 379 ? 8.167 12.456 17.917 1.00 70.19 379 HIS A O 1
ATOM 3048 N N . VAL A 1 380 ? 7.787 13.543 19.855 1.00 63.44 380 VAL A N 1
ATOM 3049 C CA . VAL A 1 380 ? 6.646 14.343 19.393 1.00 63.44 380 VAL A CA 1
ATOM 3050 C C . VAL A 1 380 ? 6.872 15.844 19.645 1.00 63.44 380 VAL A C 1
ATOM 3052 O O . VAL A 1 380 ? 7.673 16.244 20.481 1.00 63.44 380 VAL A O 1
ATOM 3055 N N . THR A 1 381 ? 6.203 16.689 18.857 1.00 62.12 381 THR A N 1
ATOM 3056 C CA . THR A 1 381 ? 6.296 18.162 18.823 1.00 62.12 381 THR A CA 1
ATOM 3057 C C . THR A 1 381 ? 5.752 18.841 20.108 1.00 62.12 381 THR A C 1
ATOM 3059 O O . THR A 1 381 ? 5.252 18.155 21.004 1.00 62.12 381 THR A O 1
ATOM 3062 N N . PRO A 1 382 ? 5.771 20.193 20.232 1.00 60.38 382 PRO A N 1
ATOM 3063 C CA . PRO A 1 382 ? 5.365 20.913 21.453 1.00 60.38 382 PRO A CA 1
ATOM 3064 C C . PRO A 1 382 ? 3.938 20.634 21.961 1.00 60.38 382 PRO A C 1
ATOM 3066 O O . PRO A 1 382 ? 3.605 20.987 23.093 1.00 60.38 382 PRO A O 1
ATOM 3069 N N . HIS A 1 383 ? 3.069 20.020 21.150 1.00 57.53 383 HIS A N 1
ATOM 3070 C CA . HIS A 1 383 ? 1.730 19.610 21.579 1.00 57.53 383 HIS A CA 1
ATOM 3071 C C . HIS A 1 383 ? 1.753 18.385 22.504 1.00 57.53 383 HIS A C 1
ATOM 3073 O O . HIS A 1 383 ? 0.945 18.329 23.430 1.00 57.53 383 HIS A O 1
ATOM 3079 N N . ALA A 1 384 ? 2.700 17.454 22.339 1.00 61.47 384 ALA A N 1
ATOM 3080 C CA . ALA A 1 384 ? 2.878 16.350 23.284 1.00 61.47 384 ALA A CA 1
ATOM 3081 C C . ALA A 1 384 ? 3.366 16.835 24.647 1.00 61.47 384 ALA A C 1
ATOM 3083 O O . ALA A 1 384 ? 2.865 16.353 25.661 1.00 61.47 384 ALA A O 1
ATOM 3084 N N . GLU A 1 385 ? 4.233 17.855 24.692 1.00 64.19 385 GLU A N 1
ATOM 3085 C CA . GLU A 1 385 ? 4.620 18.475 25.963 1.00 64.19 385 GLU A CA 1
ATOM 3086 C C . GLU A 1 385 ? 3.394 18.970 26.739 1.00 64.19 385 GLU A C 1
ATOM 3088 O O . GLU A 1 385 ? 3.359 18.871 27.960 1.00 64.19 385 GLU A O 1
ATOM 3093 N N . LYS A 1 386 ? 2.362 19.498 26.060 1.00 65.62 386 LYS A N 1
ATOM 3094 C CA . LYS A 1 386 ? 1.126 19.935 26.731 1.00 65.62 386 LYS A CA 1
ATOM 3095 C C . LYS A 1 386 ? 0.364 18.763 27.343 1.00 65.62 386 LYS A C 1
ATOM 3097 O O . LYS A 1 386 ? -0.182 18.921 28.430 1.00 65.62 386 LYS A O 1
ATOM 3102 N N . VAL A 1 387 ? 0.324 17.608 26.681 1.00 66.75 387 VAL A N 1
ATOM 3103 C CA . VAL A 1 387 ? -0.348 16.396 27.184 1.00 66.75 387 VAL A CA 1
ATOM 3104 C C . VAL A 1 387 ? 0.383 15.855 28.406 1.00 66.75 387 VAL A C 1
ATOM 3106 O O . VAL A 1 387 ? -0.241 15.642 29.443 1.00 66.75 387 VAL A O 1
ATOM 3109 N N . VAL A 1 388 ? 1.707 15.735 28.310 1.00 70.25 388 VAL A N 1
ATOM 3110 C CA . VAL A 1 388 ? 2.570 15.271 29.401 1.00 70.25 388 VAL A CA 1
ATOM 3111 C C . VAL A 1 388 ? 2.483 16.237 30.577 1.00 70.25 388 VAL A C 1
ATOM 3113 O O . VAL A 1 388 ? 2.191 15.817 31.687 1.00 70.25 388 VAL A O 1
ATOM 3116 N N . LYS A 1 389 ? 2.596 17.552 30.344 1.00 70.25 389 LYS A N 1
ATOM 3117 C CA . LYS A 1 389 ? 2.414 18.577 31.388 1.00 70.25 389 LYS A CA 1
ATOM 3118 C C . LYS A 1 389 ? 1.017 18.547 32.007 1.00 70.25 389 LYS A C 1
ATOM 3120 O O . LYS A 1 389 ? 0.902 18.810 33.198 1.00 70.25 389 LYS A O 1
ATOM 3125 N N . SER A 1 390 ? -0.027 18.247 31.230 1.00 67.62 390 SER A N 1
ATOM 3126 C CA . SER A 1 390 ? -1.405 18.155 31.737 1.00 67.62 390 SER A CA 1
ATOM 3127 C C . SER A 1 390 ? -1.613 16.934 32.624 1.00 67.62 390 SER A C 1
ATOM 3129 O O . SER A 1 390 ? -2.334 17.039 33.603 1.00 67.62 390 SER A O 1
ATOM 3131 N N . PHE A 1 391 ? -0.987 15.798 32.307 1.00 72.88 391 PHE A N 1
ATOM 3132 C CA . PHE A 1 391 ? -1.025 14.612 33.164 1.00 72.88 391 PHE A CA 1
ATOM 3133 C C . PHE A 1 391 ? -0.134 14.797 34.402 1.00 72.88 391 PHE A C 1
ATOM 3135 O O . PHE A 1 391 ? -0.571 14.582 35.530 1.00 72.88 391 PHE A O 1
ATOM 3142 N N . SER A 1 392 ? 1.087 15.305 34.217 1.00 71.88 392 SER A N 1
ATOM 3143 C CA . SER A 1 392 ? 2.058 15.547 35.291 1.00 71.88 392 SER A CA 1
ATOM 3144 C C . SER A 1 392 ? 1.634 16.638 36.281 1.00 71.88 392 SER A C 1
ATOM 3146 O O . SER A 1 392 ? 2.135 16.664 37.402 1.00 71.88 392 SER A O 1
ATOM 3148 N N . SER A 1 393 ? 0.733 17.547 35.893 1.00 67.81 393 SER A N 1
ATOM 3149 C CA . SER A 1 393 ? 0.180 18.575 36.786 1.00 67.81 393 SER A CA 1
ATOM 3150 C C . SER A 1 393 ? -0.986 18.082 37.645 1.00 67.81 393 SER A C 1
ATOM 3152 O O . SER A 1 393 ? -1.371 18.772 38.592 1.00 67.81 393 SER A O 1
ATOM 3154 N N . LEU A 1 394 ? -1.535 16.897 37.354 1.00 68.25 394 LEU A N 1
ATOM 3155 C CA . LEU A 1 394 ? -2.525 16.249 38.209 1.00 68.25 394 LEU A CA 1
ATOM 3156 C C . LEU A 1 394 ? -1.875 15.864 39.544 1.00 68.25 394 LEU A C 1
ATOM 3158 O O . LEU A 1 394 ? -0.708 15.487 39.603 1.00 68.25 394 LEU A O 1
ATOM 3162 N N . GLY A 1 395 ? -2.632 15.941 40.641 1.00 65.69 395 GLY A N 1
ATOM 3163 C CA . GLY A 1 395 ? -2.139 15.447 41.929 1.00 65.69 395 GLY A CA 1
ATOM 3164 C C . GLY A 1 395 ? -1.836 13.937 41.869 1.00 65.69 395 GLY A C 1
ATOM 3165 O O . GLY A 1 395 ? -2.516 13.237 41.124 1.00 65.69 395 GLY A O 1
ATOM 3166 N N . PRO A 1 396 ? -0.906 13.395 42.679 1.00 66.69 396 PRO A N 1
ATOM 3167 C CA . PRO A 1 396 ? -0.541 11.969 42.639 1.00 66.69 396 PRO A CA 1
ATOM 3168 C C . PRO A 1 396 ? -1.743 11.025 42.787 1.00 66.69 396 PRO A C 1
ATOM 3170 O O . PRO A 1 396 ? -1.917 10.098 42.010 1.00 66.69 396 PRO A O 1
ATOM 3173 N N . ASN A 1 397 ? -2.665 11.355 43.698 1.00 62.81 397 ASN A N 1
ATOM 3174 C CA . ASN A 1 397 ? -3.906 10.597 43.890 1.00 62.81 397 ASN A CA 1
ATOM 3175 C C . ASN A 1 397 ? -4.825 10.608 42.657 1.00 62.81 397 ASN A C 1
ATOM 3177 O O . ASN A 1 397 ? -5.717 9.783 42.569 1.00 62.81 397 ASN A O 1
ATOM 3181 N N . ILE A 1 398 ? -4.686 11.595 41.770 1.00 63.53 398 ILE A N 1
ATOM 3182 C CA . ILE A 1 398 ? -5.433 11.698 40.514 1.00 63.53 398 ILE A CA 1
ATOM 3183 C C . ILE A 1 398 ? -4.684 10.899 39.440 1.00 63.53 398 ILE A C 1
ATOM 3185 O O . ILE A 1 398 ? -5.299 10.110 38.746 1.00 63.53 398 ILE A O 1
ATOM 3189 N N . GLN A 1 399 ? -3.360 11.006 39.353 1.00 66.62 399 GLN A N 1
ATOM 3190 C CA . GLN A 1 399 ? -2.559 10.210 38.410 1.00 66.62 399 GLN A CA 1
ATOM 3191 C C . GLN A 1 399 ? -2.712 8.696 38.619 1.00 66.62 399 GLN A C 1
ATOM 3193 O O . GLN A 1 399 ? -2.717 7.949 37.652 1.00 66.62 399 GLN A O 1
ATOM 3198 N N . GLU A 1 400 ? -2.892 8.250 39.864 1.00 65.81 400 GLU A N 1
ATOM 3199 C CA . GLU A 1 400 ? -3.181 6.846 40.193 1.00 65.81 400 GLU A CA 1
ATOM 3200 C C . GLU A 1 400 ? -4.631 6.423 39.890 1.00 65.81 400 GLU A C 1
ATOM 3202 O O . GLU A 1 400 ? -4.917 5.231 39.818 1.00 65.81 400 GLU A O 1
ATOM 3207 N N . LEU A 1 401 ? -5.558 7.379 39.756 1.00 60.53 401 LEU A N 1
ATOM 3208 C CA . LEU A 1 401 ? -6.983 7.120 39.513 1.00 60.53 401 LEU A CA 1
ATOM 3209 C C . LEU A 1 401 ? -7.375 7.174 38.036 1.00 60.53 401 LEU A C 1
ATOM 3211 O O . LEU A 1 401 ? -8.475 6.742 37.715 1.00 60.53 401 LEU A O 1
ATOM 3215 N N . PHE A 1 402 ? -6.531 7.732 37.170 1.00 66.75 402 PHE A N 1
ATOM 3216 C CA . PHE A 1 402 ? -6.834 7.907 35.755 1.00 66.75 402 PHE A CA 1
ATOM 3217 C C . PHE A 1 402 ? -5.831 7.158 34.887 1.00 66.75 402 PHE A C 1
ATOM 3219 O O . PHE A 1 402 ? -4.624 7.217 35.132 1.00 66.75 402 PHE A O 1
ATOM 3226 N N . SER A 1 403 ? -6.325 6.503 33.838 1.00 72.88 403 SER A N 1
ATOM 3227 C CA . SER A 1 403 ? -5.462 5.846 32.861 1.00 72.88 403 SER A CA 1
ATOM 3228 C C . SER A 1 403 ? -5.069 6.795 31.730 1.00 72.88 403 SER A C 1
ATOM 3230 O O . SER A 1 403 ? -5.832 7.655 31.270 1.00 72.88 403 SER A O 1
ATOM 3232 N N . ILE A 1 404 ? -3.868 6.600 31.190 1.00 73.75 404 ILE A N 1
ATOM 3233 C CA . ILE A 1 404 ? -3.455 7.280 29.965 1.00 73.75 404 ILE A CA 1
ATOM 3234 C C . ILE A 1 404 ? -4.393 6.965 28.793 1.00 73.75 404 ILE A C 1
ATOM 3236 O O . ILE A 1 404 ? -4.641 7.824 27.947 1.00 73.75 404 ILE A O 1
ATOM 3240 N N . GLN A 1 405 ? -4.984 5.769 28.758 1.00 73.44 405 GLN A N 1
ATOM 3241 C CA . GLN A 1 405 ? -5.981 5.397 27.760 1.00 73.44 405 GLN A CA 1
ATOM 3242 C C . GLN A 1 405 ? -7.209 6.318 27.805 1.00 73.44 405 GLN A C 1
ATOM 3244 O O . GLN A 1 405 ? -7.651 6.768 26.746 1.00 73.44 405 GLN A O 1
ATOM 3249 N N . GLU A 1 406 ? -7.724 6.672 28.987 1.00 75.38 406 GLU A N 1
ATOM 3250 C CA . GLU A 1 406 ? -8.833 7.629 29.135 1.00 75.38 406 GLU A CA 1
ATOM 3251 C C . GLU A 1 406 ? -8.455 9.034 28.665 1.00 75.38 406 GLU A C 1
ATOM 3253 O O . GLU A 1 406 ? -9.243 9.699 27.981 1.00 75.38 406 GLU A O 1
ATOM 3258 N N . LEU A 1 407 ? -7.236 9.484 28.984 1.00 76.31 407 LEU A N 1
ATOM 3259 C CA . LEU A 1 407 ? -6.727 10.771 28.515 1.00 76.31 407 LEU A CA 1
ATOM 3260 C C . LEU A 1 407 ? -6.721 10.817 26.985 1.00 76.31 407 LEU A C 1
ATOM 3262 O O . LEU A 1 407 ? -7.196 11.793 26.406 1.00 76.31 407 LEU A O 1
ATOM 3266 N N . PHE A 1 408 ? -6.242 9.767 26.318 1.00 74.88 408 PHE A N 1
ATOM 3267 C CA . PHE A 1 408 ? -6.262 9.673 24.857 1.00 74.88 408 PHE A CA 1
ATOM 3268 C C . PHE A 1 408 ? -7.691 9.529 24.304 1.00 74.88 408 PHE A C 1
ATOM 3270 O O . PHE A 1 408 ? -8.023 10.157 23.296 1.00 74.88 408 PHE A O 1
ATOM 3277 N N . ALA A 1 409 ? -8.566 8.775 24.976 1.00 73.31 409 ALA A N 1
ATOM 3278 C CA . ALA A 1 409 ? -9.972 8.617 24.605 1.00 73.31 409 ALA A CA 1
ATOM 3279 C C . ALA A 1 409 ? -10.764 9.935 24.677 1.00 73.31 409 ALA A C 1
ATOM 3281 O O . ALA A 1 409 ? -11.702 10.131 23.900 1.00 73.31 409 ALA A O 1
ATOM 3282 N N . SER A 1 410 ? -10.377 10.853 25.570 1.00 77.06 410 SER A N 1
ATOM 3283 C CA . SER A 1 410 ? -11.017 12.166 25.728 1.00 77.06 410 SER A CA 1
ATOM 3284 C C . SER A 1 410 ? -10.800 13.099 24.534 1.00 77.06 410 SER A C 1
ATOM 3286 O O . SER A 1 410 ? -11.639 13.949 24.243 1.00 77.06 410 SER A O 1
ATOM 3288 N N . LYS A 1 411 ? -9.708 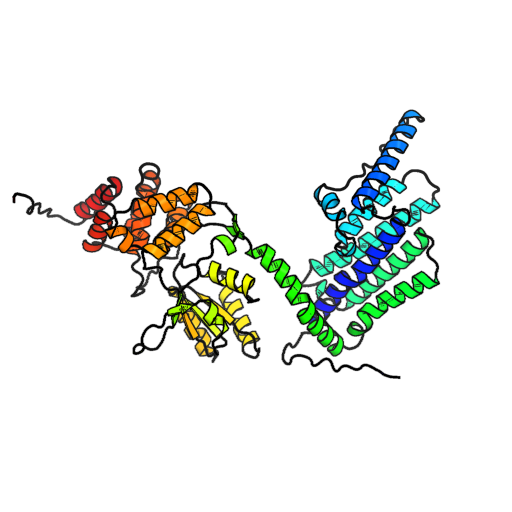12.932 23.783 1.00 77.00 411 LYS A N 1
ATOM 3289 C CA . LYS A 1 411 ? -9.277 13.915 22.776 1.00 77.00 411 LYS A CA 1
ATOM 3290 C C . LYS A 1 411 ? -10.155 13.960 21.533 1.00 77.00 411 LYS A C 1
ATOM 3292 O O . LYS A 1 411 ? -10.553 15.065 21.163 1.00 77.00 411 LYS A O 1
ATOM 3297 N N . PRO A 1 412 ? -10.544 12.822 20.923 1.00 70.38 412 PRO A N 1
ATOM 3298 C CA . PRO A 1 412 ? -11.538 12.837 19.855 1.00 70.38 412 PRO A CA 1
ATOM 3299 C C . PRO A 1 412 ? -12.852 13.493 20.290 1.00 70.38 412 PRO A C 1
ATOM 3301 O O . PRO A 1 412 ? -13.496 14.161 19.488 1.00 70.38 412 PRO A O 1
ATOM 3304 N N . VAL A 1 413 ? -13.236 13.346 21.566 1.00 75.88 413 VAL A N 1
ATOM 3305 C CA . VAL A 1 413 ? -14.435 13.990 22.119 1.00 75.88 413 VAL A CA 1
ATOM 3306 C C . VAL A 1 413 ? -14.248 15.506 22.179 1.00 75.88 413 VAL A C 1
ATOM 3308 O O . VAL A 1 413 ? -15.079 16.233 21.642 1.00 75.88 413 VAL A O 1
ATOM 3311 N N . SER A 1 414 ? -13.143 15.994 22.751 1.00 79.06 414 SER A N 1
ATOM 3312 C CA . SER A 1 414 ? -12.822 17.427 22.782 1.00 79.06 414 SER A CA 1
ATOM 3313 C C . SER A 1 414 ? -12.742 18.037 21.374 1.00 79.06 414 SER A C 1
ATOM 3315 O O . SER A 1 414 ? -13.232 19.141 21.147 1.00 79.06 414 SER A O 1
ATOM 3317 N N . MET A 1 415 ? -12.150 17.327 20.407 1.00 76.44 415 MET A N 1
ATOM 3318 C CA . MET A 1 415 ? -12.024 17.785 19.019 1.00 76.44 415 MET A CA 1
ATOM 3319 C C . MET A 1 415 ? -13.384 17.894 18.317 1.00 76.44 415 MET A C 1
ATOM 3321 O O . MET A 1 415 ? -13.677 18.923 17.710 1.00 76.44 415 MET A O 1
ATOM 3325 N N . GLU A 1 416 ? -14.246 16.885 18.454 1.00 77.19 416 GLU A N 1
ATOM 3326 C CA . GLU A 1 416 ? -15.588 16.898 17.862 1.00 77.19 416 GLU A CA 1
ATOM 3327 C C . GLU A 1 416 ? -16.463 18.014 18.457 1.00 77.19 416 GLU A C 1
ATOM 3329 O O . GLU A 1 416 ? -17.184 18.704 17.731 1.00 77.19 416 GLU A O 1
ATOM 3334 N N . LEU A 1 417 ? -16.344 18.262 19.766 1.00 80.31 417 LEU A N 1
ATOM 3335 C CA . LEU A 1 417 ? -17.043 19.360 20.438 1.00 80.31 417 LEU A CA 1
ATOM 3336 C C . LEU A 1 417 ? -16.579 20.736 19.938 1.00 80.31 417 LEU A C 1
ATOM 3338 O O . LEU A 1 417 ? -17.410 21.631 19.789 1.00 80.31 417 LEU A O 1
ATOM 3342 N N . ARG A 1 418 ? -15.286 20.902 19.619 1.00 80.31 418 ARG A N 1
ATOM 3343 C CA . ARG A 1 418 ? -14.750 22.136 19.011 1.00 80.31 418 ARG A CA 1
ATOM 3344 C C . ARG A 1 418 ? -15.244 22.349 17.580 1.00 80.31 418 ARG A C 1
ATOM 3346 O O . ARG A 1 418 ? -15.543 23.479 17.206 1.00 80.31 418 ARG A O 1
ATOM 3353 N N . MET A 1 419 ? -15.289 21.290 16.770 1.00 79.44 419 MET A N 1
ATOM 3354 C CA . MET A 1 419 ? -15.575 21.405 15.334 1.00 79.44 419 MET A CA 1
ATOM 3355 C C . MET A 1 419 ? -17.073 21.418 15.023 1.00 79.44 419 MET A C 1
ATOM 3357 O O . MET A 1 419 ? -17.531 22.227 14.219 1.00 79.44 419 MET A O 1
ATOM 3361 N N . ASN A 1 420 ? -17.834 20.528 15.660 1.00 76.12 420 ASN A N 1
ATOM 3362 C CA . ASN A 1 420 ? -19.191 20.183 15.239 1.00 76.12 420 ASN A CA 1
ATOM 3363 C C . ASN A 1 420 ? -20.247 20.404 16.331 1.00 76.12 420 ASN A C 1
ATOM 3365 O O . ASN A 1 420 ? -21.434 20.227 16.060 1.00 76.12 420 ASN A O 1
ATOM 3369 N N . ASN A 1 421 ? -19.846 20.809 17.543 1.00 77.56 421 ASN A N 1
ATOM 3370 C CA . ASN A 1 421 ? -20.721 20.904 18.719 1.00 77.56 421 ASN A CA 1
ATOM 3371 C C . ASN A 1 421 ? -21.536 19.618 18.939 1.00 77.56 421 ASN A C 1
ATOM 3373 O O . ASN A 1 421 ? -22.749 19.654 19.157 1.00 77.56 421 ASN A O 1
ATOM 3377 N N . ALA A 1 422 ? -20.877 18.467 18.801 1.00 75.12 422 ALA A N 1
ATOM 3378 C CA . ALA A 1 422 ? -21.500 17.160 18.920 1.00 75.12 422 ALA A CA 1
ATOM 3379 C C . ALA A 1 422 ? -20.624 16.228 19.757 1.00 75.12 422 ALA A C 1
ATOM 3381 O O . ALA A 1 422 ? -19.397 16.301 19.723 1.00 75.12 422 ALA A O 1
ATOM 3382 N N . LEU A 1 423 ? -21.262 15.325 20.501 1.00 70.44 423 LEU A N 1
ATOM 3383 C CA . LEU A 1 423 ? -20.552 14.198 21.091 1.00 70.44 423 LEU A CA 1
ATOM 3384 C C . LEU A 1 423 ? -20.362 13.125 20.014 1.00 70.44 423 LEU A C 1
ATOM 3386 O O . LEU A 1 423 ? -21.319 12.828 19.289 1.00 70.44 423 LEU A O 1
ATOM 3390 N N . PRO A 1 424 ? -19.175 12.505 19.915 1.00 63.44 424 PRO A N 1
ATOM 3391 C CA . PRO A 1 424 ? -18.977 11.401 18.995 1.00 63.44 424 PRO A CA 1
ATOM 3392 C C . PRO A 1 424 ? -20.001 10.282 19.255 1.00 63.44 424 PRO A C 1
ATOM 3394 O O . PRO A 1 424 ? -20.348 10.029 20.414 1.00 63.44 424 PRO A O 1
ATOM 3397 N N . PRO A 1 425 ? -20.394 9.496 18.233 1.00 54.31 425 PRO A N 1
ATOM 3398 C CA . PRO A 1 425 ? -21.240 8.299 18.391 1.00 54.31 425 PRO A CA 1
ATOM 3399 C C . PRO A 1 425 ? -20.587 7.177 19.235 1.00 54.31 425 PRO A C 1
ATOM 3401 O O . PRO A 1 425 ? -21.083 6.056 19.288 1.00 54.31 425 PRO A O 1
ATOM 3404 N N . ILE A 1 426 ? -19.457 7.480 19.877 1.00 49.44 426 ILE A N 1
ATOM 3405 C CA . ILE A 1 426 ? -18.642 6.646 20.757 1.00 49.44 426 ILE A CA 1
ATOM 3406 C C . ILE A 1 426 ? -19.314 6.468 22.130 1.00 49.44 426 ILE A C 1
ATOM 3408 O O . ILE A 1 426 ? -18.971 5.528 22.839 1.00 49.44 426 ILE A O 1
ATOM 3412 N N . TRP A 1 427 ? -20.301 7.301 22.489 1.00 50.03 427 TRP A N 1
ATOM 3413 C CA . TRP A 1 427 ? -21.085 7.127 23.715 1.00 50.03 427 TRP A CA 1
ATOM 3414 C C . TRP A 1 427 ? -22.142 6.037 23.530 1.00 50.03 427 TRP A C 1
ATOM 3416 O O . TRP A 1 427 ? -23.085 6.232 22.755 1.00 50.03 427 TRP A O 1
ATOM 3426 N N . PRO A 1 428 ? -22.052 4.890 24.222 1.00 39.78 428 PRO A N 1
ATOM 3427 C CA . PRO A 1 428 ? -23.118 3.921 24.137 1.00 39.78 428 PRO A CA 1
ATOM 3428 C C . PRO A 1 428 ? -24.330 4.471 24.898 1.00 39.78 428 PRO A C 1
ATOM 3430 O O . PRO A 1 428 ? -24.267 4.817 26.076 1.00 39.78 428 PRO A O 1
ATOM 3433 N N . SER A 1 429 ? -25.478 4.496 24.227 1.00 35.25 429 SER A N 1
ATOM 3434 C CA . SER A 1 429 ? -26.790 4.682 24.856 1.00 35.25 429 SER A CA 1
ATOM 3435 C C . SER A 1 429 ? -27.192 3.497 25.755 1.00 35.25 429 SER A C 1
ATOM 3437 O O . SER A 1 429 ? -28.279 3.497 26.333 1.00 35.25 429 SER A O 1
ATOM 3439 N N . GLN A 1 430 ? -26.324 2.488 25.903 1.00 34.72 430 GLN A N 1
ATOM 3440 C CA . GLN A 1 430 ? -26.534 1.300 26.721 1.00 34.72 430 GLN A CA 1
ATOM 3441 C C . GLN A 1 430 ? -25.299 0.965 27.559 1.00 34.72 430 GLN A C 1
ATOM 3443 O O . GLN A 1 430 ? -24.172 0.968 27.078 1.00 34.72 430 GLN A O 1
ATOM 3448 N N . LYS A 1 431 ? -25.563 0.665 28.833 1.00 34.91 431 LYS A N 1
ATOM 3449 C CA . LYS A 1 431 ? -24.616 0.255 29.873 1.00 34.91 431 LYS A CA 1
ATOM 3450 C C . LYS A 1 431 ? -23.615 -0.786 29.353 1.00 34.91 431 LYS A C 1
ATOM 3452 O O . LYS A 1 431 ? -23.983 -1.941 29.171 1.00 34.91 431 LYS A O 1
ATOM 3457 N N . CYS A 1 432 ? -22.363 -0.379 29.170 1.00 31.52 432 CYS A N 1
ATOM 3458 C CA . CYS A 1 432 ? -21.233 -1.295 29.251 1.00 31.52 432 CYS A CA 1
ATOM 3459 C C . CYS A 1 432 ? -20.889 -1.374 30.743 1.00 31.52 432 CYS A C 1
ATOM 3461 O O . CYS A 1 432 ? -20.637 -0.338 31.350 1.00 31.52 432 CYS A O 1
ATOM 3463 N N . GLU A 1 433 ? -20.980 -2.552 31.362 1.00 33.56 433 GLU A N 1
ATOM 3464 C CA . GLU A 1 433 ? -20.869 -2.694 32.827 1.00 33.56 433 GLU A CA 1
ATOM 3465 C C . GLU A 1 433 ? -19.473 -2.345 33.382 1.00 33.56 433 GLU A C 1
ATOM 3467 O O . GLU A 1 433 ? -19.357 -2.155 34.587 1.00 33.56 433 GLU A O 1
ATOM 3472 N N . ASN A 1 434 ? -18.464 -2.170 32.514 1.00 36.56 434 ASN A N 1
ATOM 3473 C CA . ASN A 1 434 ? -17.066 -1.927 32.896 1.00 36.56 434 ASN A CA 1
ATOM 3474 C C . ASN A 1 434 ? -16.446 -0.629 32.339 1.00 36.56 434 ASN A C 1
ATOM 3476 O O . ASN A 1 434 ? -15.300 -0.348 32.648 1.00 36.56 434 ASN A O 1
ATOM 3480 N N . PHE A 1 435 ? -17.163 0.157 31.526 1.00 44.56 435 PHE A N 1
ATOM 3481 C CA . PHE A 1 435 ? -16.649 1.440 31.021 1.00 44.56 435 PHE A CA 1
ATOM 3482 C C . PHE A 1 435 ? -17.382 2.559 31.750 1.00 44.56 435 PHE A C 1
ATOM 3484 O O . PHE A 1 435 ? -18.559 2.792 31.455 1.00 44.56 435 PHE A O 1
ATOM 3491 N N . GLU A 1 436 ? -16.736 3.226 32.712 1.00 57.16 436 GLU A N 1
ATOM 3492 C CA . GLU A 1 436 ? -17.292 4.430 33.326 1.00 57.16 436 GLU A CA 1
ATOM 3493 C C . GLU A 1 436 ? -17.000 5.629 32.415 1.00 57.16 436 GLU A C 1
ATOM 3495 O O . GLU A 1 436 ? -15.900 6.172 32.411 1.00 57.16 436 GLU A O 1
ATOM 3500 N N . PRO A 1 437 ? -17.991 6.156 31.669 1.00 64.69 437 PRO A N 1
ATOM 3501 C CA . PRO A 1 437 ? -17.759 7.286 30.768 1.00 64.69 437 PRO A CA 1
ATOM 3502 C C . PRO A 1 437 ? -17.364 8.569 31.526 1.00 64.69 437 PRO A C 1
ATOM 3504 O O . PRO A 1 437 ? -17.060 9.595 30.922 1.00 64.69 437 PRO A O 1
ATOM 3507 N N . LEU A 1 438 ? -17.426 8.526 32.860 1.00 72.44 438 LEU A N 1
ATOM 3508 C CA . LEU A 1 438 ? -17.174 9.626 33.770 1.00 72.44 438 LEU A CA 1
ATOM 3509 C C . LEU A 1 438 ? -15.704 10.057 33.773 1.00 72.44 438 LEU A C 1
ATOM 3511 O O . LEU A 1 438 ? -15.438 11.252 33.891 1.00 72.44 438 LEU A O 1
ATOM 3515 N N . GLU A 1 439 ? -14.764 9.129 33.612 1.00 75.94 439 GLU A N 1
ATOM 3516 C CA . GLU A 1 439 ? -13.331 9.438 33.629 1.00 75.94 439 GLU A CA 1
ATOM 3517 C C . GLU A 1 439 ? -12.908 10.167 32.352 1.00 75.94 439 GLU A C 1
ATOM 3519 O O . GLU A 1 439 ? -12.359 11.271 32.411 1.00 75.94 439 GLU A O 1
ATOM 3524 N N . VAL A 1 440 ? -13.325 9.648 31.192 1.00 76.12 440 VAL A N 1
ATOM 3525 C CA . VAL A 1 440 ? -13.157 10.322 29.896 1.00 76.12 440 VAL A CA 1
ATOM 3526 C C . VAL A 1 440 ? -13.821 11.702 29.905 1.00 76.12 440 VAL A C 1
ATOM 3528 O O . VAL A 1 440 ? -13.208 12.678 29.470 1.00 76.12 440 VAL A O 1
ATOM 3531 N N . LEU A 1 441 ? -15.046 11.827 30.443 1.00 78.88 441 LEU A N 1
ATOM 3532 C CA . LEU A 1 441 ? -15.696 13.137 30.590 1.00 78.88 441 LEU A CA 1
ATOM 3533 C C . LEU A 1 441 ? -14.914 14.068 31.499 1.00 78.88 441 LEU A C 1
ATOM 3535 O O . LEU A 1 441 ? -14.873 15.258 31.217 1.00 78.88 441 LEU A O 1
ATOM 3539 N N . THR A 1 442 ? -14.313 13.565 32.574 1.00 81.88 442 THR A N 1
ATOM 3540 C CA . THR A 1 442 ? -13.538 14.402 33.493 1.00 81.88 442 THR A CA 1
ATOM 3541 C C . THR A 1 442 ? -12.372 15.057 32.756 1.00 81.88 442 THR A C 1
ATOM 3543 O O . THR A 1 442 ? -12.196 16.268 32.876 1.00 81.88 442 THR A O 1
ATOM 3546 N N . TYR A 1 443 ? -11.662 14.323 31.896 1.00 80.38 443 TYR A N 1
ATOM 3547 C CA . TYR A 1 443 ? -10.632 14.911 31.036 1.00 80.38 443 TYR A CA 1
ATOM 3548 C C . TYR A 1 443 ? -11.183 15.940 30.040 1.00 80.38 443 TYR A C 1
ATOM 3550 O O . TYR A 1 443 ? -10.586 17.006 29.877 1.00 80.38 443 TYR A O 1
ATOM 3558 N N . VAL A 1 444 ? -12.341 15.673 29.426 1.00 82.94 444 VAL A N 1
ATOM 3559 C CA . VAL A 1 444 ? -13.018 16.640 28.537 1.00 82.94 444 VAL A CA 1
ATOM 3560 C C . VAL A 1 444 ? -13.406 17.911 29.302 1.00 82.94 444 VAL A C 1
ATOM 3562 O O . VAL A 1 444 ? -13.198 19.021 28.812 1.00 82.94 444 VAL A O 1
ATOM 3565 N N . PHE A 1 445 ? -13.929 17.769 30.522 1.00 84.62 445 PHE A N 1
ATOM 3566 C CA . PHE A 1 445 ? -14.264 18.878 31.410 1.00 84.62 445 PHE A CA 1
ATOM 3567 C C . PHE A 1 445 ? -13.023 19.709 31.732 1.00 84.62 445 PHE A C 1
ATOM 3569 O O . PHE A 1 445 ? -13.037 20.923 31.532 1.00 84.62 445 PHE A O 1
ATOM 3576 N N . MET A 1 446 ? -11.946 19.070 32.195 1.00 81.56 446 MET A N 1
ATOM 3577 C CA . MET A 1 446 ? -10.693 19.750 32.526 1.00 81.56 446 MET A CA 1
ATOM 3578 C C . MET A 1 446 ? -10.152 20.543 31.337 1.00 81.56 446 MET A C 1
ATOM 3580 O O . MET A 1 446 ? -9.854 21.726 31.488 1.00 81.56 446 MET A O 1
ATOM 3584 N N . GLU A 1 447 ? -10.095 19.921 30.159 1.00 82.38 447 GLU A N 1
ATOM 3585 C CA . GLU A 1 447 ? -9.571 20.542 28.944 1.00 82.38 447 GLU A CA 1
ATOM 3586 C C . GLU A 1 447 ? -10.414 21.738 28.490 1.00 82.38 447 GLU A C 1
ATOM 3588 O O . GLU A 1 447 ? -9.882 22.831 28.313 1.00 82.38 447 GLU A O 1
ATOM 3593 N N . LEU A 1 448 ? -11.729 21.559 28.330 1.00 83.38 448 LEU A N 1
ATOM 3594 C CA . LEU A 1 448 ? -12.592 22.619 27.804 1.00 83.38 448 LEU A CA 1
ATOM 3595 C C . LEU A 1 448 ? -12.805 23.752 28.819 1.00 83.38 448 LEU A C 1
ATOM 3597 O O . LEU A 1 448 ? -13.032 24.895 28.436 1.00 83.38 448 LEU A O 1
ATOM 3601 N N . SER A 1 449 ? -12.716 23.467 30.121 1.00 82.25 449 SER A N 1
ATOM 3602 C CA . SER A 1 449 ? -12.896 24.483 31.166 1.00 82.25 449 SER A CA 1
ATOM 3603 C C . SER A 1 449 ? -11.697 25.416 31.361 1.00 82.25 449 SER A C 1
ATOM 3605 O O . SER A 1 449 ? -11.803 26.392 32.115 1.00 82.25 449 SER A O 1
ATOM 3607 N N . ALA A 1 450 ? -10.571 25.139 30.695 1.00 81.81 450 ALA A N 1
ATOM 3608 C CA . ALA A 1 450 ? -9.423 26.033 30.667 1.00 81.81 450 ALA A CA 1
ATOM 3609 C C . ALA A 1 450 ? -9.839 27.426 30.160 1.00 81.81 450 ALA A C 1
ATOM 3611 O O . ALA A 1 450 ? -10.719 27.558 29.310 1.00 81.81 450 ALA A O 1
ATOM 3612 N N . ALA A 1 451 ? -9.211 28.487 30.678 1.00 68.25 451 ALA A N 1
ATOM 3613 C CA . ALA A 1 451 ? -9.625 29.868 30.401 1.00 68.25 451 ALA A CA 1
ATOM 3614 C C . ALA A 1 451 ? -9.718 30.187 28.894 1.00 68.25 451 ALA A C 1
ATOM 3616 O O . ALA A 1 451 ? -10.652 30.864 28.462 1.00 68.25 451 ALA A O 1
ATOM 3617 N N . GLU A 1 452 ? -8.791 29.639 28.105 1.00 75.50 452 GLU A N 1
ATOM 3618 C CA . GLU A 1 452 ? -8.710 29.793 26.647 1.00 75.50 452 GLU A CA 1
ATOM 3619 C C . GLU A 1 452 ? -9.860 29.097 25.891 1.00 75.50 452 GLU A C 1
ATOM 3621 O O . GLU A 1 452 ? -10.223 29.530 24.802 1.00 75.50 452 GLU A O 1
ATOM 3626 N N . GLU A 1 453 ? -10.478 28.071 26.483 1.00 78.75 453 GLU A N 1
ATOM 3627 C CA . GLU A 1 453 ? -11.484 27.194 25.854 1.00 78.75 453 GLU A CA 1
ATOM 3628 C C . GLU A 1 453 ? -12.892 27.362 26.463 1.00 78.75 453 GLU A C 1
ATOM 3630 O O . GLU A 1 453 ? -13.856 26.712 26.051 1.00 78.75 453 GLU A O 1
ATOM 3635 N N . SER A 1 454 ? -13.047 28.295 27.410 1.00 80.56 454 SER A N 1
ATOM 3636 C CA . SER A 1 454 ? -14.284 28.520 28.176 1.00 80.56 454 SER A CA 1
ATOM 3637 C C . SER A 1 454 ? -15.532 28.732 27.307 1.00 80.56 454 SER A C 1
ATOM 3639 O O . SER A 1 454 ? -16.630 28.311 27.673 1.00 80.56 454 SER A O 1
ATOM 3641 N N . THR A 1 455 ? -15.388 29.336 26.127 1.00 84.81 455 THR A N 1
ATOM 3642 C CA . THR A 1 455 ? -16.502 29.518 25.181 1.00 84.81 455 THR A CA 1
ATOM 3643 C C . THR A 1 455 ? -16.990 28.192 24.592 1.00 84.81 455 THR A C 1
ATOM 3645 O O . THR A 1 455 ? -18.198 27.962 24.524 1.00 84.81 455 THR A O 1
ATOM 3648 N N . VAL A 1 456 ? -16.074 27.290 24.228 1.00 85.38 456 VAL A N 1
ATOM 3649 C CA . VAL A 1 456 ? -16.391 25.946 23.721 1.00 85.38 456 VAL A CA 1
ATOM 3650 C C . VAL A 1 456 ? -17.058 25.120 24.815 1.00 85.38 456 VAL A C 1
ATOM 3652 O O . VAL A 1 456 ? -18.061 24.452 24.551 1.00 85.38 456 VAL A O 1
ATOM 3655 N N . PHE A 1 457 ? -16.553 25.219 26.048 1.00 88.38 457 PHE A N 1
ATOM 3656 C CA . PHE A 1 457 ? -17.145 24.577 27.219 1.00 88.38 457 PHE A CA 1
ATOM 3657 C C . PHE A 1 457 ? -18.610 24.967 27.418 1.00 88.38 457 PHE A C 1
ATOM 3659 O O . PHE A 1 457 ? -19.474 24.094 27.486 1.00 88.38 457 PHE A O 1
ATOM 3666 N N . TRP A 1 458 ? -18.914 26.267 27.463 1.00 88.56 458 TRP A N 1
ATOM 3667 C CA . TRP A 1 458 ? -20.280 26.730 27.706 1.00 88.56 458 TRP A CA 1
ATOM 3668 C C . TRP A 1 458 ? -21.235 26.423 26.550 1.00 88.56 458 TRP A C 1
ATOM 3670 O O . TRP A 1 458 ? -22.380 26.045 26.799 1.00 88.56 458 TRP A O 1
ATOM 3680 N N . ASN A 1 459 ? -20.768 26.504 25.300 1.00 87.94 459 ASN A N 1
ATOM 3681 C CA . ASN A 1 459 ? -21.570 26.136 24.129 1.00 87.94 459 ASN A CA 1
ATOM 3682 C C . ASN A 1 459 ? -21.982 24.656 24.149 1.00 87.94 459 ASN A C 1
ATOM 3684 O O . ASN A 1 459 ? -23.090 24.313 23.737 1.00 87.94 459 ASN A O 1
ATOM 3688 N N . ASN A 1 460 ? -21.110 23.789 24.667 1.00 88.81 460 ASN A N 1
ATOM 3689 C CA . ASN A 1 460 ? -21.320 22.344 24.723 1.00 88.81 460 ASN A CA 1
ATOM 3690 C C . ASN A 1 460 ? -21.812 21.838 26.088 1.00 88.81 460 ASN A C 1
ATOM 3692 O O . ASN A 1 460 ? -22.087 20.646 26.243 1.00 88.81 460 ASN A O 1
ATOM 3696 N N . TRP A 1 461 ? -21.975 22.724 27.074 1.00 88.56 461 TRP A N 1
ATOM 3697 C CA . TRP A 1 461 ? -22.393 22.367 28.428 1.00 88.56 461 TRP A CA 1
ATOM 3698 C C . TRP A 1 461 ? -23.679 21.523 28.483 1.00 88.56 461 TRP A C 1
ATOM 3700 O O . TRP A 1 461 ? -23.685 20.537 29.220 1.00 88.56 461 TRP A O 1
ATOM 3710 N N . PRO A 1 462 ? -24.751 21.813 27.710 1.00 85.94 462 PRO A N 1
ATOM 3711 C CA . PRO A 1 462 ? -25.942 20.964 27.708 1.00 85.94 462 PRO A CA 1
ATOM 3712 C C . PRO A 1 462 ? -25.640 19.512 27.318 1.00 85.94 462 PRO A C 1
ATOM 3714 O O . PRO A 1 462 ? -26.113 18.599 27.987 1.00 85.94 462 PRO A O 1
ATOM 3717 N N . LEU A 1 463 ? -24.803 19.299 26.296 1.00 83.94 463 LEU A N 1
ATOM 3718 C CA . LEU A 1 463 ? -24.419 17.966 25.821 1.00 83.94 463 LEU A CA 1
ATOM 3719 C C . LEU A 1 463 ? -23.573 17.225 26.857 1.00 83.94 463 LEU A C 1
ATOM 3721 O O . LEU A 1 463 ? -23.852 16.070 27.170 1.00 83.94 463 LEU A O 1
ATOM 3725 N N . LEU A 1 464 ? -22.572 17.904 27.422 1.00 84.75 464 LEU A N 1
ATOM 3726 C CA . LEU A 1 464 ? -21.709 17.349 28.466 1.00 84.75 464 LEU A CA 1
ATOM 3727 C C . LEU A 1 464 ? -22.514 16.980 29.718 1.00 84.75 464 LEU A C 1
ATOM 3729 O O . LEU A 1 464 ? -22.339 15.901 30.280 1.00 84.75 464 LEU A O 1
ATOM 3733 N N . ARG A 1 465 ? -23.446 17.847 30.126 1.00 85.75 465 ARG A N 1
ATOM 3734 C CA . ARG A 1 465 ? -24.357 17.598 31.247 1.00 85.75 465 ARG A CA 1
ATOM 3735 C C . ARG A 1 465 ? -25.237 16.382 31.007 1.00 85.75 465 ARG A C 1
ATOM 3737 O O . ARG A 1 465 ? -25.391 15.558 31.907 1.00 85.75 465 ARG A O 1
ATOM 3744 N N . ASP A 1 466 ? -25.806 16.274 29.815 1.00 82.62 466 ASP A N 1
ATOM 3745 C CA . ASP A 1 466 ? -26.684 15.163 29.473 1.00 82.62 466 ASP A CA 1
ATOM 3746 C C . ASP A 1 466 ? -25.892 13.838 29.394 1.00 82.62 466 ASP A C 1
ATOM 3748 O O . ASP A 1 466 ? -26.402 12.800 29.820 1.00 82.62 466 ASP A O 1
ATOM 3752 N N . ALA A 1 467 ? -24.619 13.876 28.975 1.00 79.56 467 ALA A N 1
ATOM 3753 C CA . ALA A 1 467 ? -23.724 12.715 28.910 1.00 79.56 467 ALA A CA 1
ATOM 3754 C C . ALA A 1 467 ? -23.305 12.146 30.280 1.00 79.56 467 ALA A C 1
ATOM 3756 O O . ALA A 1 467 ? -23.181 10.927 30.418 1.00 79.56 467 ALA A O 1
ATOM 3757 N N . VAL A 1 468 ? -23.132 12.987 31.311 1.00 80.06 468 VAL A N 1
ATOM 3758 C CA . VAL A 1 468 ? -22.877 12.528 32.699 1.00 80.06 468 VAL A CA 1
ATOM 3759 C C . VAL A 1 468 ? -24.072 11.726 33.253 1.00 80.06 468 VAL A C 1
ATOM 3761 O O . VAL A 1 468 ? -23.912 10.838 34.105 1.00 80.06 468 VAL A O 1
ATOM 3764 N N . GLY A 1 469 ? -25.273 11.996 32.732 1.00 70.06 469 GLY A N 1
ATOM 3765 C CA . GLY A 1 469 ? -26.538 11.442 33.201 1.00 70.06 469 GLY A CA 1
ATOM 3766 C C . GLY A 1 469 ? -27.125 12.233 34.377 1.00 70.06 469 GLY A C 1
ATOM 3767 O O . GLY A 1 469 ? -26.414 12.849 35.173 1.00 70.06 469 GLY A O 1
ATOM 3768 N N . GLY A 1 470 ? -28.459 12.247 34.478 1.00 65.19 470 GLY A N 1
ATOM 3769 C CA . GLY A 1 470 ? -29.193 13.088 35.433 1.00 65.19 470 GLY A CA 1
ATOM 3770 C C . GLY A 1 470 ? -28.844 12.851 36.912 1.00 65.19 470 GLY A C 1
ATOM 3771 O O . GLY A 1 470 ? -28.518 11.733 37.288 1.00 65.19 470 GLY A O 1
ATOM 3772 N N . VAL A 1 471 ? -28.947 13.928 37.716 1.00 54.03 471 VAL A N 1
ATOM 3773 C CA . VAL A 1 471 ? -28.964 14.138 39.200 1.00 54.03 471 VAL A CA 1
ATOM 3774 C C . VAL A 1 471 ? -28.179 13.201 40.138 1.00 54.03 471 VAL A C 1
ATOM 3776 O O . VAL A 1 471 ? -28.252 13.358 41.357 1.00 54.03 471 VAL A O 1
ATOM 3779 N N . ALA A 1 472 ? -27.399 12.246 39.644 1.00 66.62 472 ALA A N 1
ATOM 3780 C CA . ALA A 1 472 ? -26.572 11.369 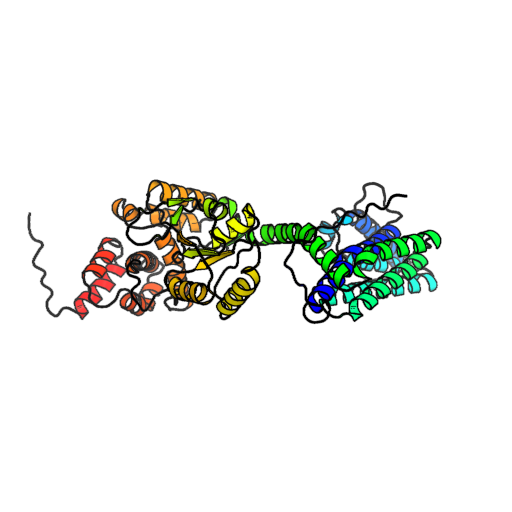40.453 1.00 66.62 472 ALA A CA 1
ATOM 3781 C C . ALA A 1 472 ? -25.442 12.198 41.081 1.00 66.62 472 ALA A C 1
ATOM 3783 O O . ALA A 1 472 ? -24.350 12.322 40.534 1.00 66.62 472 ALA A O 1
ATOM 3784 N N . MET A 1 473 ? -25.731 12.800 42.239 1.00 71.56 473 MET A N 1
ATOM 3785 C CA . MET A 1 473 ? -24.881 13.797 42.896 1.00 71.56 473 MET A CA 1
ATOM 3786 C C . MET A 1 473 ? -23.467 13.288 43.191 1.00 71.56 473 MET A C 1
ATOM 3788 O O . MET A 1 473 ? -22.548 14.092 43.314 1.00 71.56 473 MET A O 1
ATOM 3792 N N . HIS A 1 474 ? -23.273 11.971 43.290 1.00 77.94 474 HIS A N 1
ATOM 3793 C CA . HIS A 1 474 ? -21.948 11.382 43.470 1.00 77.94 474 HIS A CA 1
ATOM 3794 C C . HIS A 1 474 ? -21.039 11.609 42.250 1.00 77.94 474 HIS A C 1
ATOM 3796 O O . HIS A 1 474 ? -19.881 11.961 42.446 1.00 77.94 474 HIS A O 1
ATOM 3802 N N . ARG A 1 475 ? -21.567 11.521 41.018 1.00 78.31 475 ARG A N 1
ATOM 3803 C CA . ARG A 1 475 ? -20.797 11.723 39.776 1.00 78.31 475 ARG A CA 1
ATOM 3804 C C . ARG A 1 475 ? -20.316 13.161 39.636 1.00 78.31 475 ARG A C 1
ATOM 3806 O O . ARG A 1 475 ? -19.142 13.414 39.401 1.00 78.31 475 ARG A O 1
ATOM 3813 N N . TRP A 1 476 ? -21.215 14.114 39.874 1.00 84.12 476 TRP A N 1
ATOM 3814 C CA . TRP A 1 476 ? -20.886 15.541 39.856 1.00 84.12 476 TRP A CA 1
ATOM 3815 C C . TRP A 1 476 ? -19.896 15.925 40.955 1.00 84.12 476 TRP A C 1
ATOM 3817 O O . TRP A 1 476 ? -18.975 16.702 40.716 1.00 84.12 476 TRP A O 1
ATOM 3827 N N . LYS A 1 477 ? -20.036 15.338 42.149 1.00 82.38 477 LYS A N 1
ATOM 3828 C CA . LYS A 1 477 ? -19.070 15.522 43.233 1.00 82.38 477 LYS A CA 1
ATOM 3829 C C . LYS A 1 477 ? -17.690 14.974 42.863 1.00 82.38 477 LYS A C 1
ATOM 3831 O O . LYS A 1 477 ? -16.699 15.606 43.206 1.00 82.38 477 LYS A O 1
ATOM 3836 N N . GLN A 1 478 ? -17.621 13.841 42.169 1.00 79.81 478 GLN A N 1
ATOM 3837 C CA . GLN A 1 478 ? -16.365 13.255 41.702 1.00 79.81 478 GLN A CA 1
ATOM 3838 C C . GLN A 1 478 ? -15.688 14.141 40.649 1.00 79.81 478 GLN A C 1
ATOM 3840 O O . GLN A 1 478 ? -14.528 14.494 40.834 1.00 79.81 478 GLN A O 1
ATOM 3845 N N . ILE A 1 479 ? -16.427 14.625 39.641 1.00 82.06 479 ILE A N 1
ATOM 3846 C CA . ILE A 1 479 ? -15.907 15.598 38.661 1.00 82.06 479 ILE A CA 1
ATOM 3847 C C . ILE A 1 479 ? -15.364 16.845 39.375 1.00 82.06 479 ILE A C 1
ATOM 3849 O O . ILE A 1 479 ? -14.242 17.270 39.112 1.00 82.06 479 ILE A O 1
ATOM 3853 N N . LEU A 1 480 ? -16.120 17.406 40.326 1.00 83.06 480 LEU A N 1
ATOM 3854 C CA . LEU A 1 480 ? -15.696 18.587 41.083 1.00 83.06 480 LEU A CA 1
ATOM 3855 C C . LEU A 1 480 ? -14.437 18.325 41.929 1.00 83.06 480 LEU A C 1
ATOM 3857 O O . LEU A 1 480 ? -13.572 19.190 42.037 1.00 83.06 480 LEU A O 1
ATOM 3861 N N . LEU A 1 481 ? -14.322 17.135 42.528 1.00 79.62 481 LEU A N 1
ATOM 3862 C CA . LEU A 1 481 ? -13.147 16.735 43.306 1.00 79.62 481 LEU A CA 1
ATOM 3863 C C . LEU A 1 481 ? -11.904 16.530 42.440 1.00 79.62 481 LEU A C 1
ATOM 3865 O O . LEU A 1 481 ? -10.807 16.728 42.962 1.00 79.62 481 LEU A O 1
ATOM 3869 N N . ASN A 1 482 ? -12.080 16.159 41.173 1.00 74.50 482 ASN A N 1
ATOM 3870 C CA . ASN A 1 482 ? -11.000 15.966 40.207 1.00 74.50 482 ASN A CA 1
ATOM 3871 C C . ASN A 1 482 ? -10.618 17.278 39.500 1.00 74.50 482 ASN A C 1
ATOM 3873 O O . ASN A 1 482 ? -9.485 17.434 39.064 1.00 74.50 482 ASN A O 1
ATOM 3877 N N . CYS A 1 483 ? -11.529 18.257 39.464 1.00 77.06 483 CYS A N 1
ATOM 3878 C CA . CYS A 1 483 ? -11.355 19.542 38.781 1.00 77.06 483 CYS A CA 1
ATOM 3879 C C . CYS A 1 483 ? -11.368 20.742 39.748 1.00 77.06 483 CYS A C 1
ATOM 3881 O O . CYS A 1 483 ? -11.993 21.764 39.458 1.00 77.06 483 CYS A O 1
ATOM 3883 N N . ARG A 1 484 ? -10.727 20.625 40.919 1.00 72.81 484 ARG A N 1
ATOM 3884 C CA . ARG A 1 484 ? -10.883 21.590 42.035 1.00 72.81 484 ARG A CA 1
ATOM 3885 C C . ARG A 1 484 ? -10.502 23.026 41.689 1.00 72.81 484 ARG A C 1
ATOM 3887 O O . ARG A 1 484 ? -11.055 23.951 42.276 1.00 72.81 484 ARG A O 1
ATOM 3894 N N . ASP A 1 485 ? -9.591 23.189 40.739 1.00 76.00 485 ASP A N 1
ATOM 3895 C CA . ASP A 1 485 ? -9.049 24.492 40.356 1.00 76.00 485 ASP A CA 1
ATOM 3896 C C . ASP A 1 485 ? -9.844 25.157 39.219 1.00 76.00 485 ASP A C 1
ATOM 3898 O O . ASP A 1 485 ? -9.585 26.305 38.860 1.00 76.00 485 ASP A O 1
ATOM 3902 N N . SER A 1 486 ? -10.844 24.467 38.656 1.00 82.00 486 SER A N 1
ATOM 3903 C CA . SER A 1 486 ? -11.661 25.001 37.566 1.00 82.00 486 SER A CA 1
ATOM 3904 C C . SER A 1 486 ? -12.899 25.723 38.089 1.00 82.00 486 SER A C 1
ATOM 3906 O O . SER A 1 486 ? -13.912 25.117 38.454 1.00 82.00 486 SER A O 1
ATOM 3908 N N . GLN A 1 487 ? -12.839 27.056 38.064 1.00 83.94 487 GLN A N 1
ATOM 3909 C CA . GLN A 1 487 ? -13.969 27.908 38.432 1.00 83.94 487 GLN A CA 1
ATOM 3910 C C . GLN A 1 487 ? -15.186 27.680 37.520 1.00 83.94 487 GLN A C 1
ATOM 3912 O O . GLN A 1 487 ? -16.310 27.640 38.016 1.00 83.94 487 GLN A O 1
ATOM 3917 N N . HIS A 1 488 ? -14.972 27.460 36.217 1.00 85.81 488 HIS A N 1
ATOM 3918 C CA . HIS A 1 488 ? -16.053 27.207 35.259 1.00 85.81 488 HIS A CA 1
ATOM 3919 C C . HIS A 1 488 ? -16.802 25.903 35.561 1.00 85.81 488 HIS A C 1
ATOM 3921 O O . HIS A 1 488 ? -18.031 25.877 35.523 1.00 85.81 488 HIS A O 1
ATOM 3927 N N . ILE A 1 489 ? -16.084 24.828 35.913 1.00 85.31 489 ILE A N 1
ATOM 3928 C CA . ILE A 1 489 ? -16.709 23.552 36.294 1.00 85.31 489 ILE A CA 1
ATOM 3929 C C . ILE A 1 489 ? -17.479 23.713 37.602 1.00 85.31 489 ILE A C 1
ATOM 3931 O O . ILE A 1 489 ? -18.623 23.267 37.695 1.00 85.31 489 ILE A O 1
ATOM 3935 N N . ALA A 1 490 ? -16.889 24.377 38.600 1.00 86.44 490 ALA A N 1
ATOM 3936 C CA . ALA A 1 490 ? -17.555 24.628 39.874 1.00 86.44 490 ALA A CA 1
ATOM 3937 C C . ALA A 1 490 ? -18.859 25.426 39.696 1.00 86.44 490 ALA A C 1
ATOM 3939 O O . ALA A 1 490 ? -19.883 25.065 40.279 1.00 86.44 490 ALA A O 1
ATOM 3940 N N . GLU A 1 491 ? -18.842 26.462 38.855 1.00 87.06 491 GLU A N 1
ATOM 3941 C CA . GLU A 1 491 ? -20.012 27.277 38.522 1.00 87.06 491 GLU A CA 1
ATOM 3942 C C . GLU A 1 491 ? -21.090 26.468 37.788 1.00 87.06 491 GLU A C 1
ATOM 3944 O O . GLU A 1 491 ? -22.258 26.472 38.187 1.00 87.06 491 GLU A O 1
ATOM 3949 N N . ALA A 1 492 ? -20.702 25.714 36.758 1.00 86.44 492 ALA A N 1
ATOM 3950 C CA . ALA A 1 492 ? -21.623 24.902 35.972 1.00 86.44 492 ALA A CA 1
ATOM 3951 C C . ALA A 1 492 ? -22.305 23.823 36.832 1.00 86.44 492 ALA A C 1
ATOM 3953 O O . ALA A 1 492 ? -23.529 23.661 36.796 1.00 86.44 492 ALA A O 1
ATOM 3954 N N . ILE A 1 493 ? -21.526 23.138 37.677 1.00 86.81 493 ILE A N 1
ATOM 3955 C CA . ILE A 1 493 ? -22.022 22.134 38.620 1.00 86.81 493 ILE A CA 1
ATOM 3956 C C . ILE A 1 493 ? -22.948 22.781 39.655 1.00 86.81 493 ILE A C 1
ATOM 3958 O O . ILE A 1 493 ? -24.050 22.274 39.868 1.00 86.81 493 ILE A O 1
ATOM 3962 N N . ALA A 1 494 ? -22.573 23.918 40.252 1.00 85.00 494 ALA A N 1
ATOM 3963 C CA . ALA A 1 494 ? -23.440 24.653 41.176 1.00 85.00 494 ALA A CA 1
ATOM 3964 C C . ALA A 1 494 ? -24.795 25.008 40.537 1.00 85.00 494 ALA A C 1
ATOM 3966 O O . ALA A 1 494 ? -25.832 24.876 41.190 1.00 85.00 494 ALA A O 1
ATOM 3967 N N . GLY A 1 495 ? -24.809 25.358 39.246 1.00 83.25 495 GLY A N 1
ATOM 3968 C CA . GLY A 1 495 ? -26.031 25.547 38.462 1.00 83.25 495 GLY A CA 1
ATOM 3969 C C . GLY A 1 495 ? -26.917 24.295 38.397 1.00 83.25 495 GLY A C 1
ATOM 3970 O O . GLY A 1 495 ? -28.131 24.393 38.588 1.00 83.25 495 GLY A O 1
ATOM 3971 N N . VAL A 1 496 ? -26.332 23.103 38.209 1.00 82.56 496 VAL A N 1
ATOM 3972 C CA . VAL A 1 496 ? -27.074 21.824 38.279 1.00 82.56 496 VAL A CA 1
ATOM 3973 C C . VAL A 1 496 ? -27.685 21.626 39.664 1.00 82.56 496 VAL A C 1
ATOM 3975 O O . VAL A 1 496 ? -28.858 21.262 39.761 1.00 82.56 496 VAL A O 1
ATOM 3978 N N . TYR A 1 497 ? -26.925 21.891 40.731 1.00 78.12 497 TYR A N 1
ATOM 3979 C CA . TYR A 1 497 ? -27.398 21.758 42.114 1.00 78.12 497 TYR A CA 1
ATOM 3980 C C . TYR A 1 497 ? -28.548 22.724 42.438 1.00 78.12 497 TYR A C 1
ATOM 3982 O O . TYR A 1 497 ? -29.545 22.312 43.035 1.00 78.12 497 TYR A O 1
ATOM 3990 N N . LEU A 1 498 ? -28.446 23.986 42.014 1.00 78.69 498 LEU A N 1
ATOM 3991 C CA . LEU A 1 498 ? -29.488 24.998 42.217 1.00 78.69 498 LEU A CA 1
ATOM 3992 C C . LEU A 1 498 ? -30.771 24.672 41.446 1.00 78.69 498 LEU A C 1
ATOM 3994 O O . LEU A 1 498 ? -31.861 24.872 41.970 1.00 78.69 498 LEU A O 1
ATOM 3998 N N . ALA A 1 499 ? -30.659 24.117 40.237 1.00 75.50 499 ALA A N 1
ATOM 3999 C CA . ALA A 1 499 ? -31.821 23.730 39.439 1.00 75.50 499 ALA A CA 1
ATOM 4000 C C . ALA A 1 499 ? -32.585 22.513 40.005 1.00 75.50 499 ALA A C 1
ATOM 4002 O O . ALA A 1 499 ? -33.760 22.337 39.691 1.00 75.50 499 ALA A O 1
ATOM 4003 N N . HIS A 1 500 ? -31.937 21.674 40.825 1.00 70.88 500 HIS A N 1
ATOM 4004 C CA . HIS A 1 500 ? -32.509 20.413 41.324 1.00 70.88 500 HIS A CA 1
ATOM 4005 C C . HIS A 1 500 ? -32.803 20.394 42.830 1.00 70.88 500 HIS A C 1
ATOM 4007 O O . HIS A 1 500 ? -33.436 19.449 43.305 1.00 70.88 500 HIS A O 1
ATOM 4013 N N . SER A 1 501 ? -32.376 21.400 43.600 1.00 60.97 501 SER A N 1
ATOM 4014 C CA . SER A 1 501 ? -32.653 21.474 45.038 1.00 60.97 501 SER A CA 1
ATOM 4015 C C . SER A 1 501 ? -33.484 22.712 45.387 1.00 60.97 501 SER A C 1
ATOM 4017 O O . SER A 1 501 ? -33.039 23.841 45.229 1.00 60.97 501 SER A O 1
ATOM 4019 N N . ASN A 1 502 ? -34.685 22.498 45.935 1.00 55.56 502 ASN A N 1
ATOM 4020 C CA . ASN A 1 502 ? -35.439 23.554 46.628 1.00 55.56 502 ASN A CA 1
ATOM 4021 C C . ASN A 1 502 ? -34.915 23.800 48.058 1.00 55.56 502 ASN A C 1
ATOM 4023 O O . ASN A 1 502 ? -35.390 24.705 48.732 1.00 55.56 502 ASN A O 1
ATOM 4027 N N . ASN A 1 503 ? -33.965 22.987 48.536 1.00 50.59 503 ASN A N 1
ATOM 4028 C CA . ASN A 1 503 ? -33.424 23.035 49.891 1.00 50.59 503 ASN A CA 1
ATOM 4029 C C . ASN A 1 503 ? -31.903 22.877 49.850 1.00 50.59 503 ASN A C 1
ATOM 4031 O O . ASN A 1 503 ? -31.377 21.763 49.878 1.00 50.59 503 ASN A O 1
ATOM 4035 N N . TRP A 1 504 ? -31.197 24.002 49.832 1.00 42.34 504 TRP A N 1
ATOM 4036 C CA . TRP A 1 504 ? -29.781 24.034 50.166 1.00 42.34 504 TRP A CA 1
ATOM 4037 C C . TRP A 1 504 ? -29.649 23.977 51.693 1.00 42.34 504 TRP A C 1
ATOM 4039 O O . TRP A 1 504 ? -29.974 24.942 52.380 1.00 42.34 504 TRP A O 1
ATOM 4049 N N . CYS A 1 505 ? -29.187 22.856 52.251 1.00 44.59 505 CYS A N 1
ATOM 4050 C CA . CYS A 1 505 ? -28.812 22.794 53.665 1.00 44.59 505 CYS A CA 1
ATOM 4051 C C . CYS A 1 505 ? -27.297 23.011 53.772 1.00 44.59 505 CYS A C 1
ATOM 4053 O O . CYS A 1 505 ? -26.510 22.115 53.480 1.00 44.59 505 CYS A O 1
ATOM 4055 N N . THR A 1 506 ? -26.887 24.222 54.155 1.00 45.78 506 THR A N 1
ATOM 4056 C CA . THR A 1 506 ? -25.487 24.603 54.426 1.00 45.78 506 THR A CA 1
ATOM 4057 C C . THR A 1 506 ? -24.955 24.072 55.762 1.00 45.78 506 THR A C 1
ATOM 4059 O O . THR A 1 506 ? -23.833 24.406 56.144 1.00 45.78 506 THR A O 1
ATOM 4062 N N . ASP A 1 507 ? -25.690 23.223 56.481 1.00 45.72 507 ASP A N 1
ATOM 4063 C CA . ASP A 1 507 ? -25.206 22.671 57.745 1.00 45.72 507 ASP A CA 1
ATOM 4064 C C . ASP A 1 507 ? -24.271 21.482 57.519 1.00 45.72 507 ASP A C 1
ATOM 4066 O O . ASP A 1 507 ? -24.665 20.317 57.557 1.00 45.72 507 ASP A O 1
ATOM 4070 N N . ARG A 1 508 ? -22.992 21.809 57.315 1.00 46.62 508 ARG A N 1
ATOM 4071 C CA . ARG A 1 508 ? -21.856 21.225 58.049 1.00 46.62 508 ARG A CA 1
ATOM 4072 C C . ARG A 1 508 ? -20.569 21.935 57.640 1.00 46.62 508 ARG A C 1
ATOM 4074 O O . ARG A 1 508 ? -19.935 21.590 56.649 1.00 46.62 508 ARG A O 1
ATOM 4081 N N . GLY A 1 509 ? -20.181 22.923 58.442 1.00 38.41 509 GLY A N 1
ATOM 4082 C CA . GLY A 1 509 ? -18.925 23.642 58.242 1.00 38.41 509 GLY A CA 1
ATOM 4083 C C . GLY A 1 509 ? -18.631 24.729 59.272 1.00 38.41 509 GLY A C 1
ATOM 4084 O O . GLY A 1 509 ? -18.198 25.812 58.896 1.00 38.41 509 GLY A O 1
ATOM 4085 N N . ARG A 1 510 ? -18.854 24.477 60.570 1.00 36.06 510 ARG A N 1
ATOM 4086 C CA . ARG A 1 510 ? -18.195 25.242 61.643 1.00 36.06 510 ARG A CA 1
ATOM 4087 C C . ARG A 1 510 ? -17.619 24.304 62.704 1.00 36.06 510 ARG A C 1
ATOM 4089 O O . ARG A 1 510 ? -18.371 23.697 63.453 1.00 36.06 510 ARG A O 1
ATOM 4096 N N . GLY A 1 511 ? -16.285 24.281 62.766 1.00 38.34 511 GLY A N 1
ATOM 4097 C CA . GLY A 1 511 ? -15.465 24.035 63.958 1.00 38.34 511 GLY A CA 1
ATOM 4098 C C . GLY A 1 511 ? -15.372 22.597 64.473 1.00 38.34 511 GLY A C 1
ATOM 4099 O O . GLY A 1 511 ? -16.184 22.188 65.295 1.00 38.34 511 GLY A O 1
ATOM 4100 N N . ARG A 1 512 ? -14.293 21.885 64.142 1.00 34.28 512 ARG A N 1
ATOM 4101 C CA . ARG A 1 512 ? -13.006 21.893 64.863 1.00 34.28 512 ARG A CA 1
ATOM 4102 C C . ARG A 1 512 ? -11.932 21.227 64.019 1.00 34.28 512 ARG A C 1
ATOM 4104 O O . ARG A 1 512 ? -12.300 20.299 63.269 1.00 34.28 512 ARG A O 1
#

InterPro domains:
  IPR025662 Sigma-54 interaction domain, ATP-binding site 1 [PS00675] (281-294)
  IPR027417 P-loop containing nucleoside triphosphate hydrolase [G3DSA:3.40.50.300] (225-302)
  IPR027417 P-loop containing nucleoside triphosphate hydrolase [G3DSA:3.40.50.300] (303-351)
  IPR027417 P-loop containing nucleoside triphosphate hydrolase [SSF52540] (278-387)

Radius of gyration: 32.88 Å; chains: 1; bounding box: 67×71×108 Å

pLDDT: mean 74.31, std 15.53, range [24.95, 97.38]

Foldseek 3Di:
DDDPPPPPPFDPADDDDLLNLLLLLLLCLQWPLVLVLLLVLVCLLCVVPDPPAFLLNVLVVLLVVLVVVVVVCCVVPVDPDDQDDADDDPVLSVVRRDDSVPDHLVSSLSSLVSSLSSVCPDDDPVLNVLSVQLNVLSVQLVVLSCCSVVVSVPSSRDNCSSVVNLVSSLSNLVSSCVNSVPDPVVSVVSNVVSVVVCPQLPDDSVSSVSVSSVCCVPPVLVVVLVVLCVVLQWDQDLQDNDTFGLVLQDDFWWKWWDDPPPDDTDTDTLVCLVVDPAQEEEEEEADQLCLVSSLSVCCNPPVADRDDDDDPCVVVVVVVCCVSCVPPPHRHYHYDYPVCVVVVVVVCVVVVGDYTYIYTDFPLDLVSQLVSLVSVVVGDDVSSVVLNCVLVVFDPVLNNVATPSLLSNLSVQLVCLVPPVDGPPSQDPDDPPPDQCLRNLLNSCLVCLPPVNVVSCVSNVVVSQVSLPPDPVVSLVVSCVRNVPRPSSVVSSVVSVVVPDPDDDPPDDDDD

Sequence (512 aa):
MAACSQNITLVPGIELSPQEANRYKNIFAVQVPMCEVFRAVLKWECSDKQLGQTCADYFGQKKQQYEDRHAALVAEKNNKFKLPKIGLPTRTIEMLQEEPSKYDVTLMFSFLCEIFKSKVSYTHIGHVRSLSQLECLLKEAKNIRNAVMHEVADGAVNPMKFDEIVKAMHDVIDEASNVYSIPADEVTSFKSQIDGMWDEVRTDSEKAKAYCRFFLQTYGNKEAKVMWEAMLSEETLLFGDDNVECSKVFHSLELTLQKPKDQLECKISYTELLTGNDKFIVVIGDSGSGKSTLAKNLVIQHHIDGYDECHKDSYKVVQQMVNKMRNHECRVIITTRPSAADRLKDFLKREGVKFQEYEIAEICDLDDQLIFLEKYEKHVTPHAEKVVKSFSSLGPNIQELFSIQELFASKPVSMELRMNNALPPIWPSQKCENFEPLEVLTYVFMELSAAEESTVFWNNWPLLRDAVGGVAMHRWKQILLNCRDSQHIAEAIAGVYLAHSNNWCTDRGRGR